Protein AF-A0A8J2SUK3-F1 (afdb_monomer_lite)

Organism: NCBI:txid35677

Sequence (626 aa):
MCCFGVLPGLLAVDDRREKSDAAETPIVVLAPHHGLLEGLFAAYYFDARPMMMRTFAKLPVIGAIVRANGALLVELKRHKKGSSVAPADAKPSAAARQALATHAADYKGGRPVAVLPEGTTHNGASLLKFFEGAFKPLAPVQPVCVRFSGCVDGSFCGTLISHLARLLSAPYQRMTVTILPATRPLDGEDASAFAARVRAEMAAELGVPLSSYDAKSLNAEYYTAVPTVICLSAIGGGYAIWLAEGRDPFLPTISNTWDTAPGTYFSRWLVGLATGCLALLQVFIYPEAAAGRGSTKQKLCLRVSLAAILCLSVVGSICDSPNRQCKGNLYVHSFFAITWFVLYDLVMLVSYEQDLVLALLATICTTTRTTYHTRLWWVACLEWTNILLVLVWSARRVDRDLRWGFGRLQNTIWSITSDSLLKLCGVIYVSTLLVSCVMGLHAGYIPRNHRRFWFISDMWTQIPGNWLSRWAVMQGCHAGWVAHVAMFADTTSKLRKMGLVVAIVSLVGLSIVGCCDESENFPLHITGALVFFYGYDIWTVCAVLDDASSRARVTCAIVCWLCAPIHMRHIMHVPPSLLDTLAVLEWANALAIIGFMLLDGLVAHPSALAVGVVRAVPDGLEKPLL

InterPro domains:
  IPR002123 Phospholipid/glycerol acyltransferase [SM00563] (27-149)
  IPR019402 CWH43-like, N-terminal domain [PF10277] (431-598)

Radius of gyration: 29.28 Å; chains: 1; bounding box: 72×77×86 Å

Foldseek 3Di:
DCQQQANPVQEAEAEPEDPCQLQFAQEEEEDDAFDDVVVVCLCPPNVAAEAEAVVLLPDPPSVVVNVVSVHQHQHDDDPDPDDDDDDDPDDSNVVSLVVLLVSQVPRGSDHHYYYHQLPAHDQRQAHAQGPLSNQQSQGKYWYKAKDKDADFRLGPDDDPVVSSCRSNPTNHIHIYMYTHYIDGADVPRGSRNSSVVSRVVNCVVVVHHHDPHGPQLVVLLVLLVVLLVLVCCLQVVLLVVCVVVVHDPQQAASLVSQPDPPSLLSLLQSLLLSLVSQLVLLCLLLVCLVVVRDDPLSVVLNVLLNQLSVLSLLLSLAGLDCDPQRVHNVVSNVVSLLSNLVSLLVSCCSVVPPVVVLSVLSVCLSVVLVVDDRPDSVNSVSNVSNVVSSSVSSSVSSSVRSVPDSVPVVCVVLVCDLLVLLVVLLCLLVVLQVVLVVVCVVVPQPPPDPDPFHASLSSQPDPPNVSSLSRSLSNSLSSQLVSLCSLCVPDPDPLSVVLSVLSNQLSQLSSQLSSDGCSNPVVSNLSSVLSNLVSLLVSLVSLCVVPVPDPLSVVLSVLSVVLSCLSCVSVDPDDPVCVRVSRVSNVSNSVSSSSNSSVSSCVSPVVVVVPPPDDPDPPDDDDDDD

Secondary structure (DSSP, 8-state):
-GGGT--TT-EEEEE---TTHHHH-SEEEEES--SSHHHHHHHHHS--EEEEETTGGGSTTHHHHHHHHT-EEE------S----S-TT--HHHHHHHHHHHHHHT-SS--PEEE-TT-S---SSSBPPPPGGGTTT---EEEEEEEEEESS-----S-HHHHHHHHHH-S-EEEEEEEPPPBPPPTT--HHHHHHHHHHHHHHHHT-PBPS--HHHHHHHHHHHHHHHHHHHHHHHHHHHHHHTT--SS---TGGGGSSTTHHHHHHHHHHHHHHHHHHHHHHHSHHHHTT-S-HHHHHHHHHHHHHHHHHHHHTTS-S---TTT---HHHHHHHHHHHHHHHHHHHHHS-TTTHHHHHHHHHHHHHHHHS-TT-HHHHHHHHHHHHHHHHHHHHHHHHHHTTTHHHHHHHHHHS-HHHHHHHHHHHHHHHHHHHHHHHHHHT--S-TT-SS--TGGGGSSTTHHHHHHHHHHHHHHHHHHHHHHHHTT---HHHHHHHHHHHHHHHHHHHHHHS-TTT-HHHHHHHHHHHHHHHHHHHHHHHHH----HHHHHHHHHHHHHGGGGGGGTS---GGGHHHHHHHHHHHHHHHHHHHHHHHHHH-GGGTTTSS---S-S-------

pLDDT: mean 79.58, std 16.69, range [24.42, 97.81]

Structure (mmCIF, N/CA/C/O backbone):
data_AF-A0A8J2SUK3-F1
#
_entry.id   AF-A0A8J2SUK3-F1
#
loop_
_atom_site.group_PDB
_atom_site.id
_atom_site.type_symbol
_atom_site.label_atom_id
_atom_site.label_alt_id
_atom_site.label_comp_id
_atom_site.label_asym_id
_atom_site.label_entity_id
_atom_site.label_seq_id
_atom_site.pdbx_PDB_ins_code
_atom_site.Cartn_x
_atom_site.Cartn_y
_atom_site.Cartn_z
_atom_site.occupancy
_atom_site.B_iso_or_equiv
_atom_site.auth_seq_id
_atom_site.auth_comp_id
_atom_site.auth_asym_id
_atom_site.auth_atom_id
_atom_site.pdbx_PDB_model_num
ATOM 1 N N . MET A 1 1 ? -36.155 2.986 8.595 1.00 52.94 1 MET A N 1
ATOM 2 C CA . MET A 1 1 ? -35.420 1.730 8.319 1.00 52.94 1 MET A CA 1
ATOM 3 C C . MET A 1 1 ? -35.768 1.115 6.966 1.00 52.94 1 MET A C 1
ATOM 5 O O . MET A 1 1 ? -34.849 0.630 6.322 1.00 52.94 1 MET A O 1
ATOM 9 N N . CYS A 1 2 ? -37.017 1.225 6.491 1.00 45.81 2 CYS A N 1
ATOM 10 C CA . CYS A 1 2 ? -37.473 0.642 5.217 1.00 45.81 2 CYS A CA 1
ATOM 11 C C . CYS A 1 2 ? -36.616 0.980 3.981 1.00 45.81 2 CYS A C 1
ATOM 13 O O . CYS A 1 2 ? -36.539 0.176 3.063 1.00 45.81 2 CYS A O 1
ATOM 15 N N . CYS A 1 3 ? -35.933 2.131 3.961 1.00 50.41 3 CYS A N 1
ATOM 16 C CA . CYS A 1 3 ? -35.099 2.558 2.832 1.00 50.41 3 CYS A CA 1
ATOM 17 C C . CYS A 1 3 ? -33.679 1.951 2.797 1.00 50.41 3 CYS A C 1
ATOM 19 O O . CYS A 1 3 ? -32.922 2.297 1.900 1.00 50.41 3 CYS A O 1
ATOM 21 N N . PHE A 1 4 ? -33.285 1.105 3.759 1.00 56.16 4 PHE A N 1
ATOM 22 C CA . PHE A 1 4 ? -31.922 0.546 3.867 1.00 56.16 4 PHE A CA 1
ATOM 23 C C . PHE A 1 4 ? -31.903 -0.993 3.855 1.00 56.16 4 PHE A C 1
ATOM 25 O O . PHE A 1 4 ? -31.171 -1.608 4.626 1.00 56.16 4 PHE A O 1
ATOM 32 N N . GLY A 1 5 ? -32.772 -1.625 3.061 1.00 57.25 5 GLY A N 1
ATOM 33 C CA . GLY A 1 5 ? -32.826 -3.091 2.930 1.00 57.25 5 GLY A CA 1
ATOM 34 C C . GLY A 1 5 ? -33.500 -3.835 4.097 1.00 57.25 5 GLY A C 1
ATOM 35 O O . GLY A 1 5 ? -33.729 -5.041 4.006 1.00 57.25 5 GLY A O 1
ATOM 36 N N . VAL A 1 6 ? -33.882 -3.133 5.172 1.00 57.62 6 VAL A N 1
ATOM 37 C CA . VAL A 1 6 ? -34.692 -3.678 6.277 1.00 57.62 6 VAL A CA 1
ATOM 38 C C . VAL A 1 6 ? -36.173 -3.437 5.975 1.00 57.62 6 VAL A C 1
ATOM 40 O O . VAL A 1 6 ? -36.737 -2.406 6.348 1.00 57.62 6 VAL A O 1
ATOM 43 N N . LEU A 1 7 ? -36.792 -4.368 5.246 1.00 61.66 7 LEU A N 1
ATOM 44 C CA . LEU A 1 7 ? -38.217 -4.327 4.896 1.00 61.66 7 LEU A CA 1
ATOM 45 C C . LEU A 1 7 ? -39.119 -4.588 6.124 1.00 61.66 7 LEU A C 1
ATOM 47 O O . LEU A 1 7 ? -38.677 -5.212 7.095 1.00 61.66 7 LEU A O 1
ATOM 51 N N . PRO A 1 8 ? -40.392 -4.146 6.104 1.00 53.41 8 PRO A N 1
ATOM 52 C CA . PRO A 1 8 ? -41.374 -4.521 7.123 1.00 53.41 8 PRO A CA 1
ATOM 53 C C . PRO A 1 8 ? -41.423 -6.046 7.323 1.00 53.41 8 PRO A C 1
ATOM 55 O O . PRO A 1 8 ? -41.484 -6.796 6.353 1.00 53.41 8 PRO A O 1
ATOM 58 N N . GLY A 1 9 ? -41.352 -6.506 8.577 1.00 62.72 9 GLY A N 1
ATOM 59 C CA . GLY A 1 9 ? -41.249 -7.934 8.925 1.00 62.72 9 GLY A CA 1
ATOM 60 C C . GLY A 1 9 ? -39.818 -8.487 9.034 1.00 62.72 9 GLY A C 1
ATOM 61 O O . GLY A 1 9 ? -39.643 -9.641 9.416 1.00 62.72 9 GLY A O 1
ATOM 62 N N . LEU A 1 10 ? -38.786 -7.681 8.745 1.00 74.50 10 LEU A N 1
ATOM 63 C CA . LEU A 1 10 ? -37.370 -8.061 8.888 1.00 74.50 10 LEU A CA 1
ATOM 64 C C . LEU A 1 10 ? -36.663 -7.417 10.095 1.00 74.50 10 LEU A C 1
ATOM 66 O O . LEU A 1 10 ? -35.481 -7.677 10.312 1.00 74.50 10 LEU A O 1
ATOM 70 N N . LEU A 1 11 ? -37.364 -6.607 10.893 1.00 85.00 11 LEU A N 1
ATOM 71 C CA . LEU A 1 11 ? -36.915 -6.181 12.221 1.00 85.00 11 LEU A CA 1
ATOM 72 C C . LEU A 1 11 ? -37.625 -7.043 13.271 1.00 85.00 11 LEU A C 1
ATOM 74 O O . LEU A 1 11 ? -38.846 -6.974 13.386 1.00 85.00 11 LEU A O 1
ATOM 78 N N . ALA A 1 12 ? -36.867 -7.837 14.021 1.00 88.06 12 ALA A N 1
ATOM 79 C CA . ALA A 1 12 ? -37.365 -8.606 15.156 1.00 88.06 12 ALA A CA 1
ATOM 80 C C . ALA A 1 12 ? -36.778 -8.019 16.440 1.00 88.06 12 ALA A C 1
ATOM 82 O O . ALA A 1 12 ? -35.561 -7.882 16.534 1.00 88.06 12 ALA A O 1
ATOM 83 N N . VAL A 1 13 ? -37.628 -7.659 17.402 1.00 91.38 13 VAL A N 1
ATOM 84 C CA . VAL A 1 13 ? -37.200 -7.116 18.697 1.00 91.38 13 VAL A CA 1
ATOM 85 C C . VAL A 1 13 ? -37.722 -8.019 19.807 1.00 91.38 13 VAL A C 1
ATOM 87 O O . VAL A 1 13 ? -38.925 -8.241 19.905 1.00 91.38 13 VAL A O 1
ATOM 90 N N . ASP A 1 14 ? -36.804 -8.528 20.618 1.00 93.81 14 ASP A N 1
ATOM 91 C CA . ASP A 1 14 ? -37.056 -9.241 21.865 1.00 93.81 14 ASP A CA 1
ATOM 92 C C . ASP A 1 14 ? -36.694 -8.298 23.022 1.00 93.81 14 ASP A C 1
ATOM 94 O O . ASP A 1 14 ? -35.516 -8.091 23.323 1.00 93.81 14 ASP A O 1
ATOM 98 N N . ASP A 1 15 ? -37.703 -7.630 23.588 1.00 92.56 15 ASP A N 1
ATOM 99 C CA . ASP A 1 15 ? -37.530 -6.634 24.649 1.00 92.56 15 ASP A CA 1
ATOM 100 C C . ASP A 1 15 ? -37.727 -7.273 26.026 1.00 92.56 15 ASP A C 1
ATOM 102 O O . ASP A 1 15 ? -38.859 -7.536 26.435 1.00 92.56 15 ASP A O 1
ATOM 106 N N . ARG A 1 16 ? -36.622 -7.526 26.737 1.00 93.38 16 ARG A N 1
ATOM 107 C CA . ARG A 1 16 ? -36.618 -8.178 28.056 1.00 93.38 16 ARG A CA 1
ATOM 108 C C . ARG A 1 16 ? -36.393 -7.197 29.211 1.00 93.38 16 ARG A C 1
ATOM 110 O O . ARG A 1 16 ? -35.994 -7.618 30.294 1.00 93.38 16 ARG A O 1
ATOM 117 N N . ARG A 1 17 ? -36.604 -5.897 28.987 1.00 89.81 17 ARG A N 1
ATOM 118 C CA . ARG A 1 17 ? -36.441 -4.870 30.026 1.00 89.81 17 ARG A CA 1
ATOM 119 C C . ARG A 1 17 ? -37.508 -4.972 31.102 1.00 89.81 17 ARG A C 1
ATOM 121 O O . ARG A 1 17 ? -38.680 -5.227 30.815 1.00 89.81 17 ARG A O 1
ATOM 128 N N . GLU A 1 18 ? -37.125 -4.659 32.333 1.00 85.44 18 GLU A N 1
ATOM 129 C CA . GLU A 1 18 ? -38.088 -4.418 33.400 1.00 85.44 18 GLU A CA 1
ATOM 130 C C . GLU A 1 18 ? -38.722 -3.026 33.249 1.00 85.44 18 GLU A C 1
ATOM 132 O O . GLU A 1 18 ? -38.147 -2.106 32.663 1.00 85.44 18 GLU A O 1
ATOM 137 N N . LYS A 1 19 ? -39.932 -2.830 33.794 1.00 73.75 19 LYS A N 1
ATOM 138 C CA . LYS A 1 19 ? -40.654 -1.545 33.677 1.00 73.75 19 LYS A CA 1
ATOM 139 C C . LYS A 1 19 ? -39.882 -0.360 34.278 1.00 73.75 19 LYS A C 1
ATOM 141 O O . LYS A 1 19 ? -40.062 0.762 33.813 1.00 73.75 19 LYS A O 1
ATOM 146 N N . SER A 1 20 ? -39.052 -0.600 35.293 1.00 74.06 20 SER A N 1
ATOM 147 C CA . SER A 1 20 ? -38.195 0.401 35.946 1.00 74.06 20 SER A CA 1
ATOM 148 C C . SER A 1 20 ? -36.963 0.782 35.122 1.00 74.06 20 SER A C 1
ATOM 150 O O . SER A 1 20 ? -36.471 1.901 35.253 1.00 74.06 20 SER A O 1
ATOM 152 N N . ASP A 1 21 ? -36.488 -0.096 34.234 1.00 79.12 21 ASP A N 1
ATOM 153 C CA . ASP A 1 21 ? -35.199 0.069 33.551 1.00 79.12 21 ASP A CA 1
ATOM 154 C C . ASP A 1 21 ? -35.167 1.322 32.670 1.00 79.12 21 ASP A C 1
ATOM 156 O O . ASP A 1 21 ? -34.207 2.091 32.699 1.00 79.12 21 ASP A O 1
ATOM 160 N N . ALA A 1 22 ? -36.257 1.596 31.947 1.00 69.19 22 ALA A N 1
ATOM 161 C CA . ALA A 1 22 ? -36.332 2.723 31.018 1.00 69.19 22 ALA A CA 1
ATOM 162 C C . ALA A 1 22 ? -36.167 4.100 31.691 1.00 69.19 22 ALA A C 1
ATOM 164 O O . ALA A 1 22 ? -35.714 5.039 31.040 1.00 69.19 22 ALA A O 1
ATOM 165 N N . ALA A 1 23 ? -36.523 4.230 32.974 1.00 74.56 23 ALA A N 1
ATOM 166 C CA . ALA A 1 23 ? -36.380 5.477 33.724 1.00 74.56 23 ALA A CA 1
ATOM 167 C C . ALA A 1 23 ? -34.991 5.631 34.371 1.00 74.56 23 ALA A C 1
ATOM 169 O O . ALA A 1 23 ? -34.613 6.741 34.752 1.00 74.56 23 ALA A O 1
ATOM 170 N N . GLU A 1 24 ? -34.230 4.539 34.483 1.00 84.06 24 GLU A N 1
ATOM 171 C CA . GLU A 1 24 ? -33.014 4.455 35.298 1.00 84.06 24 GLU A CA 1
ATOM 172 C C . GLU A 1 24 ? -31.731 4.239 34.485 1.00 84.06 24 GLU A C 1
ATOM 174 O O . GLU A 1 24 ? -30.637 4.370 35.032 1.00 84.06 24 GLU A O 1
ATOM 179 N N . THR A 1 25 ? -31.831 3.950 33.183 1.00 91.31 25 THR A N 1
ATOM 180 C CA . THR A 1 25 ? -30.668 3.737 32.310 1.00 91.31 25 THR A CA 1
ATOM 181 C C . THR A 1 25 ? -30.322 4.984 31.484 1.00 91.31 25 THR A C 1
ATOM 183 O O . THR A 1 25 ? -30.864 5.166 30.389 1.00 91.31 25 THR A O 1
ATOM 186 N N . PRO A 1 26 ? -29.378 5.842 31.921 1.00 94.06 26 PRO A N 1
ATOM 187 C CA . PRO A 1 26 ? -28.937 7.001 31.139 1.00 94.06 26 PRO A CA 1
ATOM 188 C C . PRO A 1 26 ? -28.248 6.645 29.820 1.00 94.06 26 PRO A C 1
ATOM 190 O O . PRO A 1 26 ? -28.131 7.509 28.942 1.00 94.06 26 PRO A O 1
ATOM 193 N N . ILE A 1 27 ? -27.744 5.415 29.693 1.00 95.31 27 ILE A N 1
ATOM 194 C CA . ILE A 1 27 ? -26.871 4.978 28.605 1.00 95.31 27 ILE A CA 1
ATOM 195 C C . ILE A 1 27 ? -27.417 3.684 27.999 1.00 95.31 27 ILE A C 1
ATOM 197 O O . ILE A 1 27 ? -27.600 2.694 28.702 1.00 95.31 27 ILE A O 1
ATOM 201 N N . VAL A 1 28 ? -27.616 3.676 26.681 1.00 96.19 28 VAL A N 1
ATOM 202 C CA . VAL A 1 28 ? -27.951 2.474 25.904 1.00 96.19 28 VAL A CA 1
ATOM 203 C C . VAL A 1 28 ? -26.689 1.978 25.213 1.00 96.19 28 VAL A C 1
ATOM 205 O O . VAL A 1 28 ? -26.062 2.721 24.462 1.00 96.19 28 VAL A O 1
ATOM 208 N N . VAL A 1 29 ? -26.309 0.730 25.461 1.00 96.38 29 VAL A N 1
ATOM 209 C CA . VAL A 1 29 ? -25.084 0.113 24.948 1.00 96.38 29 VAL A CA 1
ATOM 210 C C . VAL A 1 29 ? -25.449 -0.891 23.862 1.00 96.38 29 VAL A C 1
ATOM 212 O O . VAL A 1 29 ? -26.060 -1.912 24.159 1.00 96.38 29 VAL A O 1
ATOM 215 N N . LEU A 1 30 ? -25.073 -0.620 22.608 1.00 96.44 30 LEU A N 1
ATOM 216 C CA . LEU A 1 30 ? -25.380 -1.502 21.474 1.00 96.44 30 LEU A CA 1
ATOM 217 C C . LEU A 1 30 ? -24.130 -2.228 20.970 1.00 96.44 30 LEU A C 1
ATOM 219 O O . LEU A 1 30 ? -23.112 -1.584 20.706 1.00 96.44 30 LEU A O 1
ATOM 223 N N . ALA A 1 31 ? -24.222 -3.549 20.793 1.00 94.88 31 ALA A N 1
ATOM 224 C CA . ALA A 1 31 ? -23.166 -4.374 20.202 1.00 94.88 31 ALA A CA 1
ATOM 225 C C . ALA A 1 31 ? -23.739 -5.666 19.564 1.00 94.88 31 ALA A C 1
ATOM 227 O O . ALA A 1 31 ? -24.775 -6.152 20.017 1.00 94.88 31 ALA A O 1
ATOM 228 N N . PRO A 1 32 ? -23.091 -6.243 18.534 1.00 93.25 32 PRO A N 1
ATOM 229 C CA . PRO A 1 32 ? -21.888 -5.759 17.878 1.00 93.25 32 PRO A CA 1
ATOM 230 C C . PRO A 1 32 ? -22.155 -4.561 16.949 1.00 93.25 32 PRO A C 1
ATOM 232 O O . PRO A 1 32 ? -23.229 -4.449 16.353 1.00 93.25 32 PRO A O 1
ATOM 235 N N . HIS A 1 33 ? -21.169 -3.680 16.793 1.00 90.44 33 HIS A N 1
ATOM 236 C CA . HIS A 1 33 ? -21.223 -2.512 15.924 1.00 90.44 33 HIS A CA 1
ATOM 237 C C . HIS A 1 33 ? -20.884 -2.895 14.477 1.00 90.44 33 HIS A C 1
ATOM 239 O O . HIS A 1 33 ? -19.728 -3.084 14.113 1.00 90.44 33 HIS A O 1
ATOM 245 N N . HIS A 1 34 ? -21.903 -2.982 13.633 1.00 85.44 34 HIS A N 1
ATOM 246 C CA . HIS A 1 34 ? -21.803 -3.259 12.205 1.00 85.44 34 HIS A CA 1
ATOM 247 C C . HIS A 1 34 ? -21.805 -1.978 11.370 1.00 85.44 34 HIS A C 1
ATOM 249 O O . HIS A 1 34 ? -21.044 -1.869 10.408 1.00 85.44 34 HIS A O 1
ATOM 255 N N . GLY A 1 35 ? -22.630 -0.982 11.703 1.00 83.81 35 GLY A N 1
ATOM 256 C CA . GLY A 1 35 ? -22.776 0.193 10.851 1.00 83.81 35 GLY A CA 1
ATOM 257 C C . GLY A 1 35 ? -23.695 1.277 11.399 1.00 83.81 35 GLY A C 1
ATOM 258 O O . GLY A 1 35 ? -23.688 1.606 12.582 1.00 83.81 35 GLY A O 1
ATOM 259 N N . LEU A 1 36 ? -24.437 1.924 10.498 1.00 81.50 36 LEU A N 1
ATOM 260 C CA . LEU A 1 36 ? -25.295 3.063 10.847 1.00 81.50 36 LEU A CA 1
ATOM 261 C C . LEU A 1 36 ? -26.673 2.660 11.390 1.00 81.50 36 LEU A C 1
ATOM 263 O O . LEU A 1 36 ? -27.354 3.489 12.000 1.00 81.50 36 LEU A O 1
ATOM 267 N N . LEU A 1 37 ? -27.110 1.422 11.148 1.00 85.69 37 LEU A N 1
ATOM 268 C CA . LEU A 1 37 ? -28.475 0.986 11.442 1.00 85.69 37 LEU A CA 1
ATOM 269 C C . LEU A 1 37 ? -28.744 0.885 12.944 1.00 85.69 37 LEU A C 1
ATOM 271 O O . LEU A 1 37 ? -29.851 1.188 13.374 1.00 85.69 37 LEU A O 1
ATOM 275 N N . GLU A 1 38 ? -27.742 0.545 13.747 1.00 89.38 38 GLU A N 1
ATOM 276 C CA . GLU A 1 38 ? -27.851 0.454 15.205 1.00 89.38 38 GLU A CA 1
ATOM 277 C C . GLU A 1 38 ? -28.104 1.827 15.832 1.00 89.38 38 GLU A C 1
ATOM 279 O O . GLU A 1 38 ? -28.957 1.966 16.703 1.00 89.38 38 GLU A O 1
ATOM 284 N N . GLY A 1 39 ? -27.427 2.871 15.340 1.00 86.88 39 GLY A N 1
ATOM 285 C CA . GLY A 1 39 ? -27.676 4.245 15.779 1.00 86.88 39 GLY A CA 1
ATOM 286 C C . GLY A 1 39 ? -29.086 4.724 15.418 1.00 86.88 39 GLY A C 1
ATOM 287 O O . GLY A 1 39 ? -29.737 5.389 16.222 1.00 86.88 39 GLY A O 1
ATOM 288 N N . LEU A 1 40 ? -29.586 4.348 14.233 1.00 86.25 40 LEU A N 1
ATOM 289 C CA . LEU A 1 40 ? -30.966 4.632 13.821 1.00 86.25 40 LEU A CA 1
ATOM 290 C C . LEU A 1 40 ? -31.988 3.840 14.643 1.00 86.25 40 LEU A C 1
ATOM 292 O O . LEU A 1 40 ? -33.026 4.389 14.999 1.00 86.25 40 LEU A O 1
ATOM 296 N N . PHE A 1 41 ? -31.694 2.577 14.958 1.00 89.44 41 PHE A N 1
ATOM 297 C CA . PHE A 1 41 ? -32.516 1.757 15.842 1.00 89.44 41 PHE A CA 1
ATOM 298 C C . PHE A 1 41 ? -32.610 2.389 17.225 1.00 89.44 41 PHE A C 1
ATOM 300 O O . PHE A 1 41 ? -33.707 2.562 17.740 1.00 89.44 41 PHE A O 1
ATOM 307 N N . ALA A 1 42 ? -31.474 2.801 17.791 1.00 91.00 42 ALA A N 1
ATOM 308 C CA . ALA A 1 42 ? -31.433 3.408 19.110 1.00 91.00 42 ALA A CA 1
ATOM 309 C C . ALA A 1 42 ? -32.251 4.708 19.175 1.00 91.00 42 ALA A C 1
ATOM 311 O O . ALA A 1 42 ? -33.027 4.917 20.106 1.00 91.00 42 ALA A O 1
ATOM 312 N N . ALA A 1 43 ? -32.122 5.548 18.145 1.00 88.50 43 ALA A N 1
ATOM 313 C CA . ALA A 1 43 ? -32.899 6.772 17.998 1.00 88.50 43 ALA A CA 1
ATOM 314 C C . ALA A 1 43 ? -34.404 6.518 17.829 1.00 88.50 43 ALA A C 1
ATOM 316 O O . ALA A 1 43 ? -35.207 7.307 18.310 1.00 88.50 43 ALA A O 1
ATOM 317 N N . TYR A 1 44 ? -34.791 5.446 17.137 1.00 87.62 44 TYR A N 1
ATOM 318 C CA . TYR A 1 44 ? -36.193 5.109 16.899 1.00 87.62 44 TYR A CA 1
ATOM 319 C C . TYR A 1 44 ? -36.854 4.438 18.110 1.00 87.62 44 TYR A C 1
ATOM 321 O O . TYR A 1 44 ? -37.946 4.830 18.504 1.00 87.62 44 TYR A O 1
ATOM 329 N N . TYR A 1 45 ? -36.200 3.430 18.690 1.00 90.12 45 TYR A N 1
ATOM 330 C CA . TYR A 1 45 ? -36.794 2.551 19.698 1.00 90.12 45 TYR A CA 1
ATOM 331 C C . TYR A 1 45 ? -36.692 3.111 21.123 1.00 90.12 45 TYR A C 1
ATOM 333 O O . TYR A 1 45 ? -37.607 2.942 21.921 1.00 90.12 45 TYR A O 1
ATOM 341 N N . PHE A 1 46 ? -35.591 3.798 21.447 1.00 90.06 46 PHE A N 1
ATOM 342 C CA . PHE A 1 46 ? -35.337 4.332 22.792 1.00 90.06 46 PHE A CA 1
ATOM 343 C C . PHE A 1 46 ? -35.431 5.862 22.869 1.00 90.06 46 PHE A C 1
ATOM 345 O O . PHE A 1 46 ? -35.130 6.428 23.917 1.00 90.06 46 PHE A O 1
ATOM 352 N N . ASP A 1 47 ? -35.744 6.540 21.757 1.00 90.88 47 ASP A N 1
ATOM 353 C CA . ASP A 1 47 ? -35.536 7.989 21.594 1.00 90.88 47 ASP A CA 1
ATOM 354 C C . ASP A 1 47 ? -34.129 8.440 22.052 1.00 90.88 47 ASP A C 1
ATOM 356 O O . ASP A 1 47 ? -33.908 9.523 22.605 1.00 90.88 47 ASP A O 1
ATOM 360 N N . ALA A 1 48 ? -33.141 7.562 21.854 1.00 91.81 48 ALA A N 1
ATOM 361 C CA . ALA A 1 48 ? -31.795 7.784 22.343 1.00 91.81 48 ALA A CA 1
ATOM 362 C C . ALA A 1 48 ? -31.026 8.740 21.430 1.00 91.81 48 ALA A C 1
ATOM 364 O O . ALA A 1 48 ? -31.157 8.719 20.205 1.00 91.81 48 ALA A O 1
ATOM 365 N N . ARG A 1 49 ? -30.144 9.530 22.040 1.00 92.88 49 ARG A N 1
ATOM 366 C CA . ARG A 1 49 ? -29.207 10.415 21.346 1.00 92.88 49 ARG A CA 1
ATOM 367 C C . ARG A 1 49 ? -27.939 9.633 21.013 1.00 92.88 49 ARG A C 1
ATOM 369 O O . ARG A 1 49 ? -27.191 9.304 21.935 1.00 92.88 49 ARG A O 1
ATOM 376 N N . PRO A 1 50 ? -27.652 9.313 19.742 1.00 89.19 50 PRO A N 1
ATOM 377 C CA . PRO A 1 50 ? -26.483 8.521 19.403 1.00 89.19 50 PRO A CA 1
ATOM 378 C C . PRO A 1 50 ? -25.200 9.322 19.615 1.00 89.19 50 PRO A C 1
ATOM 380 O O . PRO A 1 50 ? -25.124 10.515 19.315 1.00 89.19 50 PRO A O 1
ATOM 383 N N . MET A 1 51 ? -24.166 8.652 20.113 1.00 87.69 51 MET A N 1
ATOM 384 C CA . MET A 1 51 ? -22.808 9.176 20.134 1.00 87.69 51 MET A CA 1
ATOM 385 C C . MET A 1 51 ? -22.161 8.944 18.765 1.00 87.69 51 MET A C 1
ATOM 387 O O . MET A 1 51 ? -22.071 7.811 18.301 1.00 87.69 51 MET A O 1
ATOM 391 N N . MET A 1 52 ? -21.729 10.012 18.089 1.00 82.62 52 MET A N 1
ATOM 392 C CA . MET A 1 52 ? -21.286 9.934 16.688 1.00 82.62 52 MET A CA 1
ATOM 393 C C . MET A 1 52 ? -20.102 10.852 16.410 1.00 82.62 52 MET A C 1
ATOM 395 O O . MET A 1 52 ? -19.931 11.883 17.057 1.00 82.62 52 MET A O 1
ATOM 399 N N . MET A 1 53 ? -19.305 10.544 15.385 1.00 77.56 53 MET A N 1
ATOM 400 C CA . MET A 1 53 ? -18.237 11.453 14.959 1.00 77.56 53 MET A CA 1
ATOM 401 C C . MET A 1 53 ? -18.816 12.772 14.428 1.00 77.56 53 MET A C 1
ATOM 403 O O . MET A 1 53 ? -19.726 12.768 13.594 1.00 77.56 53 MET A O 1
ATOM 407 N N . ARG A 1 54 ? -18.220 13.911 14.813 1.00 80.06 54 ARG A N 1
ATOM 408 C CA . ARG A 1 54 ? -18.647 15.253 14.362 1.00 80.06 54 ARG A CA 1
ATOM 409 C C . ARG A 1 54 ? -18.702 15.390 12.833 1.00 80.06 54 ARG A C 1
ATOM 411 O O . ARG A 1 54 ? -19.465 16.202 12.319 1.00 80.06 54 ARG A O 1
ATOM 418 N N . THR A 1 55 ? -17.925 14.606 12.088 1.00 76.62 55 THR A N 1
ATOM 419 C CA . THR A 1 55 ? -17.936 14.609 10.615 1.00 76.62 55 THR A CA 1
ATOM 420 C C . THR A 1 55 ? -19.312 14.269 10.037 1.00 76.62 55 THR A C 1
ATOM 422 O O . THR A 1 55 ? -19.721 14.907 9.070 1.00 76.62 55 THR A O 1
ATOM 425 N N . PHE A 1 56 ? -20.072 13.357 10.657 1.00 77.19 56 PHE A N 1
ATOM 426 C CA . PHE A 1 56 ? -21.425 13.020 10.197 1.00 77.19 56 PHE A CA 1
ATOM 427 C C . PHE A 1 56 ? -22.399 14.190 10.353 1.00 77.19 56 PHE A C 1
ATOM 429 O O . PHE A 1 56 ? -23.257 14.392 9.498 1.00 77.19 56 PHE A O 1
ATOM 436 N N . ALA A 1 57 ? -22.200 15.038 11.367 1.00 82.38 57 ALA A N 1
ATOM 437 C CA . ALA A 1 57 ? -22.987 16.254 11.553 1.00 82.38 57 ALA A CA 1
ATOM 438 C C . ALA A 1 57 ? -22.757 17.307 10.454 1.00 82.38 57 ALA A C 1
ATOM 440 O O . ALA A 1 57 ? -23.505 18.276 10.396 1.00 82.38 57 ALA A O 1
ATOM 441 N N . LYS A 1 58 ? -21.743 17.156 9.590 1.00 80.25 58 LYS A N 1
ATOM 442 C CA . LYS A 1 58 ? -21.466 18.076 8.471 1.00 80.25 58 LYS A CA 1
ATOM 443 C C . LYS A 1 58 ? -22.048 17.605 7.139 1.00 80.25 58 LYS A C 1
ATOM 445 O O . LYS A 1 58 ? -22.044 18.371 6.182 1.00 80.25 58 LYS A O 1
ATOM 450 N N . LEU A 1 59 ? -22.515 16.361 7.060 1.00 75.56 59 LEU A N 1
ATOM 451 C CA . LEU A 1 59 ? -23.036 15.799 5.819 1.00 75.56 59 LEU A CA 1
ATOM 452 C C . LEU A 1 59 ? -24.430 16.365 5.501 1.00 75.56 59 LEU A C 1
ATOM 454 O O . LEU A 1 59 ? -25.221 16.585 6.424 1.00 75.56 59 LEU A O 1
ATOM 458 N N . PRO A 1 60 ? -24.767 16.580 4.219 1.00 68.44 60 PRO A N 1
ATOM 459 C CA . PRO A 1 60 ? -26.130 16.926 3.830 1.00 68.44 60 PRO A CA 1
ATOM 460 C C . PRO A 1 60 ? -27.077 15.769 4.176 1.00 68.44 60 PRO A C 1
ATOM 462 O O . PRO A 1 60 ? -26.683 14.605 4.113 1.00 68.44 60 PRO A O 1
ATOM 465 N N . VAL A 1 61 ? -28.318 16.090 4.557 1.00 77.88 61 VAL A N 1
ATOM 466 C CA . VAL A 1 61 ? -29.358 15.147 5.025 1.00 77.88 61 VAL A CA 1
ATOM 467 C C . VAL A 1 61 ? -28.998 14.432 6.336 1.00 77.88 61 VAL A C 1
ATOM 469 O O . VAL A 1 61 ? -29.633 14.689 7.356 1.00 77.88 61 VAL A O 1
ATOM 472 N N . ILE A 1 62 ? -27.939 13.615 6.363 1.00 76.50 62 ILE A N 1
ATOM 473 C CA . ILE A 1 62 ? -27.473 12.895 7.562 1.00 76.50 62 ILE A CA 1
ATOM 474 C C . ILE A 1 62 ? -27.160 13.879 8.689 1.00 76.50 62 ILE A C 1
ATOM 476 O O . ILE A 1 62 ? -27.609 13.690 9.812 1.00 76.50 62 ILE A O 1
ATOM 480 N N . GLY A 1 63 ? -26.462 14.977 8.399 1.00 78.88 63 GLY A N 1
ATOM 481 C CA . GLY A 1 63 ? -26.137 15.978 9.410 1.00 78.88 63 GLY A CA 1
ATOM 482 C C . GLY A 1 63 ? -27.365 16.693 9.974 1.00 78.88 63 GLY A C 1
ATOM 483 O O . GLY A 1 63 ? -27.346 17.081 11.139 1.00 78.88 63 GLY A O 1
ATOM 484 N N . ALA A 1 64 ? -28.441 16.837 9.192 1.00 79.94 64 ALA A N 1
ATOM 485 C CA . ALA A 1 64 ? -29.703 17.377 9.694 1.00 79.94 64 ALA A CA 1
ATOM 486 C C . ALA A 1 64 ? -30.364 16.400 10.675 1.00 79.94 64 ALA A C 1
ATOM 488 O O . ALA A 1 64 ? -30.753 16.824 11.756 1.00 79.94 64 ALA A O 1
ATOM 489 N N . ILE A 1 65 ? -30.386 15.102 10.351 1.00 79.62 65 ILE A N 1
ATOM 490 C CA . ILE A 1 65 ? -30.894 14.041 11.239 1.00 79.62 65 ILE A CA 1
ATOM 491 C C . ILE A 1 65 ? -30.078 13.987 12.537 1.00 79.62 65 ILE A C 1
ATOM 493 O O . ILE A 1 65 ? -30.641 14.010 13.626 1.00 79.62 65 ILE A O 1
ATOM 497 N N . VAL A 1 66 ? -28.746 13.985 12.429 1.00 81.38 66 VAL A N 1
ATOM 498 C CA . VAL A 1 66 ? -27.819 13.952 13.572 1.00 81.38 66 VAL A CA 1
ATOM 499 C C . VAL A 1 66 ? -28.041 15.146 14.506 1.00 81.38 66 VAL A C 1
ATOM 501 O O . VAL A 1 66 ? -28.106 14.976 15.723 1.00 81.38 66 VAL A O 1
ATOM 504 N N . ARG A 1 67 ? -28.184 16.360 13.952 1.00 82.44 67 ARG A N 1
ATOM 505 C CA . ARG A 1 67 ? -28.442 17.572 14.747 1.00 82.44 67 ARG A CA 1
ATOM 506 C C . ARG A 1 67 ? -29.847 17.582 15.345 1.00 82.44 67 ARG A C 1
ATOM 508 O O . ARG A 1 67 ? -29.975 17.898 16.520 1.00 82.44 67 ARG A O 1
ATOM 515 N N . ALA A 1 68 ? -30.867 17.210 14.572 1.00 84.00 68 ALA A N 1
ATOM 516 C CA . ALA A 1 68 ? -32.255 17.164 15.032 1.00 84.00 68 ALA A CA 1
ATOM 517 C C . ALA A 1 68 ? -32.453 16.144 16.160 1.00 84.00 68 ALA A C 1
ATOM 519 O O . ALA A 1 68 ? -33.184 16.402 17.108 1.00 84.00 68 ALA A O 1
ATOM 520 N N . ASN A 1 69 ? -31.752 15.010 16.097 1.00 83.81 69 ASN A N 1
ATOM 521 C CA . ASN A 1 69 ? -31.804 14.007 17.150 1.00 83.81 69 ASN A CA 1
ATOM 522 C C . ASN A 1 69 ? -31.040 14.443 18.419 1.00 83.81 69 ASN A C 1
ATOM 524 O O . ASN A 1 69 ? -31.303 13.908 19.488 1.00 83.81 69 ASN A O 1
ATOM 528 N N . GLY A 1 70 ? -30.158 15.448 18.352 1.00 85.62 70 GLY A N 1
ATOM 529 C CA . GLY A 1 70 ? -29.364 15.905 19.499 1.00 85.62 70 GLY A CA 1
ATOM 530 C C . GLY A 1 70 ? -28.173 14.993 19.809 1.00 85.62 70 GLY A C 1
ATOM 531 O O . GLY A 1 70 ? -27.817 14.822 20.974 1.00 85.62 70 GLY A O 1
ATOM 532 N N . ALA A 1 71 ? -27.581 14.387 18.776 1.00 85.75 71 ALA A N 1
ATOM 533 C CA . ALA A 1 71 ? -26.471 13.446 18.898 1.00 85.75 71 ALA A CA 1
ATOM 534 C C . ALA A 1 71 ? -25.277 14.021 19.683 1.00 85.75 71 ALA A C 1
ATOM 536 O O . ALA A 1 71 ? -24.884 15.178 19.498 1.00 85.75 71 ALA A O 1
ATOM 537 N N . LEU A 1 72 ? -24.641 13.181 20.504 1.00 86.19 72 LEU A N 1
ATOM 538 C CA . LEU A 1 72 ? -23.428 13.556 21.225 1.00 86.19 72 LEU A CA 1
ATOM 539 C C . LEU A 1 72 ? -22.225 13.468 20.275 1.00 86.19 72 LEU A C 1
ATOM 541 O O . LEU A 1 72 ? -21.763 12.381 19.918 1.00 86.19 72 LEU A O 1
ATOM 545 N N . LEU A 1 73 ? -21.725 14.621 19.831 1.00 81.81 73 LEU A N 1
ATOM 546 C CA . LEU A 1 73 ? -20.683 14.680 18.808 1.00 81.81 73 LEU A CA 1
ATOM 547 C C . LEU A 1 73 ? -19.287 14.509 19.404 1.00 81.81 73 LEU A C 1
ATOM 549 O O . LEU A 1 73 ? -18.808 15.348 20.165 1.00 81.81 73 LEU A O 1
ATOM 553 N N . VAL A 1 74 ? -18.600 13.458 18.972 1.00 75.44 74 VAL A N 1
ATOM 554 C CA . VAL A 1 74 ? -17.201 13.205 19.300 1.00 75.44 74 VAL A CA 1
ATOM 555 C C . VAL A 1 74 ? -16.320 13.832 18.230 1.00 75.44 74 VAL A C 1
ATOM 557 O O . VAL A 1 74 ? -16.412 13.517 17.039 1.00 75.44 74 VAL A O 1
ATOM 560 N N . GLU A 1 75 ? -15.428 14.717 18.652 1.00 67.19 75 GLU A N 1
ATOM 561 C CA . GLU A 1 75 ? -14.314 15.136 17.816 1.00 67.19 75 GLU A CA 1
ATOM 562 C C . GLU A 1 75 ? -13.196 14.106 17.925 1.00 67.19 75 GLU A C 1
ATOM 564 O O . GLU A 1 75 ? -12.513 13.990 18.941 1.00 67.19 75 GLU A O 1
ATOM 569 N N . LEU A 1 76 ? -12.978 13.356 16.850 1.00 53.66 76 LEU A N 1
ATOM 570 C CA . LEU A 1 76 ? -11.675 12.745 16.646 1.00 53.66 76 LEU A CA 1
ATOM 571 C C . LEU A 1 76 ? -10.702 13.872 16.306 1.00 53.66 76 LEU A C 1
ATOM 573 O O . LEU A 1 76 ? -11.054 14.760 15.526 1.00 53.66 76 LEU A O 1
ATOM 577 N N . LYS A 1 77 ? -9.496 13.857 16.888 1.00 45.22 77 LYS A N 1
ATOM 578 C CA . LYS A 1 77 ? -8.431 14.795 16.510 1.00 45.22 77 LYS A CA 1
ATOM 579 C C . LYS A 1 77 ? -8.286 14.779 14.987 1.00 45.22 77 LYS A C 1
ATOM 581 O O . LYS A 1 77 ? -7.688 13.863 14.435 1.00 45.22 77 LYS A O 1
ATOM 586 N N . ARG A 1 78 ? -8.777 15.818 14.315 1.00 38.53 78 ARG A N 1
ATOM 587 C CA . ARG A 1 78 ? -8.232 16.219 13.027 1.00 38.53 78 ARG A CA 1
ATOM 588 C C . ARG A 1 78 ? -7.137 17.203 13.382 1.00 38.53 78 ARG A C 1
ATOM 590 O O . ARG A 1 78 ? -7.429 18.240 13.974 1.00 38.53 78 ARG A O 1
ATOM 597 N N . HIS A 1 79 ? -5.884 16.861 13.105 1.00 35.62 79 HIS A N 1
ATOM 598 C CA . HIS A 1 79 ? -4.805 17.836 13.200 1.00 35.62 79 HIS A CA 1
ATOM 599 C C . HIS A 1 79 ? -5.122 18.948 12.188 1.00 35.62 79 HIS A C 1
ATOM 601 O O . HIS A 1 79 ? -4.830 18.827 11.004 1.00 35.62 79 HIS A O 1
ATOM 607 N N . LYS A 1 80 ? -5.792 20.020 12.623 1.00 31.02 80 LYS A N 1
ATOM 608 C CA . LYS A 1 80 ? -5.807 21.271 11.868 1.00 31.02 80 LYS A CA 1
ATOM 609 C C . LYS A 1 80 ? -4.402 21.850 11.999 1.00 31.02 80 LYS A C 1
ATOM 611 O O . LYS A 1 80 ? -3.996 22.242 13.090 1.00 31.02 80 LYS A O 1
ATOM 616 N N . LYS A 1 81 ? -3.648 21.879 10.902 1.00 31.03 81 LYS A N 1
ATOM 617 C CA . LYS A 1 81 ? -2.476 22.753 10.786 1.00 31.03 81 LYS A CA 1
ATOM 618 C C . LYS A 1 81 ? -2.988 24.198 10.726 1.00 31.03 81 LYS A C 1
ATOM 620 O O . LYS A 1 81 ? -3.819 24.496 9.874 1.00 31.03 81 LYS A O 1
ATOM 625 N N . GLY A 1 82 ? -2.495 25.069 11.610 1.00 33.41 82 GLY A N 1
ATOM 626 C CA . GLY A 1 82 ? -2.503 26.517 11.362 1.00 33.41 82 GLY A CA 1
ATOM 627 C C . GLY A 1 82 ? -3.380 27.435 12.221 1.00 33.41 82 GLY A C 1
ATOM 628 O O . GLY A 1 82 ? -3.645 28.538 11.766 1.00 33.41 82 GLY A O 1
ATOM 629 N N . SER A 1 83 ? -3.805 27.079 13.438 1.00 28.42 83 SER A N 1
ATOM 630 C CA . SER A 1 83 ? -4.283 28.108 14.384 1.00 28.42 83 SER A CA 1
ATOM 631 C C . SER A 1 83 ? -3.458 28.086 15.663 1.00 28.42 83 SER A C 1
ATOM 633 O O . SER A 1 83 ? -3.641 27.226 16.525 1.00 28.42 83 SER A O 1
ATOM 635 N N . SER A 1 84 ? -2.534 29.038 15.768 1.00 36.16 84 SER A N 1
ATOM 636 C CA . SER A 1 84 ? -2.024 29.507 17.049 1.00 36.16 84 SER A CA 1
ATOM 637 C C . SER A 1 84 ? -3.200 29.957 17.919 1.00 36.16 84 SER A C 1
ATOM 639 O O . SER A 1 84 ? -4.101 30.635 17.428 1.00 36.16 84 SER A O 1
ATOM 641 N N . VAL A 1 85 ? -3.133 29.619 19.207 1.00 34.38 85 VAL A N 1
ATOM 642 C CA . VAL A 1 85 ? -4.059 29.999 20.288 1.00 34.38 85 VAL A CA 1
ATOM 643 C C . VAL A 1 85 ? -5.310 29.112 20.431 1.00 34.38 85 VAL A C 1
ATOM 645 O O . VAL A 1 85 ? -6.426 29.479 20.081 1.00 34.38 85 VAL A O 1
ATOM 648 N N . ALA A 1 86 ? -5.117 27.949 21.058 1.00 24.42 86 ALA A N 1
ATOM 649 C CA . ALA A 1 86 ? -6.066 27.399 22.030 1.00 24.42 86 ALA A CA 1
ATOM 650 C C . ALA A 1 86 ? -5.257 26.715 23.157 1.00 24.42 86 ALA A C 1
ATOM 652 O O . ALA A 1 86 ? -4.243 26.085 22.839 1.00 24.42 86 ALA A O 1
ATOM 653 N N . PRO A 1 87 ? -5.637 26.845 24.445 1.00 27.39 87 PRO A N 1
ATOM 654 C CA . PRO A 1 87 ? -4.867 26.297 25.565 1.00 27.39 87 PRO A CA 1
ATOM 655 C C . PRO A 1 87 ? -4.686 24.780 25.450 1.00 27.39 87 PRO A C 1
ATOM 657 O O . PRO A 1 87 ? -5.589 24.060 25.022 1.00 27.39 87 PRO A O 1
ATOM 660 N N . ALA A 1 88 ? -3.509 24.300 25.843 1.00 30.33 88 ALA A N 1
ATOM 661 C CA . ALA A 1 88 ? -2.986 22.969 25.549 1.00 30.33 88 ALA A CA 1
ATOM 662 C C . ALA A 1 88 ? -3.661 21.782 26.279 1.00 30.33 88 ALA A C 1
ATOM 664 O O . ALA A 1 88 ? -3.219 20.649 26.092 1.00 30.33 88 ALA A O 1
ATOM 665 N N . ASP A 1 89 ? -4.748 21.969 27.038 1.00 30.41 89 ASP A N 1
ATOM 666 C CA . ASP A 1 89 ? -5.077 21.016 28.115 1.00 30.41 89 ASP A CA 1
ATOM 667 C C . ASP A 1 89 ? -6.431 20.281 28.037 1.00 30.41 89 ASP A C 1
ATOM 669 O O . ASP A 1 89 ? -6.714 19.438 28.887 1.00 30.41 89 ASP A O 1
ATOM 673 N N . ALA A 1 90 ? -7.245 20.450 26.987 1.00 30.78 90 ALA A N 1
ATOM 674 C CA . ALA A 1 90 ? -8.485 19.670 26.821 1.00 30.78 90 ALA A CA 1
ATOM 675 C C . ALA A 1 90 ? -8.451 18.762 25.576 1.00 30.78 90 ALA A C 1
ATOM 677 O O . ALA A 1 90 ? -8.703 19.177 24.446 1.00 30.78 90 ALA A O 1
ATOM 678 N N . LYS A 1 91 ? -8.150 17.470 25.772 1.00 44.91 91 LYS A N 1
ATOM 679 C CA . LYS A 1 91 ? -8.217 16.440 24.714 1.00 44.91 91 LYS A CA 1
ATOM 680 C C . LYS A 1 91 ? -9.680 16.299 24.223 1.00 44.91 91 LYS A C 1
ATOM 682 O O . LYS A 1 91 ? -10.545 16.049 25.054 1.00 44.91 91 LYS A O 1
ATOM 687 N N . PRO A 1 92 ? -9.992 16.330 22.912 1.00 47.28 92 PRO A N 1
ATOM 688 C CA . PRO A 1 92 ? -11.378 16.278 22.406 1.00 47.28 92 PRO A CA 1
ATOM 689 C C . PRO A 1 92 ? -12.186 15.022 22.801 1.00 47.28 92 PRO A C 1
ATOM 691 O O . PRO A 1 92 ? -13.402 15.078 22.969 1.00 47.28 92 PRO A O 1
ATOM 694 N N . SER A 1 93 ? -11.513 13.890 23.043 1.00 59.88 93 SER A N 1
ATOM 695 C CA . SER A 1 93 ? -12.132 12.677 23.602 1.00 59.88 93 SER A CA 1
ATOM 696 C C . SER A 1 93 ? -12.488 12.797 25.090 1.00 59.88 93 SER A C 1
ATOM 698 O O . SER A 1 93 ? -13.283 12.010 25.588 1.00 59.88 93 SER A O 1
ATOM 700 N N . ALA A 1 94 ? -11.875 13.733 25.820 1.00 68.12 94 ALA A N 1
ATOM 701 C CA . ALA A 1 94 ? -12.198 14.015 27.216 1.00 68.12 94 ALA A CA 1
ATOM 702 C C . ALA A 1 94 ? -13.512 14.795 27.326 1.00 68.12 94 ALA A C 1
ATOM 704 O O . ALA A 1 94 ? -14.323 14.452 28.175 1.00 68.12 94 ALA A O 1
ATOM 705 N N . ALA A 1 95 ? -13.774 15.735 26.412 1.00 72.81 95 ALA A N 1
ATOM 706 C CA . ALA A 1 95 ? -15.034 16.480 26.373 1.00 72.81 95 ALA A CA 1
ATOM 707 C C . ALA A 1 95 ? -16.251 15.561 26.161 1.00 72.81 95 ALA A C 1
ATOM 709 O O . ALA A 1 95 ? -17.246 15.690 26.863 1.00 72.81 95 ALA A O 1
ATOM 710 N N . ALA A 1 96 ? -16.160 14.581 25.253 1.00 75.25 96 ALA A N 1
ATOM 711 C CA . ALA A 1 96 ? -17.238 13.607 25.053 1.00 75.25 96 ALA A CA 1
ATOM 712 C C . ALA A 1 96 ? -17.461 12.704 26.281 1.00 75.25 96 ALA A C 1
ATOM 714 O O . ALA A 1 96 ? -18.601 12.437 26.649 1.00 75.25 96 ALA A O 1
ATOM 715 N N . ARG A 1 97 ? -16.379 12.267 26.943 1.00 82.12 97 ARG A N 1
ATOM 716 C CA . ARG A 1 97 ? -16.458 11.486 28.193 1.00 82.12 97 ARG A CA 1
ATOM 717 C C . ARG A 1 97 ? -17.064 12.302 29.329 1.00 82.12 97 ARG A C 1
ATOM 719 O O . ARG A 1 97 ? -17.880 11.784 30.077 1.00 82.12 97 ARG A O 1
ATOM 726 N N . GLN A 1 98 ? -16.679 13.570 29.436 1.00 83.81 98 GLN A N 1
ATOM 727 C CA . GLN A 1 98 ? -17.215 14.490 30.428 1.00 83.81 98 GLN A CA 1
ATOM 728 C C . GLN A 1 98 ? -18.699 14.753 30.177 1.00 83.81 98 GLN A C 1
ATOM 730 O O . GLN A 1 98 ? -19.485 14.638 31.102 1.00 83.81 98 GLN A O 1
ATOM 735 N N . ALA A 1 99 ? -19.102 15.005 28.930 1.00 85.50 99 ALA A N 1
ATOM 736 C CA . ALA A 1 99 ? -20.507 15.204 28.587 1.00 85.50 99 ALA A CA 1
ATOM 737 C C . ALA A 1 99 ? -21.361 13.955 28.862 1.00 85.50 99 ALA A C 1
ATOM 739 O O . ALA A 1 99 ? -22.495 14.082 29.312 1.00 85.50 99 ALA A O 1
ATOM 740 N N . LEU A 1 100 ? -20.815 12.753 28.635 1.00 88.56 100 LEU A N 1
ATOM 741 C CA . LEU A 1 100 ? -21.481 11.503 29.005 1.00 88.56 100 LEU A CA 1
ATOM 742 C C . LEU A 1 100 ? -21.613 11.357 30.529 1.00 88.56 100 LEU A C 1
ATOM 744 O O . LEU A 1 100 ? -22.671 10.959 31.003 1.00 88.56 100 LEU A O 1
ATOM 748 N N . ALA A 1 101 ? -20.570 11.703 31.289 1.00 89.31 101 ALA A N 1
ATOM 749 C CA . ALA A 1 101 ? -20.601 11.675 32.751 1.00 89.31 101 ALA A CA 1
ATOM 750 C C . ALA A 1 101 ? -21.603 12.684 33.332 1.00 89.31 101 ALA A C 1
ATOM 752 O O . ALA A 1 101 ? -22.402 12.315 34.185 1.00 89.31 101 ALA A O 1
ATOM 753 N N . THR A 1 102 ? -21.616 13.921 32.826 1.00 89.81 102 THR A N 1
ATOM 754 C CA . THR A 1 102 ? -22.608 14.939 33.201 1.00 89.81 102 THR A CA 1
ATOM 755 C C . THR A 1 102 ? -24.022 14.469 32.871 1.00 89.81 102 THR A C 1
ATOM 757 O O . THR A 1 102 ? -24.891 14.513 33.730 1.00 89.81 102 THR A O 1
ATOM 760 N N . HIS A 1 103 ? -24.244 13.935 31.664 1.00 90.81 103 HIS A N 1
ATOM 761 C CA . HIS A 1 103 ? -25.545 13.381 31.282 1.00 90.81 103 HIS A CA 1
ATOM 762 C C . HIS A 1 103 ? -26.008 12.274 32.229 1.00 90.81 103 HIS A C 1
ATOM 764 O O . HIS A 1 103 ? -27.164 12.274 32.630 1.00 90.81 103 HIS A O 1
ATOM 770 N N . ALA A 1 104 ? -25.121 11.342 32.582 1.00 91.38 104 ALA A N 1
ATOM 771 C CA . ALA A 1 104 ? -25.458 10.251 33.486 1.00 91.38 104 ALA A CA 1
ATOM 772 C C . ALA A 1 104 ? -25.809 10.749 34.897 1.00 91.38 104 ALA A C 1
ATOM 774 O O . ALA A 1 104 ? -26.757 10.243 35.488 1.00 91.38 104 ALA A O 1
ATOM 775 N N . ALA A 1 105 ? -25.091 11.754 35.408 1.00 89.75 105 ALA A N 1
ATOM 776 C CA . ALA A 1 105 ? -25.358 12.347 36.718 1.00 89.75 105 ALA A CA 1
ATOM 777 C C . ALA A 1 105 ? -26.680 13.138 36.760 1.00 89.75 105 ALA A C 1
ATOM 779 O O . ALA A 1 105 ? -27.408 13.074 37.747 1.00 89.75 105 ALA A O 1
ATOM 780 N N . ASP A 1 106 ? -27.009 13.849 35.678 1.00 89.44 106 ASP A N 1
ATOM 781 C CA . ASP A 1 106 ? -28.212 14.687 35.582 1.00 89.44 106 ASP A CA 1
ATOM 782 C C . ASP A 1 106 ? -29.449 13.919 35.082 1.00 89.44 106 ASP A C 1
ATOM 784 O O . ASP A 1 106 ? -30.525 14.501 34.901 1.00 89.44 106 ASP A O 1
ATOM 788 N N . TYR A 1 107 ? -29.315 12.618 34.817 1.00 89.88 107 TYR A N 1
ATOM 789 C CA . TYR A 1 107 ? -30.364 11.826 34.194 1.00 89.88 107 TYR A CA 1
ATOM 790 C C . TYR A 1 107 ? -31.573 11.643 35.117 1.00 89.88 107 TYR A C 1
ATOM 792 O O . TYR A 1 107 ? -31.481 11.053 36.188 1.00 89.88 107 TYR A O 1
ATOM 800 N N . LYS A 1 108 ? -32.735 12.127 34.667 1.00 85.81 108 LYS A N 1
ATOM 801 C CA . LYS A 1 108 ? -34.024 12.016 35.372 1.00 85.81 108 LYS A CA 1
ATOM 802 C C . LYS A 1 108 ? -35.109 11.472 34.439 1.00 85.81 108 LYS A C 1
ATOM 804 O O . LYS A 1 108 ? -36.107 12.144 34.196 1.00 85.81 108 LYS A O 1
ATOM 809 N N . GLY A 1 109 ? -34.858 10.309 33.831 1.00 82.75 109 GLY A N 1
ATOM 810 C CA . GLY A 1 109 ? -35.789 9.675 32.884 1.00 82.75 109 GLY A CA 1
ATOM 811 C C . GLY A 1 109 ? -35.942 10.416 31.549 1.00 82.75 109 GLY A C 1
ATOM 812 O O . GLY A 1 109 ? -36.971 10.313 30.889 1.00 82.75 109 GLY A O 1
ATOM 813 N N . GLY A 1 110 ? -34.938 11.212 31.165 1.00 87.19 110 GLY A N 1
ATOM 814 C CA . GLY A 1 110 ? -34.907 11.915 29.881 1.00 87.19 110 GLY A CA 1
ATOM 815 C C . GLY A 1 110 ? -34.433 11.029 28.721 1.00 87.19 110 GLY A C 1
ATOM 816 O O . GLY A 1 110 ? -34.359 9.807 28.822 1.00 87.19 110 GLY A O 1
ATOM 817 N N . ARG A 1 111 ? -34.027 11.661 27.614 1.00 92.12 111 ARG A N 1
ATOM 818 C CA . ARG A 1 111 ? -33.507 10.964 26.423 1.00 92.12 111 ARG A CA 1
ATOM 819 C C . ARG A 1 111 ? -32.122 10.359 26.709 1.00 92.12 111 ARG A C 1
ATOM 821 O O . ARG A 1 111 ? -31.171 11.138 26.912 1.00 92.12 111 ARG A O 1
ATOM 828 N N . PRO A 1 112 ? -31.968 9.020 26.728 1.00 94.12 112 PRO A N 1
ATOM 829 C CA . PRO A 1 112 ? -30.689 8.387 27.034 1.00 94.12 112 PRO A CA 1
ATOM 830 C C . PRO A 1 112 ? -29.668 8.634 25.915 1.00 94.12 112 PRO A C 1
ATOM 832 O O . PRO A 1 112 ? -30.005 9.113 24.829 1.00 94.12 112 PRO A O 1
ATOM 835 N N . VAL A 1 113 ? -28.398 8.328 26.172 1.00 94.31 113 VAL A N 1
ATOM 836 C CA . VAL A 1 113 ? -27.335 8.396 25.159 1.00 94.31 113 VAL A CA 1
ATOM 837 C C . VAL A 1 113 ? -27.034 6.991 24.654 1.00 94.31 113 VAL A C 1
ATOM 839 O O . VAL A 1 113 ? -26.710 6.107 25.442 1.00 94.31 113 VAL A O 1
ATOM 842 N N . ALA A 1 114 ? -27.111 6.785 23.341 1.00 94.75 114 ALA A N 1
ATOM 843 C CA . ALA A 1 114 ? -26.740 5.517 22.725 1.00 94.75 114 ALA A CA 1
ATOM 844 C C . ALA A 1 114 ? -25.243 5.492 22.407 1.00 94.75 114 ALA A C 1
ATOM 846 O O . ALA A 1 114 ? -24.725 6.366 21.705 1.00 94.75 114 ALA A O 1
ATOM 847 N N . VAL A 1 115 ? -24.551 4.479 22.913 1.00 93.75 115 VAL A N 1
ATOM 848 C CA . VAL A 1 115 ? -23.113 4.285 22.768 1.00 93.75 115 VAL A CA 1
ATOM 849 C C . VAL A 1 115 ? -22.856 2.917 22.149 1.00 93.75 115 VAL A C 1
ATOM 851 O O . VAL A 1 115 ? -23.401 1.910 22.591 1.00 93.75 115 VAL A O 1
ATOM 854 N N . LEU A 1 116 ? -21.992 2.883 21.135 1.00 93.31 116 LEU A N 1
ATOM 855 C CA . LEU A 1 116 ? -21.451 1.647 20.574 1.00 93.31 116 LEU A CA 1
ATOM 856 C C . LEU A 1 116 ? -20.025 1.486 21.109 1.00 93.31 116 LEU A C 1
ATOM 858 O O . LEU A 1 116 ? -19.090 2.101 20.583 1.00 93.31 116 LEU A O 1
ATOM 862 N N . PRO A 1 117 ? -19.849 0.745 22.218 1.00 92.19 117 PRO A N 1
ATOM 863 C CA . PRO A 1 117 ? -18.628 0.766 23.014 1.00 92.19 117 PRO A CA 1
ATOM 864 C C . PRO A 1 117 ? -17.449 0.079 22.322 1.00 92.19 117 PRO A C 1
ATOM 866 O O . PRO A 1 117 ? -16.323 0.192 22.786 1.00 92.19 117 PRO A O 1
ATOM 869 N N . GLU A 1 118 ? -17.661 -0.605 21.203 1.00 89.62 118 GLU A N 1
ATOM 870 C CA . GLU A 1 118 ? -16.574 -1.166 20.401 1.00 89.62 118 GLU A CA 1
ATOM 871 C C . GLU A 1 118 ? -15.759 -0.083 19.694 1.00 89.62 118 GLU A C 1
ATOM 873 O O . GLU A 1 118 ? -14.586 -0.292 19.411 1.00 89.62 118 GLU A O 1
ATOM 878 N N . GLY A 1 119 ? -16.349 1.094 19.441 1.00 83.12 119 GLY A N 1
ATOM 879 C CA . GLY A 1 119 ? -15.658 2.262 18.886 1.00 83.12 119 GLY A CA 1
ATOM 880 C C . GLY A 1 119 ? -15.224 2.144 17.419 1.00 83.12 119 GLY A C 1
ATOM 881 O O . GLY A 1 119 ? -14.632 3.083 16.889 1.00 83.12 119 GLY A O 1
ATOM 882 N N . THR A 1 120 ? -15.514 1.020 16.764 1.00 82.12 120 THR A N 1
ATOM 883 C CA . THR A 1 120 ? -15.318 0.775 15.330 1.00 82.12 120 THR A CA 1
ATOM 884 C C . THR A 1 120 ? -16.362 -0.217 14.836 1.00 82.12 120 THR A C 1
ATOM 886 O O . THR A 1 120 ? -16.944 -0.946 15.636 1.00 82.12 120 THR A O 1
ATOM 889 N N . THR A 1 121 ? -16.573 -0.252 13.526 1.00 84.81 121 THR A N 1
ATOM 890 C CA . THR A 1 121 ? -17.462 -1.200 12.856 1.00 84.81 121 THR A CA 1
ATOM 891 C C . THR A 1 121 ? -16.719 -2.468 12.430 1.00 84.81 121 THR A C 1
ATOM 893 O O . THR A 1 121 ? -15.554 -2.393 12.034 1.00 84.81 121 THR A O 1
ATOM 896 N N . HIS A 1 122 ? -17.375 -3.628 12.510 1.00 81.06 122 HIS A N 1
ATOM 897 C CA . HIS A 1 122 ? -16.849 -4.938 12.087 1.00 81.06 122 HIS A CA 1
ATOM 898 C C . HIS A 1 122 ? -17.994 -5.916 11.755 1.00 81.06 122 HIS A C 1
ATOM 900 O O . HIS A 1 122 ? -19.151 -5.510 11.707 1.00 81.06 122 HIS A O 1
ATOM 906 N N . ASN A 1 123 ? -17.689 -7.179 11.448 1.00 80.12 123 ASN A N 1
ATOM 907 C CA . ASN A 1 123 ? -18.647 -8.172 10.931 1.00 80.12 123 ASN A CA 1
ATOM 908 C C . ASN A 1 123 ? -19.467 -8.919 12.006 1.00 80.12 123 ASN A C 1
ATOM 910 O O . ASN A 1 123 ? -20.211 -9.839 11.679 1.00 80.12 123 ASN A O 1
ATOM 914 N N . GLY A 1 124 ? -19.296 -8.591 13.288 1.00 84.19 124 GLY A N 1
ATOM 915 C CA . GLY A 1 124 ? -20.070 -9.185 14.378 1.00 84.19 124 GLY A CA 1
ATOM 916 C C . GLY A 1 124 ? -19.676 -10.608 14.779 1.00 84.19 124 GLY A C 1
ATOM 917 O O . GLY A 1 124 ? -20.320 -11.165 15.664 1.00 84.19 124 GLY A O 1
ATOM 918 N N . ALA A 1 125 ? -18.626 -11.199 14.192 1.00 83.94 125 ALA A N 1
ATOM 919 C CA . ALA A 1 125 ? -18.216 -12.582 14.479 1.00 83.94 125 ALA A CA 1
ATOM 920 C C . ALA A 1 125 ? -17.667 -12.788 15.907 1.00 83.94 125 ALA A C 1
ATOM 922 O O . ALA A 1 125 ? -17.560 -13.913 16.387 1.00 83.94 125 ALA A O 1
ATOM 923 N N . SER A 1 126 ? -17.296 -11.703 16.583 1.00 89.06 126 SER A N 1
ATOM 924 C CA . SER A 1 126 ? -16.870 -11.662 17.984 1.00 89.06 126 SER A CA 1
ATOM 925 C C . SER A 1 126 ? -17.152 -10.270 18.543 1.00 89.06 126 SER A C 1
ATOM 927 O O . SER A 1 126 ? -17.216 -9.318 17.770 1.00 89.06 126 SER A O 1
ATOM 929 N N . LEU A 1 127 ? -17.288 -10.106 19.860 1.00 92.56 127 LEU A N 1
ATOM 930 C CA . LEU A 1 127 ? -17.332 -8.759 20.445 1.00 92.56 127 LEU A CA 1
ATOM 931 C C . LEU A 1 127 ? -15.915 -8.240 20.659 1.00 92.56 127 LEU A C 1
ATOM 933 O O . LEU A 1 127 ? -15.118 -8.928 21.293 1.00 92.56 127 LEU A O 1
ATOM 937 N N . LEU A 1 128 ? -15.600 -7.029 20.205 1.00 89.88 128 LEU A N 1
ATOM 938 C CA . LEU A 1 128 ? -14.365 -6.306 20.519 1.00 89.88 128 LEU A CA 1
ATOM 939 C C . LEU A 1 128 ? -14.377 -5.799 21.962 1.00 89.88 128 LEU A C 1
ATOM 941 O O . LEU A 1 128 ? -15.423 -5.690 22.604 1.00 89.88 128 LEU A O 1
ATOM 945 N N . LYS A 1 129 ? -13.197 -5.470 22.493 1.00 91.00 129 LYS A N 1
ATOM 946 C CA . LYS A 1 129 ? -13.064 -4.815 23.797 1.00 91.00 129 LYS A CA 1
ATOM 947 C C . LYS A 1 129 ? -13.807 -3.484 23.797 1.00 91.00 129 LYS A C 1
ATOM 949 O O . LYS A 1 129 ? -13.559 -2.617 22.960 1.00 91.00 129 LYS A O 1
ATOM 954 N N . PHE A 1 130 ? -14.679 -3.328 24.783 1.00 93.62 130 PHE A N 1
ATOM 955 C CA . PHE A 1 130 ? -15.436 -2.108 25.001 1.00 93.62 130 PHE A CA 1
ATOM 956 C C . PHE A 1 130 ? -14.523 -0.998 25.530 1.00 93.62 130 PHE A C 1
ATOM 958 O O . PHE A 1 130 ? -13.682 -1.231 26.399 1.00 93.62 130 PHE A O 1
ATOM 965 N N . PHE A 1 131 ? -14.674 0.222 25.015 1.00 86.50 131 PHE A N 1
ATOM 966 C CA . PHE A 1 131 ? -13.915 1.362 25.501 1.00 86.50 131 PHE A CA 1
ATOM 967 C C . PHE A 1 131 ? -14.421 1.774 26.894 1.00 86.50 131 PHE A C 1
ATOM 969 O O . PHE A 1 131 ? -15.577 2.151 27.072 1.00 86.50 131 PHE A O 1
ATOM 976 N N . GLU A 1 132 ? -13.521 1.783 27.880 1.00 86.12 132 GLU A N 1
ATOM 977 C CA . GLU A 1 132 ? -13.804 2.125 29.290 1.00 86.12 132 GLU A CA 1
ATOM 978 C C . GLU A 1 132 ? -14.516 3.478 29.476 1.00 86.12 132 GLU A C 1
ATOM 980 O O . GLU A 1 132 ? -15.257 3.695 30.428 1.00 86.12 132 GLU A O 1
ATOM 985 N N . GLY A 1 133 ? -14.306 4.419 28.550 1.00 84.69 133 GLY A N 1
ATOM 986 C CA . GLY A 1 133 ? -14.854 5.771 28.623 1.00 84.69 133 GLY A CA 1
ATOM 987 C C . GLY A 1 133 ? -16.382 5.824 28.592 1.00 84.69 133 GLY A C 1
ATOM 988 O O . GLY A 1 133 ? -16.928 6.814 29.067 1.00 84.69 133 GLY A O 1
ATOM 989 N N . ALA A 1 134 ? -17.048 4.795 28.055 1.00 86.06 134 ALA A N 1
ATOM 990 C CA . ALA A 1 134 ? -18.507 4.678 28.064 1.00 86.06 134 ALA A CA 1
ATOM 991 C C . ALA A 1 134 ? -19.042 4.316 29.456 1.00 86.06 134 ALA A C 1
ATOM 993 O O . ALA A 1 134 ? -20.153 4.694 29.804 1.00 86.06 134 ALA A O 1
ATOM 994 N N . PHE A 1 135 ? -18.222 3.620 30.245 1.00 93.94 135 PHE A N 1
ATOM 995 C CA . PHE A 1 135 ? -18.572 3.042 31.542 1.00 93.94 135 PHE A CA 1
ATOM 996 C C . PHE A 1 135 ? -17.982 3.832 32.717 1.00 93.94 135 PHE A C 1
ATOM 998 O O . PHE A 1 135 ? -18.359 3.607 33.861 1.00 93.94 135 PHE A O 1
ATOM 1005 N N . LYS A 1 136 ? -17.106 4.812 32.446 1.00 91.44 136 LYS A N 1
ATOM 1006 C CA . LYS A 1 136 ? -16.559 5.741 33.450 1.00 91.44 136 LYS A CA 1
ATOM 1007 C C . LYS A 1 136 ? -17.589 6.422 34.357 1.00 91.44 136 LYS A C 1
ATOM 1009 O O . LYS A 1 136 ? -17.219 6.675 35.499 1.00 91.44 136 LYS A O 1
ATOM 1014 N N . PRO A 1 137 ? -18.815 6.749 33.905 1.00 91.50 137 PRO A N 1
ATOM 1015 C CA . PRO A 1 137 ? -19.813 7.322 34.800 1.00 91.50 137 PRO A CA 1
ATOM 1016 C C . PRO A 1 137 ? -20.280 6.374 35.910 1.00 91.50 137 PRO A C 1
ATOM 1018 O O . PRO A 1 137 ? -20.920 6.857 36.833 1.00 91.50 137 PRO A O 1
ATOM 1021 N N . LEU A 1 138 ? -19.993 5.063 35.814 1.00 93.50 138 LEU A N 1
ATOM 1022 C CA . LEU A 1 138 ? -20.490 4.032 36.735 1.00 93.50 138 LEU A CA 1
ATOM 1023 C C . LEU A 1 138 ? -21.998 4.195 36.988 1.00 93.50 138 LEU A C 1
ATOM 1025 O O . LEU A 1 138 ? -22.467 4.232 38.120 1.00 93.50 138 LEU A O 1
ATOM 1029 N N . ALA A 1 139 ? -22.753 4.332 35.897 1.00 93.69 139 ALA A N 1
ATOM 1030 C CA . ALA A 1 139 ? -24.206 4.445 35.905 1.00 93.69 139 ALA A CA 1
ATOM 1031 C C . ALA A 1 139 ? -24.837 3.190 35.276 1.00 93.69 139 ALA A C 1
ATOM 1033 O O . ALA A 1 139 ? -24.166 2.527 34.478 1.00 93.69 139 ALA A O 1
ATOM 1034 N N . PRO A 1 140 ? -26.107 2.867 35.587 1.00 94.62 140 PRO A N 1
ATOM 1035 C CA . PRO A 1 140 ? -26.811 1.761 34.947 1.00 94.62 140 PRO A CA 1
ATOM 1036 C C . PRO A 1 140 ? -26.798 1.888 33.420 1.00 94.62 140 PRO A C 1
ATOM 1038 O O . PRO A 1 140 ? -27.012 2.972 32.867 1.00 94.62 140 PRO A O 1
ATOM 1041 N N . VAL A 1 141 ? -26.556 0.775 32.732 1.00 96.00 141 VAL A N 1
ATOM 1042 C CA . VAL A 1 141 ? -26.568 0.714 31.269 1.00 96.00 141 VAL A CA 1
ATOM 1043 C C . VAL A 1 141 ? -27.658 -0.227 30.787 1.00 96.00 141 VAL A C 1
ATOM 1045 O O . VAL A 1 141 ? -27.961 -1.220 31.438 1.00 96.00 141 VAL A O 1
ATOM 1048 N N . GLN A 1 142 ? -28.216 0.078 29.622 1.00 96.56 142 GLN A N 1
ATOM 1049 C CA . GLN A 1 142 ? -29.167 -0.768 28.918 1.00 96.56 142 GLN A CA 1
ATOM 1050 C C . GLN A 1 142 ? -28.439 -1.549 27.811 1.00 96.56 142 GLN A C 1
ATOM 1052 O O . GLN A 1 142 ? -28.163 -0.954 26.762 1.00 96.56 142 GLN A O 1
ATOM 1057 N N . PRO A 1 143 ? -28.108 -2.844 27.987 1.00 97.06 143 PRO A N 1
ATOM 1058 C CA . PRO A 1 143 ? -27.428 -3.621 26.959 1.00 97.06 143 PRO A CA 1
ATOM 1059 C C . PRO A 1 143 ? -28.407 -4.033 25.854 1.00 97.06 143 PRO A C 1
ATOM 1061 O O . PRO A 1 143 ? -29.526 -4.479 26.115 1.00 97.06 143 PRO A O 1
ATOM 1064 N N . VAL A 1 144 ? -27.979 -3.882 24.604 1.00 97.31 144 VAL A N 1
ATOM 1065 C CA . VAL A 1 144 ? -28.763 -4.188 23.405 1.00 97.31 144 VAL A CA 1
ATOM 1066 C C . VAL A 1 144 ? -27.905 -5.004 22.449 1.00 97.31 144 VAL A C 1
ATOM 1068 O O . VAL A 1 144 ? -26.963 -4.498 21.833 1.00 97.31 144 VAL A O 1
ATOM 1071 N N . CYS A 1 145 ? -28.243 -6.280 22.327 1.00 96.75 145 CYS A N 1
ATOM 1072 C CA . CYS A 1 145 ? -27.591 -7.220 21.434 1.00 96.75 145 CYS A CA 1
ATOM 1073 C C . CYS A 1 145 ? -28.218 -7.121 20.043 1.00 96.75 145 CYS A C 1
ATOM 1075 O O . CYS A 1 145 ? -29.429 -7.263 19.892 1.00 96.75 145 CYS A O 1
ATOM 1077 N N . VAL A 1 146 ? -27.405 -6.882 19.017 1.00 92.94 146 VAL A N 1
ATOM 1078 C CA . VAL A 1 146 ? -27.869 -6.739 17.632 1.00 92.94 146 VAL A CA 1
ATOM 1079 C C . VAL A 1 146 ? -27.297 -7.863 16.777 1.00 92.94 146 VAL A C 1
ATOM 1081 O O . VAL A 1 146 ? -26.106 -8.135 16.811 1.00 92.94 146 VAL A O 1
ATOM 1084 N N . ARG A 1 147 ? -28.123 -8.500 15.950 1.00 89.62 147 ARG A N 1
ATOM 1085 C CA . ARG A 1 147 ? -27.685 -9.485 14.959 1.00 89.62 147 ARG A CA 1
ATOM 1086 C C . ARG A 1 147 ? -28.245 -9.121 13.595 1.00 89.62 147 ARG A C 1
ATOM 1088 O O . ARG A 1 147 ? -29.459 -9.008 13.428 1.00 89.62 147 ARG A O 1
ATOM 1095 N N . PHE A 1 148 ? -27.366 -8.984 12.609 1.00 84.81 148 PHE A N 1
ATOM 1096 C CA . PHE A 1 148 ? -27.769 -8.885 11.213 1.00 84.81 148 PHE A CA 1
ATOM 1097 C C . PHE A 1 148 ? -27.682 -10.259 10.551 1.00 84.81 148 PHE A C 1
ATOM 1099 O O . PHE A 1 148 ? -26.740 -11.013 10.769 1.00 84.81 148 PHE A O 1
ATOM 1106 N N . SER A 1 149 ? -28.688 -10.597 9.754 1.00 77.25 149 SER A N 1
ATOM 1107 C CA . SER A 1 149 ? -28.713 -11.799 8.920 1.00 77.25 149 SER A CA 1
ATOM 1108 C C . SER A 1 149 ? -29.252 -11.424 7.544 1.00 77.25 149 SER A C 1
ATOM 1110 O O . SER A 1 149 ? -30.201 -10.651 7.433 1.00 77.25 149 SER A O 1
ATOM 1112 N N . GLY A 1 150 ? -28.627 -11.909 6.479 1.00 71.19 150 GLY A N 1
ATOM 1113 C CA . GLY A 1 150 ? -28.953 -11.492 5.119 1.00 71.19 150 GLY A CA 1
ATOM 1114 C C . GLY A 1 150 ? -27.985 -12.082 4.105 1.00 71.19 150 GLY A C 1
ATOM 1115 O O . GLY A 1 150 ? -27.077 -12.828 4.461 1.00 71.19 150 GLY A O 1
ATOM 1116 N N . CYS A 1 151 ? -28.193 -11.752 2.836 1.00 55.72 151 CYS A N 1
ATOM 1117 C CA . CYS A 1 151 ? -27.385 -12.251 1.721 1.00 55.72 151 CYS A CA 1
ATOM 1118 C C . CYS A 1 151 ? -26.032 -11.538 1.552 1.00 55.72 151 CYS A C 1
ATOM 1120 O O . CYS A 1 151 ? -25.163 -12.050 0.853 1.00 55.72 151 CYS A O 1
ATOM 1122 N N . VAL A 1 152 ? -25.862 -10.349 2.138 1.00 63.59 152 VAL A N 1
ATOM 1123 C CA . VAL A 1 152 ? -24.658 -9.517 2.003 1.00 63.59 152 VAL A CA 1
ATOM 1124 C C . VAL A 1 152 ? -24.249 -9.009 3.382 1.00 63.59 152 VAL A C 1
ATOM 1126 O O . VAL A 1 152 ? -25.104 -8.600 4.168 1.00 63.59 152 VAL A O 1
ATOM 1129 N N . ASP A 1 153 ? -22.946 -9.021 3.667 1.00 67.56 153 ASP A N 1
ATOM 1130 C CA . ASP A 1 153 ? -22.393 -8.372 4.855 1.00 67.56 153 ASP A CA 1
ATOM 1131 C C . ASP A 1 153 ? -22.559 -6.845 4.742 1.00 67.56 153 ASP A C 1
ATOM 1133 O O . ASP A 1 153 ? -21.970 -6.178 3.882 1.00 67.56 153 ASP A O 1
ATOM 1137 N N . GLY A 1 154 ? -23.406 -6.297 5.611 1.00 67.06 154 GLY A N 1
ATOM 1138 C CA . GLY A 1 154 ? -23.733 -4.879 5.665 1.00 67.06 154 GLY A CA 1
ATOM 1139 C C . GLY A 1 154 ? -22.705 -4.027 6.406 1.00 67.06 154 GLY A C 1
ATOM 1140 O O . GLY A 1 154 ? -22.928 -2.822 6.533 1.00 67.06 154 GLY A O 1
ATOM 1141 N N . SER A 1 155 ? -21.603 -4.592 6.906 1.00 76.06 155 SER A N 1
ATOM 1142 C CA . SER A 1 155 ? -20.672 -3.852 7.753 1.00 76.06 155 SER A CA 1
ATOM 1143 C C . SER A 1 155 ? -20.068 -2.618 7.073 1.00 76.06 155 SER A C 1
ATOM 1145 O O . SER A 1 155 ? -19.785 -2.545 5.863 1.00 76.06 155 SER A O 1
ATOM 1147 N N . PHE A 1 156 ? -19.901 -1.565 7.869 1.00 75.69 156 PHE A N 1
ATOM 1148 C CA . PHE A 1 156 ? -19.336 -0.302 7.425 1.00 75.69 156 PHE A CA 1
ATOM 1149 C C . PHE A 1 156 ? -17.813 -0.423 7.345 1.00 75.69 156 PHE A C 1
ATOM 1151 O O . PHE A 1 156 ? -17.080 0.057 8.203 1.00 75.69 156 PHE A O 1
ATOM 1158 N N . CYS A 1 157 ? -17.337 -1.021 6.257 1.00 65.25 157 CYS A N 1
ATOM 1159 C CA . CYS A 1 157 ? -15.930 -1.047 5.871 1.00 65.25 157 CYS A CA 1
ATOM 1160 C C . CYS A 1 157 ? -15.675 -0.020 4.751 1.00 65.25 157 CYS A C 1
ATOM 1162 O O . CYS A 1 157 ? -16.300 -0.082 3.689 1.00 65.25 157 CYS A O 1
ATOM 1164 N N . GLY A 1 158 ? -14.778 0.945 4.967 1.00 63.59 158 GLY A N 1
ATOM 1165 C CA . GLY A 1 158 ? -14.398 1.934 3.949 1.00 63.59 158 GLY A CA 1
ATOM 1166 C C . GLY A 1 158 ? -15.214 3.231 3.983 1.00 63.59 158 GLY A C 1
ATOM 1167 O O . GLY A 1 158 ? -15.328 3.876 5.022 1.00 63.59 158 GLY A O 1
ATOM 1168 N N . THR A 1 159 ? -15.726 3.681 2.833 1.00 65.81 159 THR A N 1
ATOM 1169 C CA . THR A 1 159 ? -16.406 4.986 2.717 1.00 65.81 159 THR A CA 1
ATOM 1170 C C . THR A 1 159 ? -17.906 4.878 2.975 1.00 65.81 159 THR A C 1
ATOM 1172 O O . THR A 1 159 ? -18.514 3.839 2.715 1.00 65.81 159 THR A O 1
ATOM 1175 N N . LEU A 1 160 ? -18.530 5.983 3.402 1.00 67.56 160 LEU A N 1
ATOM 1176 C CA . LEU A 1 160 ? -19.985 6.063 3.567 1.00 67.56 160 LEU A CA 1
ATOM 1177 C C . LEU A 1 160 ? -20.735 5.669 2.289 1.00 67.56 160 LEU A C 1
ATOM 1179 O O . LEU A 1 160 ? -21.721 4.951 2.368 1.00 67.56 160 LEU A O 1
ATOM 1183 N N . ILE A 1 161 ? -20.253 6.099 1.120 1.00 67.81 161 ILE A N 1
ATOM 1184 C CA . ILE A 1 161 ? -20.873 5.759 -0.167 1.00 67.81 161 ILE A CA 1
ATOM 1185 C C . ILE A 1 161 ? -20.813 4.248 -0.396 1.00 67.81 161 ILE A C 1
ATOM 1187 O O . ILE A 1 161 ? -21.829 3.654 -0.733 1.00 67.81 161 ILE A O 1
ATOM 1191 N N . SER A 1 162 ? -19.659 3.615 -0.157 1.00 67.00 162 SER A N 1
ATOM 1192 C CA . SER A 1 162 ? -19.526 2.161 -0.312 1.00 67.00 162 SER A CA 1
ATOM 1193 C C . SER A 1 162 ? -20.416 1.384 0.663 1.00 67.00 162 SER A C 1
ATOM 1195 O O . SER A 1 162 ? -21.009 0.380 0.284 1.00 67.00 162 SER A O 1
ATOM 1197 N N . HIS A 1 163 ? -20.565 1.873 1.897 1.00 71.88 163 HIS A N 1
ATOM 1198 C CA . HIS A 1 163 ? -21.441 1.267 2.895 1.00 71.88 163 HIS A CA 1
ATOM 1199 C C . HIS A 1 163 ? -22.919 1.418 2.522 1.00 71.88 163 HIS A C 1
ATOM 1201 O O . HIS A 1 163 ? -23.647 0.432 2.524 1.00 71.88 163 HIS A O 1
ATOM 1207 N N . LEU A 1 164 ? -23.351 2.621 2.127 1.00 76.62 164 LEU A N 1
ATOM 1208 C CA . LEU A 1 164 ? -24.718 2.857 1.659 1.00 76.62 164 LEU A CA 1
ATOM 1209 C C . LEU A 1 164 ? -25.029 2.035 0.407 1.00 76.62 164 LEU A C 1
ATOM 1211 O O . LEU A 1 164 ? -26.098 1.445 0.336 1.00 76.62 164 LEU A O 1
ATOM 1215 N N . ALA A 1 165 ? -24.098 1.947 -0.546 1.00 69.88 165 ALA A N 1
ATOM 1216 C CA . ALA A 1 165 ? -24.262 1.121 -1.737 1.00 69.88 165 ALA A CA 1
ATOM 1217 C C . ALA A 1 165 ? -24.471 -0.356 -1.375 1.00 69.88 165 ALA A C 1
ATOM 1219 O O . ALA A 1 165 ? -25.402 -0.953 -1.896 1.00 69.88 165 ALA A O 1
ATOM 1220 N N . ARG A 1 166 ? -23.685 -0.915 -0.438 1.00 72.62 166 ARG A N 1
ATOM 1221 C CA . ARG A 1 166 ? -23.864 -2.299 0.045 1.00 72.62 166 ARG A CA 1
ATOM 1222 C C . ARG A 1 166 ? -25.210 -2.516 0.734 1.00 72.62 166 ARG A C 1
ATOM 1224 O O . ARG A 1 166 ? -25.880 -3.504 0.453 1.00 72.62 166 ARG A O 1
ATOM 1231 N N . LEU A 1 167 ? -25.621 -1.587 1.602 1.00 75.44 167 LEU A N 1
ATOM 1232 C CA . LEU A 1 167 ? -26.924 -1.658 2.274 1.00 75.44 167 LEU A CA 1
ATOM 1233 C C . LEU A 1 167 ? -28.093 -1.566 1.281 1.00 75.44 167 LEU A C 1
ATOM 1235 O O . LEU A 1 167 ? -29.097 -2.245 1.454 1.00 75.44 167 LEU A O 1
ATOM 1239 N N . LEU A 1 168 ? -27.970 -0.731 0.245 1.00 75.38 168 LEU A N 1
ATOM 1240 C CA . LEU A 1 168 ? -29.003 -0.544 -0.780 1.00 75.38 168 LEU A CA 1
ATOM 1241 C C . LEU A 1 168 ? -29.011 -1.658 -1.834 1.00 75.38 168 LEU A C 1
ATOM 1243 O O . LEU A 1 168 ? -30.044 -1.895 -2.451 1.00 75.38 168 LEU A O 1
ATOM 1247 N N . SER A 1 169 ? -27.879 -2.333 -2.050 1.00 69.69 169 SER A N 1
ATOM 1248 C CA . SER A 1 169 ? -27.758 -3.460 -2.979 1.00 69.69 169 SER A CA 1
ATOM 1249 C C . SER A 1 169 ? -28.134 -4.802 -2.353 1.00 69.69 169 SER A C 1
ATOM 1251 O O . SER A 1 169 ? -28.213 -5.796 -3.070 1.00 69.69 169 SER A O 1
ATOM 1253 N N . ALA A 1 170 ? -28.318 -4.864 -1.032 1.00 70.88 170 ALA A N 1
ATOM 1254 C CA . ALA A 1 170 ? -28.768 -6.068 -0.353 1.00 70.88 170 ALA A CA 1
ATOM 1255 C C . ALA A 1 170 ? -30.278 -6.259 -0.608 1.00 70.88 170 ALA A C 1
ATOM 1257 O O . ALA A 1 170 ? -31.068 -5.448 -0.122 1.00 70.88 170 ALA A O 1
ATOM 1258 N N . PRO A 1 171 ? -30.718 -7.308 -1.339 1.00 70.69 171 PRO A N 1
ATOM 1259 C CA . PRO A 1 171 ? -32.141 -7.537 -1.605 1.00 70.69 171 PRO A CA 1
ATOM 1260 C C . PRO A 1 171 ? -32.981 -7.690 -0.330 1.00 70.69 171 PRO A C 1
ATOM 1262 O O . PRO A 1 171 ? -34.164 -7.359 -0.341 1.00 70.69 171 PRO A O 1
ATOM 1265 N N . TYR A 1 172 ? -32.385 -8.160 0.770 1.00 75.06 172 TYR A N 1
ATOM 1266 C CA . TYR A 1 172 ? -32.975 -8.085 2.104 1.00 75.06 172 TYR A CA 1
ATOM 1267 C C . TYR A 1 172 ? -31.904 -8.154 3.200 1.00 75.06 172 TYR A C 1
ATOM 1269 O O . TYR A 1 172 ? -30.883 -8.832 3.055 1.00 75.06 172 TYR A O 1
ATOM 1277 N N . GLN A 1 173 ? -32.177 -7.507 4.333 1.00 76.44 173 GLN A N 1
ATOM 1278 C CA . GLN A 1 173 ? -31.389 -7.628 5.556 1.00 76.44 173 GLN A CA 1
ATOM 1279 C C . GLN A 1 173 ? -32.320 -7.691 6.770 1.00 76.44 173 GLN A C 1
ATOM 1281 O O . GLN A 1 173 ? -33.155 -6.814 6.984 1.00 76.44 173 GLN A O 1
ATOM 1286 N N . ARG A 1 174 ? -32.184 -8.750 7.570 1.00 85.06 174 ARG A N 1
ATOM 1287 C CA . ARG A 1 174 ? -32.922 -8.956 8.817 1.00 85.06 174 ARG A CA 1
ATOM 1288 C C . ARG A 1 174 ? -32.089 -8.484 9.998 1.00 85.06 174 ARG A C 1
ATOM 1290 O O . ARG A 1 174 ? -30.980 -8.971 10.210 1.00 85.06 174 ARG A O 1
ATOM 1297 N N . MET A 1 175 ? -32.652 -7.573 10.781 1.00 88.19 175 MET A N 1
ATOM 1298 C CA . MET A 1 175 ? -32.086 -7.085 12.034 1.00 88.19 175 MET A CA 1
ATOM 1299 C C . MET A 1 175 ? -32.850 -7.732 13.189 1.00 88.19 175 MET A C 1
ATOM 1301 O O . MET A 1 175 ? -34.044 -7.508 13.351 1.00 88.19 175 MET A O 1
ATOM 1305 N N . THR A 1 176 ? -32.170 -8.562 13.971 1.00 91.44 176 THR A N 1
ATOM 1306 C CA . THR A 1 176 ? -32.704 -9.126 15.216 1.00 91.44 176 THR A CA 1
ATOM 1307 C C . THR A 1 176 ? -32.072 -8.380 16.373 1.00 91.44 176 THR A C 1
ATOM 1309 O O . THR A 1 176 ? -30.851 -8.252 16.424 1.00 91.44 176 THR A O 1
ATOM 1312 N N . VAL A 1 177 ? -32.890 -7.863 17.275 1.00 94.50 177 VAL A N 1
ATOM 1313 C CA . VAL A 1 177 ? -32.445 -7.115 18.440 1.00 94.50 177 VAL A CA 1
ATOM 1314 C C . VAL A 1 177 ? -32.952 -7.810 19.686 1.00 94.50 177 VAL A C 1
ATOM 1316 O O . VAL A 1 177 ? -34.152 -8.027 19.813 1.00 94.50 177 VAL A O 1
ATOM 1319 N N . THR A 1 178 ? -32.050 -8.094 20.614 1.00 96.56 178 THR A N 1
ATOM 1320 C CA . THR A 1 178 ? -32.390 -8.564 21.953 1.00 96.56 178 THR A CA 1
ATOM 1321 C C . THR A 1 178 ? -31.972 -7.505 22.957 1.00 96.56 178 THR A C 1
ATOM 1323 O O . THR A 1 178 ? -30.793 -7.165 23.066 1.00 96.56 178 THR A O 1
ATOM 1326 N N . ILE A 1 179 ? -32.941 -6.958 23.675 1.00 96.44 179 ILE A N 1
ATOM 1327 C CA . ILE A 1 179 ? -32.721 -5.955 24.710 1.00 96.44 179 ILE A CA 1
ATOM 1328 C C . ILE A 1 179 ? -32.682 -6.699 26.040 1.00 96.44 179 ILE A C 1
ATOM 1330 O O . ILE A 1 179 ? -33.666 -7.326 26.422 1.00 96.44 179 ILE A O 1
ATOM 1334 N N . LEU A 1 180 ? -31.532 -6.670 26.708 1.00 95.88 180 LEU A N 1
ATOM 1335 C CA . LEU A 1 180 ? -31.321 -7.371 27.976 1.00 95.88 180 LEU A CA 1
ATOM 1336 C C . LEU A 1 180 ? -31.880 -6.558 29.157 1.00 95.88 180 LEU A C 1
ATOM 1338 O O . LEU A 1 180 ? -32.163 -5.375 28.987 1.00 95.88 180 LEU A O 1
ATOM 1342 N N . PRO A 1 181 ? -32.035 -7.136 30.356 1.00 95.25 181 PRO A N 1
ATOM 1343 C CA . PRO A 1 181 ? -32.282 -6.347 31.564 1.00 95.25 181 PRO A CA 1
ATOM 1344 C C . PRO A 1 181 ? -31.178 -5.305 31.796 1.00 95.25 181 PRO A C 1
ATOM 1346 O O . PRO A 1 181 ? -30.040 -5.491 31.352 1.00 95.25 181 PRO A O 1
ATOM 1349 N N . ALA A 1 182 ? -31.495 -4.203 32.478 1.00 94.94 182 ALA A N 1
ATOM 1350 C CA . ALA A 1 182 ? -30.495 -3.182 32.781 1.00 94.94 182 ALA A CA 1
ATOM 1351 C C . ALA A 1 182 ? -29.357 -3.735 33.655 1.00 94.94 182 ALA A C 1
ATOM 1353 O O . ALA A 1 182 ? -29.583 -4.322 34.714 1.00 94.94 182 ALA A O 1
ATOM 1354 N N . THR A 1 183 ? -28.112 -3.472 33.258 1.00 94.94 183 THR A N 1
ATOM 1355 C CA . THR A 1 183 ? -26.935 -3.879 34.027 1.00 94.94 183 THR A CA 1
ATOM 1356 C C . THR A 1 183 ? -26.443 -2.706 34.873 1.00 94.94 183 THR A C 1
ATOM 1358 O O . THR A 1 183 ? -26.141 -1.626 34.357 1.00 94.94 183 THR A O 1
ATOM 1361 N N . ARG A 1 184 ? -26.328 -2.916 36.187 1.00 94.75 184 ARG A N 1
ATOM 1362 C CA . ARG A 1 184 ? -25.830 -1.922 37.155 1.00 94.75 184 ARG A CA 1
ATOM 1363 C C . ARG A 1 184 ? -24.385 -2.230 37.548 1.00 94.75 184 ARG A C 1
ATOM 1365 O O . ARG A 1 184 ? -24.034 -3.412 37.571 1.00 94.75 184 ARG A O 1
ATOM 1372 N N . PRO A 1 185 ? -23.553 -1.216 37.841 1.00 94.56 185 PRO A N 1
ATOM 1373 C CA . PRO A 1 185 ? -22.221 -1.450 38.389 1.00 94.56 185 PRO A CA 1
ATOM 1374 C C . PRO A 1 185 ? -22.322 -2.090 39.779 1.00 94.56 185 PRO A C 1
ATOM 1376 O O . PRO A 1 185 ? -23.233 -1.774 40.544 1.00 94.56 185 PRO A O 1
ATOM 1379 N N . LEU A 1 186 ? -21.400 -2.997 40.088 1.00 94.88 186 LEU A N 1
ATOM 1380 C CA . LEU A 1 186 ? -21.282 -3.628 41.404 1.00 94.88 186 LEU A CA 1
ATOM 1381 C C . LEU A 1 186 ? -20.438 -2.764 42.354 1.00 94.88 186 LEU A C 1
ATOM 1383 O O . LEU A 1 186 ? -19.640 -1.930 41.920 1.00 94.88 186 LEU A O 1
ATOM 1387 N N . ASP A 1 187 ? -20.574 -2.993 43.661 1.00 91.88 187 ASP A N 1
ATOM 1388 C CA . ASP A 1 187 ? -19.772 -2.293 44.667 1.00 91.88 187 ASP A CA 1
ATOM 1389 C C . ASP A 1 187 ? -18.272 -2.545 44.452 1.00 91.88 187 ASP A C 1
ATOM 1391 O O . ASP A 1 187 ? -17.814 -3.685 44.366 1.00 91.88 187 ASP A O 1
ATOM 1395 N N . GLY A 1 188 ? -17.492 -1.465 44.353 1.00 89.81 188 GLY A N 1
ATOM 1396 C CA . GLY A 1 188 ? -16.050 -1.532 44.096 1.00 89.81 188 GLY A CA 1
ATOM 1397 C C . GLY A 1 188 ? -15.662 -1.913 42.660 1.00 89.81 188 GLY A C 1
ATOM 1398 O O . GLY A 1 188 ? -14.471 -2.048 42.380 1.00 89.81 188 GLY A O 1
ATOM 1399 N N . GLU A 1 189 ? -16.626 -2.065 41.745 1.00 93.44 189 GLU A N 1
ATOM 1400 C CA . GLU A 1 189 ? -16.363 -2.350 40.334 1.00 93.44 189 GLU A CA 1
ATOM 1401 C C . GLU A 1 189 ? -15.820 -1.104 39.624 1.00 93.44 189 GLU A C 1
ATOM 1403 O O . GLU A 1 189 ? -16.452 -0.045 39.597 1.00 93.44 189 GLU A O 1
ATOM 1408 N N . ASP A 1 190 ? -14.633 -1.220 39.028 1.00 94.25 190 ASP A N 1
ATOM 1409 C CA . ASP A 1 190 ? -14.100 -0.154 38.187 1.00 94.25 190 ASP A CA 1
ATOM 1410 C C . ASP A 1 190 ? -14.745 -0.158 36.787 1.00 94.25 190 ASP A C 1
ATOM 1412 O O . ASP A 1 190 ? -15.387 -1.115 36.349 1.00 94.25 190 ASP A O 1
ATOM 1416 N N . ALA A 1 191 ? -14.564 0.933 36.039 1.00 91.50 191 ALA A N 1
ATOM 1417 C CA . ALA A 1 191 ? -15.170 1.083 34.715 1.00 91.50 191 ALA A CA 1
ATOM 1418 C C . ALA A 1 191 ? -14.713 0.018 33.698 1.00 91.50 191 ALA A C 1
ATOM 1420 O O . ALA A 1 191 ? -15.438 -0.268 32.745 1.00 91.50 191 ALA A O 1
ATOM 1421 N N . SER A 1 192 ? -13.513 -0.545 33.865 1.00 90.94 192 SER A N 1
ATOM 1422 C CA . SER A 1 192 ? -12.960 -1.563 32.968 1.00 90.94 192 SER A CA 1
ATOM 1423 C C . SER A 1 192 ? -13.588 -2.929 33.247 1.00 90.94 192 SER A C 1
ATOM 1425 O O . SER A 1 192 ? -13.998 -3.618 32.312 1.00 90.94 192 SER A O 1
ATOM 1427 N N . ALA A 1 193 ? -13.717 -3.295 34.523 1.00 94.88 193 ALA A N 1
ATOM 1428 C CA . ALA A 1 193 ? -14.416 -4.488 34.979 1.00 94.88 193 ALA A CA 1
ATOM 1429 C C . ALA A 1 193 ? -15.897 -4.439 34.585 1.00 94.88 193 ALA A C 1
ATOM 1431 O O . ALA A 1 193 ? -16.388 -5.389 33.974 1.00 94.88 193 ALA A O 1
ATOM 1432 N N . PHE A 1 194 ? -16.560 -3.294 34.791 1.00 96.75 194 PHE A N 1
ATOM 1433 C CA . PHE A 1 194 ? -17.958 -3.115 34.399 1.00 96.75 194 PHE A CA 1
ATOM 1434 C C . PHE A 1 194 ? -18.154 -3.265 32.884 1.00 96.75 194 PHE A C 1
ATOM 1436 O O . PHE A 1 194 ? -19.016 -4.019 32.431 1.00 96.75 194 PHE A O 1
ATOM 1443 N N . ALA A 1 195 ? -17.294 -2.630 32.080 1.00 95.50 195 ALA A N 1
ATOM 1444 C CA . ALA A 1 195 ? -17.311 -2.785 30.627 1.00 95.50 195 ALA A CA 1
ATOM 1445 C C . ALA A 1 195 ? -17.084 -4.243 30.191 1.00 95.50 195 ALA A C 1
ATOM 1447 O O . ALA A 1 195 ? -17.742 -4.723 29.267 1.00 95.50 195 ALA A O 1
ATOM 1448 N N . ALA A 1 196 ? -16.153 -4.951 30.839 1.00 95.38 196 ALA A N 1
ATOM 1449 C CA . ALA A 1 196 ? -15.845 -6.345 30.540 1.00 95.38 196 ALA A CA 1
ATOM 1450 C C . ALA A 1 196 ? -17.006 -7.285 30.892 1.00 95.38 196 ALA A C 1
ATOM 1452 O O . ALA A 1 196 ? -17.284 -8.204 30.120 1.00 95.38 196 ALA A O 1
ATOM 1453 N N . ARG A 1 197 ? -17.705 -7.034 32.003 1.00 97.12 197 ARG A N 1
ATOM 1454 C CA . ARG A 1 197 ? -18.863 -7.822 32.430 1.00 97.12 197 ARG A CA 1
ATOM 1455 C C . ARG A 1 197 ? -20.068 -7.611 31.521 1.00 97.12 197 ARG A C 1
ATOM 1457 O O . ARG A 1 197 ? -20.583 -8.592 30.996 1.00 97.12 197 ARG A O 1
ATOM 1464 N N . VAL A 1 198 ? -20.435 -6.359 31.227 1.00 97.62 198 VAL A N 1
ATOM 1465 C CA . VAL A 1 198 ? -21.514 -6.044 30.268 1.00 97.62 198 VAL A CA 1
ATOM 1466 C C . VAL A 1 198 ? -21.219 -6.679 28.908 1.00 97.62 198 VAL A C 1
ATOM 1468 O O . VAL A 1 198 ? -22.082 -7.291 28.287 1.00 97.62 198 VAL A O 1
ATOM 1471 N N . ARG A 1 199 ? -19.965 -6.607 28.453 1.00 97.31 199 ARG A N 1
ATOM 1472 C CA . ARG A 1 199 ? -19.532 -7.270 27.220 1.00 97.31 199 ARG A CA 1
ATOM 1473 C C . ARG A 1 199 ? -19.670 -8.794 27.282 1.00 97.31 199 ARG A C 1
ATOM 1475 O O . ARG A 1 199 ? -20.060 -9.391 26.284 1.00 97.31 199 ARG A O 1
ATOM 1482 N N . ALA A 1 200 ? -19.322 -9.425 28.402 1.00 97.06 200 ALA A N 1
ATOM 1483 C CA . ALA A 1 200 ? -19.445 -10.871 28.577 1.00 97.06 200 ALA A CA 1
ATOM 1484 C C . ALA A 1 200 ? -20.915 -11.324 28.585 1.00 97.06 200 ALA A C 1
ATOM 1486 O O . ALA A 1 200 ? -21.240 -12.306 27.923 1.00 97.06 200 ALA A O 1
ATOM 1487 N N . GLU A 1 201 ? -21.798 -10.573 29.249 1.00 97.31 201 GLU A N 1
ATOM 1488 C CA . GLU A 1 201 ? -23.253 -10.793 29.238 1.00 97.31 201 GLU A CA 1
ATOM 1489 C C . GLU A 1 201 ? -23.806 -10.723 27.804 1.00 97.31 201 GLU A C 1
ATOM 1491 O O . GLU A 1 201 ? -24.482 -11.642 27.341 1.00 97.31 201 GLU A O 1
ATOM 1496 N N . MET A 1 202 ? -23.439 -9.679 27.054 1.00 97.81 202 MET A N 1
ATOM 1497 C CA . MET A 1 202 ? -23.848 -9.528 25.653 1.00 97.81 202 MET A CA 1
ATOM 1498 C C . MET A 1 202 ? -23.273 -10.629 24.749 1.00 97.81 202 MET A C 1
ATOM 1500 O O . MET A 1 202 ? -23.965 -11.121 23.861 1.00 97.81 202 MET A O 1
ATOM 1504 N N . ALA A 1 203 ? -22.016 -11.038 24.959 1.00 96.62 203 ALA A N 1
ATOM 1505 C CA . ALA A 1 203 ? -21.389 -12.122 24.200 1.00 96.62 203 ALA A CA 1
ATOM 1506 C C . ALA A 1 203 ? -22.094 -13.465 24.431 1.00 96.62 203 ALA A C 1
ATOM 1508 O O . ALA A 1 203 ? -22.293 -14.217 23.475 1.00 96.62 203 ALA A O 1
ATOM 1509 N N . ALA A 1 204 ? -22.493 -13.739 25.677 1.00 96.88 204 ALA A N 1
ATOM 1510 C CA . ALA A 1 204 ? -23.237 -14.936 26.043 1.00 96.88 204 ALA A CA 1
ATOM 1511 C C . ALA A 1 204 ? -24.614 -14.976 25.362 1.00 96.88 204 ALA A C 1
ATOM 1513 O O . ALA A 1 204 ? -24.950 -15.991 24.758 1.00 96.88 204 ALA A O 1
ATOM 1514 N N . GLU A 1 205 ? -25.363 -13.866 25.366 1.00 96.19 205 GLU A N 1
ATOM 1515 C CA . GLU A 1 205 ? -26.651 -13.772 24.655 1.00 96.19 205 GLU A CA 1
ATOM 1516 C C . GLU A 1 205 ? -26.483 -13.937 23.135 1.00 96.19 205 GLU A C 1
ATOM 1518 O O . GLU A 1 205 ? -27.264 -14.609 22.460 1.00 96.19 205 GLU A O 1
ATOM 1523 N N . LEU A 1 206 ? -25.440 -13.331 22.566 1.00 93.88 206 LEU A N 1
ATOM 1524 C CA . LEU A 1 206 ? -25.165 -13.409 21.134 1.00 93.88 206 LEU A CA 1
ATOM 1525 C C . LEU A 1 206 ? -24.597 -14.769 20.699 1.00 93.88 206 LEU A C 1
ATOM 1527 O O . LEU A 1 206 ? -24.633 -15.066 19.501 1.00 93.88 206 LEU A O 1
ATOM 1531 N N . GLY A 1 207 ? -24.079 -15.579 21.626 1.00 94.25 207 GLY A N 1
ATOM 1532 C CA . GLY A 1 207 ? -23.386 -16.832 21.325 1.00 94.25 207 GLY A CA 1
ATOM 1533 C C . GLY A 1 207 ? -22.088 -16.628 20.536 1.00 94.25 207 GLY A C 1
ATOM 1534 O O . GLY A 1 207 ? -21.746 -17.461 19.699 1.00 94.25 207 GLY A O 1
ATOM 1535 N N . VAL A 1 208 ? -21.386 -15.510 20.754 1.00 91.75 208 VAL A N 1
ATOM 1536 C CA . VAL A 1 208 ? -20.153 -15.151 20.028 1.00 91.75 208 VAL A CA 1
ATOM 1537 C C . VAL A 1 208 ? -18.950 -15.064 20.973 1.00 91.75 208 VAL A C 1
ATOM 1539 O O . VAL A 1 208 ? -19.107 -14.701 22.140 1.00 91.75 208 VAL A O 1
ATOM 1542 N N . PRO A 1 209 ? -17.726 -15.359 20.504 1.00 92.69 209 PRO A N 1
ATOM 1543 C CA . PRO A 1 209 ? -16.533 -15.267 21.337 1.00 92.69 209 PRO A CA 1
ATOM 1544 C C . PRO A 1 209 ? -16.162 -13.818 21.695 1.00 92.69 209 PRO A C 1
ATOM 1546 O O . PRO A 1 209 ? -16.482 -12.854 20.993 1.00 92.69 209 PRO A O 1
ATOM 1549 N N . LEU A 1 210 ? -15.405 -13.673 22.785 1.00 91.81 210 LEU A N 1
ATOM 1550 C CA . LEU A 1 210 ? -14.782 -12.413 23.188 1.00 91.81 210 LEU A CA 1
ATOM 1551 C C . LEU A 1 210 ? -13.441 -12.230 22.464 1.00 91.81 210 LEU A C 1
ATOM 1553 O O . LEU A 1 210 ? -12.499 -12.986 22.678 1.00 91.81 210 LEU A O 1
ATOM 1557 N N . SER A 1 211 ? -13.326 -11.182 21.650 1.00 85.12 211 SER A N 1
ATOM 1558 C CA . SER A 1 211 ? -12.081 -10.821 20.967 1.00 85.12 211 SER A CA 1
ATOM 1559 C C . SER A 1 211 ? -10.998 -10.264 21.907 1.00 85.12 211 SER A C 1
ATOM 1561 O O . SER A 1 211 ? -11.266 -9.520 22.854 1.00 85.12 211 SER A O 1
ATOM 1563 N N . SER A 1 212 ? -9.724 -10.534 21.630 1.00 81.12 212 SER A N 1
ATOM 1564 C CA . SER A 1 212 ? -8.625 -9.825 22.303 1.00 81.12 212 SER A CA 1
ATOM 1565 C C . SER A 1 212 ? -8.440 -8.386 21.804 1.00 81.12 212 SER A C 1
ATOM 1567 O O . SER A 1 212 ? -7.774 -7.598 22.490 1.00 81.12 212 SER A O 1
ATOM 1569 N N . TYR A 1 213 ? -9.018 -8.061 20.641 1.00 75.44 213 TYR A N 1
ATOM 1570 C CA . TYR A 1 213 ? -8.861 -6.794 19.932 1.00 75.44 213 TYR A CA 1
ATOM 1571 C C . TYR A 1 213 ? -9.789 -5.691 20.457 1.00 75.44 213 TYR A C 1
ATOM 1573 O O . TYR A 1 213 ? -10.886 -5.941 20.951 1.00 75.44 213 TYR A O 1
ATOM 1581 N N . ASP A 1 214 ? -9.326 -4.454 20.325 1.00 78.56 214 ASP A N 1
ATOM 1582 C CA . ASP A 1 214 ? -10.071 -3.202 20.484 1.00 78.56 214 ASP A CA 1
ATOM 1583 C C . ASP A 1 214 ? -10.153 -2.469 19.128 1.00 78.56 214 ASP A C 1
ATOM 1585 O O . ASP A 1 214 ? -9.535 -2.888 18.147 1.00 78.56 214 ASP A O 1
ATOM 1589 N N . ALA A 1 215 ? -10.866 -1.339 19.050 1.00 72.88 215 ALA A N 1
ATOM 1590 C CA . ALA A 1 215 ? -10.971 -0.571 17.802 1.00 72.88 215 ALA A CA 1
ATOM 1591 C C . ALA A 1 215 ? -9.624 -0.216 17.154 1.00 72.88 215 ALA A C 1
ATOM 1593 O O . ALA A 1 215 ? -9.510 -0.154 15.929 1.00 72.88 215 ALA A O 1
ATOM 1594 N N . LYS A 1 216 ? -8.602 0.088 17.960 1.00 65.88 216 LYS A N 1
ATOM 1595 C CA . LYS A 1 216 ? -7.305 0.544 17.444 1.00 65.88 216 LYS A CA 1
ATOM 1596 C C . LYS A 1 216 ? -6.513 -0.614 16.854 1.00 65.88 216 LYS A C 1
ATOM 1598 O O . LYS A 1 216 ? -5.911 -0.452 15.798 1.00 65.88 216 LYS A O 1
ATOM 1603 N N . SER A 1 217 ? -6.529 -1.755 17.531 1.00 63.59 217 SER A N 1
ATOM 1604 C CA . SER A 1 217 ? -5.829 -2.967 17.113 1.00 63.59 217 SER A CA 1
ATOM 1605 C C . SER A 1 217 ? -6.525 -3.684 15.952 1.00 63.59 217 SER A C 1
ATOM 1607 O O . SER A 1 217 ? -5.833 -4.207 15.089 1.00 63.59 217 SER A O 1
ATOM 1609 N N . LEU A 1 218 ? -7.854 -3.601 15.823 1.00 64.56 218 LEU A N 1
ATOM 1610 C CA . LEU A 1 218 ? -8.538 -4.108 14.625 1.00 64.56 218 LEU A CA 1
ATOM 1611 C C . LEU A 1 218 ? -8.177 -3.294 13.369 1.00 64.56 218 LEU A C 1
ATOM 1613 O O . LEU A 1 218 ? -7.890 -3.845 12.310 1.00 64.56 218 LEU A O 1
ATOM 1617 N N . ASN A 1 219 ? -8.143 -1.961 13.483 1.00 57.75 219 ASN A N 1
ATOM 1618 C CA . ASN A 1 219 ? -7.710 -1.113 12.369 1.00 57.75 219 ASN A CA 1
ATOM 1619 C C . ASN A 1 219 ? -6.247 -1.386 11.995 1.00 57.75 219 ASN A C 1
ATOM 1621 O O . ASN A 1 219 ? -5.917 -1.382 10.815 1.00 57.75 219 ASN A O 1
ATOM 1625 N N . ALA A 1 220 ? -5.389 -1.652 12.983 1.00 55.31 220 ALA A N 1
ATOM 1626 C CA . ALA A 1 220 ? -4.007 -2.057 12.764 1.00 55.31 220 ALA A CA 1
ATOM 1627 C C . ALA A 1 220 ? -3.890 -3.336 11.921 1.00 55.31 220 ALA A C 1
ATOM 1629 O O . ALA A 1 220 ? -3.135 -3.342 10.953 1.00 55.31 220 ALA A O 1
ATOM 1630 N N . GLU A 1 221 ? -4.661 -4.373 12.249 1.00 60.72 221 GLU A N 1
ATOM 1631 C CA . GLU A 1 221 ? -4.681 -5.653 11.528 1.00 60.72 221 GLU A CA 1
ATOM 1632 C C . GLU A 1 221 ? -5.024 -5.485 10.038 1.00 60.72 221 GLU A C 1
ATOM 1634 O O . GLU A 1 221 ? -4.421 -6.112 9.169 1.00 60.72 221 GLU A O 1
ATOM 1639 N N . TYR A 1 222 ? -5.923 -4.558 9.701 1.00 57.16 222 TYR A N 1
ATOM 1640 C CA . TYR A 1 222 ? -6.240 -4.273 8.301 1.00 57.16 222 TYR A CA 1
ATOM 1641 C C . TYR A 1 222 ? -5.014 -3.773 7.514 1.00 57.16 222 TYR A C 1
ATOM 1643 O O . TYR A 1 222 ? -4.768 -4.204 6.388 1.00 57.16 222 TYR A O 1
ATOM 1651 N N . TYR A 1 223 ? -4.195 -2.899 8.109 1.00 54.84 223 TYR A N 1
ATOM 1652 C CA . TYR A 1 223 ? -2.991 -2.373 7.452 1.00 54.84 223 TYR A CA 1
ATOM 1653 C C . TYR A 1 223 ? -1.844 -3.389 7.372 1.00 54.84 223 TYR A C 1
ATOM 1655 O O . TYR A 1 223 ? -0.948 -3.214 6.549 1.00 54.84 223 TYR A O 1
ATOM 1663 N N . THR A 1 224 ? -1.863 -4.451 8.179 1.00 57.69 224 THR A N 1
ATOM 1664 C CA . THR A 1 224 ? -0.860 -5.533 8.146 1.00 57.69 224 THR A CA 1
ATOM 1665 C C . THR A 1 224 ? -1.246 -6.644 7.183 1.00 57.69 224 THR A C 1
ATOM 1667 O O . THR A 1 224 ? -0.381 -7.244 6.536 1.00 57.69 224 THR A O 1
ATOM 1670 N N . ALA A 1 225 ? -2.550 -6.873 7.029 1.00 63.00 225 ALA A N 1
ATOM 1671 C CA . ALA A 1 225 ? -3.092 -7.785 6.041 1.00 63.00 225 ALA A CA 1
ATOM 1672 C C . ALA A 1 225 ? -2.807 -7.298 4.615 1.00 63.00 225 ALA A C 1
ATOM 1674 O O . ALA A 1 225 ? -2.458 -8.111 3.770 1.00 63.00 225 ALA A O 1
ATOM 1675 N N . VAL A 1 226 ? -2.874 -5.989 4.339 1.00 67.81 226 VAL A N 1
ATOM 1676 C CA . VAL A 1 226 ? -2.701 -5.452 2.974 1.00 67.81 226 VAL A CA 1
ATOM 1677 C C . VAL A 1 226 ? -1.345 -5.824 2.339 1.00 67.81 226 VAL A C 1
ATOM 1679 O O . VAL A 1 226 ? -1.369 -6.429 1.267 1.00 67.81 226 VAL A O 1
ATOM 1682 N N . PRO A 1 227 ? -0.170 -5.561 2.954 1.00 68.56 227 PRO A N 1
ATOM 1683 C CA . PRO A 1 227 ? 1.116 -6.011 2.412 1.00 68.56 227 PRO A CA 1
ATOM 1684 C C . PRO A 1 227 ? 1.183 -7.523 2.206 1.00 68.56 227 PRO A C 1
ATOM 1686 O O . PRO A 1 227 ? 1.673 -7.983 1.178 1.00 68.56 227 PRO A O 1
ATOM 1689 N N . THR A 1 228 ? 0.650 -8.290 3.160 1.00 73.94 228 THR A N 1
ATOM 1690 C CA . THR A 1 228 ? 0.628 -9.757 3.106 1.00 73.94 228 THR A CA 1
ATOM 1691 C C . THR A 1 228 ? -0.211 -10.249 1.927 1.00 73.94 228 THR A C 1
ATOM 1693 O O . THR A 1 228 ? 0.255 -11.063 1.137 1.00 73.94 228 THR A O 1
ATOM 1696 N N . VAL A 1 229 ? -1.416 -9.704 1.749 1.00 76.19 229 VAL A N 1
ATOM 1697 C CA . VAL A 1 229 ? -2.327 -10.022 0.642 1.00 76.19 229 VAL A CA 1
ATOM 1698 C C . VAL A 1 229 ? -1.716 -9.630 -0.698 1.00 76.19 229 VAL A C 1
ATOM 1700 O O . VAL A 1 229 ? -1.813 -10.405 -1.644 1.00 76.19 229 VAL A O 1
ATOM 1703 N N . ILE A 1 230 ? -1.045 -8.478 -0.789 1.00 77.75 230 ILE A N 1
ATOM 1704 C CA . ILE A 1 230 ? -0.341 -8.058 -2.010 1.00 77.75 230 ILE A CA 1
ATOM 1705 C C . ILE A 1 230 ? 0.783 -9.044 -2.348 1.00 77.75 230 ILE A C 1
ATOM 1707 O O . ILE A 1 230 ? 0.877 -9.477 -3.493 1.00 77.75 230 ILE A O 1
ATOM 1711 N N . CYS A 1 231 ? 1.592 -9.457 -1.367 1.00 80.00 231 CYS A N 1
ATOM 1712 C CA . CYS A 1 231 ? 2.654 -10.444 -1.585 1.00 80.00 231 CYS A CA 1
ATOM 1713 C C . CYS A 1 231 ? 2.089 -11.807 -2.014 1.00 80.00 231 CYS A C 1
ATOM 1715 O O . CYS A 1 231 ? 2.585 -12.410 -2.962 1.00 80.00 231 CYS A O 1
ATOM 1717 N N . LEU A 1 232 ? 1.022 -12.278 -1.362 1.00 82.62 232 LEU A N 1
ATOM 1718 C CA . LEU A 1 232 ? 0.351 -13.526 -1.737 1.00 82.62 232 LEU A CA 1
ATOM 1719 C C . LEU A 1 232 ? -0.287 -13.437 -3.129 1.00 82.62 232 LEU A C 1
ATOM 1721 O O . LEU A 1 232 ? -0.221 -14.398 -3.888 1.00 82.62 232 LEU A O 1
ATOM 1725 N N . SER A 1 233 ? -0.846 -12.281 -3.492 1.00 78.94 233 SER A N 1
ATOM 1726 C CA . SER A 1 233 ? -1.404 -12.032 -4.828 1.00 78.94 233 SER A CA 1
ATOM 1727 C C . SER A 1 233 ? -0.316 -12.002 -5.899 1.00 78.94 233 SER A C 1
ATOM 1729 O O . SER A 1 233 ? -0.527 -12.525 -6.989 1.00 78.94 233 SER A O 1
ATOM 1731 N N . ALA A 1 234 ? 0.858 -11.440 -5.590 1.00 77.81 234 ALA A N 1
ATOM 1732 C CA . ALA A 1 234 ? 2.012 -11.433 -6.485 1.00 77.81 234 ALA A CA 1
ATOM 1733 C C . ALA A 1 234 ? 2.454 -12.857 -6.836 1.00 77.81 234 ALA A C 1
ATOM 1735 O O . ALA A 1 234 ? 2.569 -13.220 -8.006 1.00 77.81 234 ALA A O 1
ATOM 1736 N N . ILE A 1 235 ? 2.644 -13.673 -5.804 1.00 81.56 235 ILE A N 1
ATOM 1737 C CA . ILE A 1 235 ? 3.147 -15.036 -5.937 1.00 81.56 235 ILE A CA 1
ATOM 1738 C C . ILE A 1 235 ? 2.068 -15.957 -6.541 1.00 81.56 235 ILE A C 1
ATOM 1740 O O . ILE A 1 235 ? 2.336 -16.701 -7.483 1.00 81.56 235 ILE A O 1
ATOM 1744 N N . GLY A 1 236 ? 0.831 -15.879 -6.042 1.00 83.81 236 GLY A N 1
ATOM 1745 C CA . GLY A 1 236 ? -0.295 -16.673 -6.538 1.00 83.81 236 GLY A CA 1
ATOM 1746 C C . GLY A 1 236 ? -0.695 -16.313 -7.969 1.00 83.81 236 GLY A C 1
ATOM 1747 O O . GLY A 1 236 ? -0.978 -17.203 -8.764 1.00 83.81 236 GLY A O 1
ATOM 1748 N N . GLY A 1 237 ? -0.662 -15.025 -8.325 1.00 82.31 237 GLY A N 1
ATOM 1749 C CA . GLY A 1 237 ? -0.913 -14.563 -9.689 1.00 82.31 237 GLY A CA 1
ATOM 1750 C C . GLY A 1 237 ? 0.164 -15.026 -10.672 1.00 82.31 237 GLY A C 1
ATOM 1751 O O . GLY A 1 237 ? -0.175 -15.489 -11.757 1.00 82.31 237 GLY A O 1
ATOM 1752 N N . GLY A 1 238 ? 1.443 -14.990 -10.275 1.00 81.38 238 GLY A N 1
ATOM 1753 C CA . GLY A 1 238 ? 2.538 -15.543 -11.081 1.00 81.38 238 GLY A CA 1
ATOM 1754 C C . GLY A 1 238 ? 2.359 -17.039 -11.348 1.00 81.38 238 GLY A C 1
ATOM 1755 O O . GLY A 1 238 ? 2.435 -17.481 -12.491 1.00 81.38 238 GLY A O 1
ATOM 1756 N N . TYR A 1 239 ? 2.012 -17.814 -10.317 1.00 84.75 239 TYR A N 1
ATOM 1757 C CA . TYR A 1 239 ? 1.721 -19.241 -10.475 1.00 84.75 239 TYR A CA 1
ATOM 1758 C C . TYR A 1 239 ? 0.469 -19.514 -11.322 1.00 84.75 239 TYR A C 1
ATOM 1760 O O . TYR A 1 239 ? 0.460 -20.435 -12.134 1.00 84.75 239 TYR A O 1
ATOM 1768 N N . ALA A 1 240 ? -0.577 -18.694 -11.197 1.00 86.38 240 ALA A N 1
ATOM 1769 C CA . ALA A 1 240 ? -1.762 -18.810 -12.043 1.00 86.38 240 ALA A CA 1
ATOM 1770 C C . ALA A 1 240 ? -1.436 -18.564 -13.527 1.00 86.38 240 ALA A C 1
ATOM 1772 O O . ALA A 1 240 ? -1.922 -19.301 -14.382 1.00 86.38 240 ALA A O 1
ATOM 1773 N N . ILE A 1 241 ? -0.585 -17.575 -13.832 1.00 85.50 241 ILE A N 1
ATOM 1774 C CA . ILE A 1 241 ? -0.092 -17.324 -15.196 1.00 85.50 241 ILE A CA 1
ATOM 1775 C C . ILE A 1 241 ? 0.736 -18.517 -15.689 1.00 85.50 241 ILE A C 1
ATOM 1777 O O . ILE A 1 241 ? 0.495 -19.000 -16.791 1.00 85.50 241 ILE A O 1
ATOM 1781 N N . TRP A 1 242 ? 1.645 -19.041 -14.860 1.00 84.50 242 TRP A N 1
ATOM 1782 C CA . TRP A 1 242 ? 2.446 -20.230 -15.174 1.00 84.50 242 TRP A CA 1
ATOM 1783 C C . TRP A 1 242 ? 1.576 -21.429 -15.585 1.00 84.50 242 TRP A C 1
ATOM 1785 O O . TRP A 1 242 ? 1.820 -22.053 -16.618 1.00 84.50 242 TRP A O 1
ATOM 1795 N N . LEU A 1 243 ? 0.519 -21.718 -14.820 1.00 86.38 243 LEU A N 1
ATOM 1796 C CA . LEU A 1 243 ? -0.429 -22.786 -15.149 1.00 86.38 243 LEU A CA 1
ATOM 1797 C C . LEU A 1 243 ? -1.233 -22.483 -16.422 1.00 86.38 243 LEU A C 1
ATOM 1799 O O . LEU A 1 243 ? -1.453 -23.379 -17.236 1.00 86.38 243 LEU A O 1
ATOM 1803 N N . ALA A 1 244 ? -1.655 -21.230 -16.618 1.00 85.94 244 ALA A N 1
ATOM 1804 C CA . ALA A 1 244 ? -2.403 -20.810 -17.804 1.00 85.94 244 ALA A CA 1
ATOM 1805 C C . ALA A 1 244 ? -1.580 -20.917 -19.102 1.00 85.94 244 ALA A C 1
ATOM 1807 O O . ALA A 1 244 ? -2.149 -21.144 -20.167 1.00 85.94 244 ALA A O 1
ATOM 1808 N N . GLU A 1 245 ? -0.251 -20.813 -19.018 1.00 83.81 245 GLU A N 1
ATOM 1809 C CA . GLU A 1 245 ? 0.674 -21.062 -20.133 1.00 83.81 245 GLU A CA 1
ATOM 1810 C C . GLU A 1 245 ? 0.836 -22.559 -20.477 1.00 83.81 245 GLU A C 1
ATOM 1812 O O . GLU A 1 245 ? 1.583 -22.902 -21.395 1.00 83.81 245 GLU A O 1
ATOM 1817 N N . GLY A 1 246 ? 0.158 -23.468 -19.765 1.00 81.50 246 GLY A N 1
ATOM 1818 C CA . GLY A 1 246 ? 0.252 -24.914 -19.995 1.00 81.50 246 GLY A CA 1
ATOM 1819 C C . GLY A 1 246 ? 1.581 -25.520 -19.538 1.00 81.50 246 GLY A C 1
ATOM 1820 O O . GLY A 1 246 ? 1.999 -26.558 -20.054 1.00 81.50 246 GLY A O 1
ATOM 1821 N N . ARG A 1 247 ? 2.275 -24.857 -18.605 1.00 80.88 247 ARG A N 1
ATOM 1822 C CA . ARG A 1 247 ? 3.513 -25.355 -17.995 1.00 80.88 247 ARG A CA 1
ATOM 1823 C C . ARG A 1 247 ? 3.223 -26.492 -17.010 1.00 80.88 247 ARG A C 1
ATOM 1825 O O . ARG A 1 247 ? 2.078 -26.718 -16.624 1.00 80.88 247 ARG A O 1
ATOM 1832 N N . ASP A 1 248 ? 4.276 -27.205 -16.609 1.00 75.75 248 ASP A N 1
ATOM 1833 C CA . ASP A 1 248 ? 4.172 -28.329 -15.672 1.00 75.75 248 ASP A CA 1
ATOM 1834 C C . ASP A 1 248 ? 3.454 -27.893 -14.374 1.00 75.75 248 ASP A C 1
ATOM 1836 O O . ASP A 1 248 ? 3.838 -26.868 -13.792 1.00 75.75 248 ASP A O 1
ATOM 1840 N N . PRO A 1 249 ? 2.416 -28.629 -13.925 1.00 66.75 249 PRO A N 1
ATOM 1841 C CA . PRO A 1 249 ? 1.718 -28.357 -12.671 1.00 66.75 249 PRO A CA 1
ATOM 1842 C C . PRO A 1 249 ? 2.565 -28.614 -11.414 1.00 66.75 249 PRO A C 1
ATOM 1844 O O . PRO A 1 249 ? 2.121 -28.283 -10.314 1.00 66.75 249 PRO A O 1
ATOM 1847 N N . PHE A 1 250 ? 3.755 -29.212 -11.528 1.00 76.50 250 PHE A N 1
ATOM 1848 C CA . PHE A 1 250 ? 4.691 -29.291 -10.409 1.00 76.50 250 PHE A CA 1
ATOM 1849 C C . PHE A 1 250 ? 5.165 -27.902 -9.975 1.00 76.50 250 PHE A C 1
ATOM 1851 O O . PHE A 1 250 ? 5.499 -27.062 -10.806 1.00 76.50 250 PHE A O 1
ATOM 1858 N N . LEU A 1 251 ? 5.232 -27.689 -8.654 1.00 80.25 251 LEU A N 1
ATOM 1859 C CA . LEU A 1 251 ? 5.579 -26.407 -8.037 1.00 80.25 251 LEU A CA 1
ATOM 1860 C C . LEU A 1 251 ? 6.964 -25.921 -8.521 1.00 80.25 251 LEU A C 1
ATOM 1862 O O . LEU A 1 251 ? 7.979 -26.495 -8.111 1.00 80.25 251 LEU A O 1
ATOM 1866 N N . PRO A 1 252 ? 7.034 -24.881 -9.372 1.00 81.25 252 PRO A N 1
ATOM 1867 C CA . PRO A 1 252 ? 8.304 -24.358 -9.858 1.00 81.25 252 PRO A CA 1
ATOM 1868 C C . PRO A 1 252 ? 8.977 -23.515 -8.766 1.00 81.25 252 PRO A C 1
ATOM 1870 O O . PRO A 1 252 ? 8.320 -23.070 -7.822 1.00 81.25 252 PRO A O 1
ATOM 1873 N N . THR A 1 253 ? 10.278 -23.234 -8.887 1.00 81.19 253 THR A N 1
ATOM 1874 C CA . THR A 1 253 ? 10.877 -22.150 -8.088 1.00 81.19 253 THR A CA 1
ATOM 1875 C C . THR A 1 253 ? 10.157 -20.843 -8.403 1.00 81.19 253 THR A C 1
ATOM 1877 O O . THR A 1 253 ? 9.592 -20.664 -9.485 1.00 81.19 253 THR A O 1
ATOM 1880 N N . ILE A 1 254 ? 10.150 -19.916 -7.449 1.00 82.12 254 ILE A N 1
ATOM 1881 C CA . ILE A 1 254 ? 9.377 -18.677 -7.604 1.00 82.12 254 ILE A CA 1
ATOM 1882 C C . ILE A 1 254 ? 9.891 -17.864 -8.798 1.00 82.12 254 ILE A C 1
ATOM 1884 O O . ILE A 1 254 ? 9.090 -17.323 -9.556 1.00 82.12 254 ILE A O 1
ATOM 1888 N N . SER A 1 255 ? 11.206 -17.856 -9.022 1.00 80.31 255 SER A N 1
ATOM 1889 C CA . SER A 1 255 ? 11.829 -17.200 -10.174 1.00 80.31 255 SER A CA 1
ATOM 1890 C C . SER A 1 255 ? 11.335 -17.745 -11.519 1.00 80.31 255 SER A C 1
ATOM 1892 O O . SER A 1 255 ? 11.006 -16.965 -12.409 1.00 80.31 255 SER A O 1
ATOM 1894 N N . ASN A 1 256 ? 11.168 -19.065 -11.632 1.00 80.75 256 ASN A N 1
ATOM 1895 C CA . ASN A 1 256 ? 10.718 -19.704 -12.868 1.00 80.75 256 ASN A CA 1
ATOM 1896 C C . ASN A 1 256 ? 9.288 -19.297 -13.254 1.00 80.75 256 ASN A C 1
ATOM 1898 O O . ASN A 1 256 ? 8.963 -19.296 -14.439 1.00 80.75 256 ASN A O 1
ATOM 1902 N N . THR A 1 257 ? 8.432 -18.922 -12.290 1.00 80.56 257 THR A N 1
ATOM 1903 C CA . THR A 1 257 ? 7.027 -18.550 -12.573 1.00 80.56 257 THR A CA 1
ATOM 1904 C C . THR A 1 257 ? 6.880 -17.341 -13.496 1.00 80.56 257 THR A C 1
ATOM 1906 O O . THR A 1 257 ? 5.796 -17.102 -14.024 1.00 80.56 257 THR A O 1
ATOM 1909 N N . TRP A 1 258 ? 7.951 -16.576 -13.713 1.00 82.56 258 TRP A N 1
ATOM 1910 C CA . TRP A 1 258 ? 7.916 -15.339 -14.483 1.00 82.56 258 TRP A CA 1
ATOM 1911 C C . TRP A 1 258 ? 9.096 -15.174 -15.446 1.00 82.56 258 TRP A C 1
ATOM 1913 O O . TRP A 1 258 ? 9.518 -14.052 -15.713 1.00 82.56 258 TRP A O 1
ATOM 1923 N N . ASP A 1 259 ? 9.627 -16.271 -15.985 1.00 80.94 259 ASP A N 1
ATOM 1924 C CA . ASP A 1 259 ? 10.713 -16.240 -16.976 1.00 80.94 259 ASP A CA 1
ATOM 1925 C C . ASP A 1 259 ? 10.266 -15.819 -18.381 1.00 80.94 259 ASP A C 1
ATOM 1927 O O . ASP A 1 259 ? 11.070 -15.311 -19.172 1.00 80.94 259 ASP A O 1
ATOM 1931 N N . THR A 1 260 ? 8.988 -16.025 -18.702 1.00 82.69 260 THR A N 1
ATOM 1932 C CA . THR A 1 260 ? 8.381 -15.682 -19.993 1.00 82.69 260 THR A CA 1
ATOM 1933 C C . THR A 1 260 ? 7.285 -14.637 -19.848 1.00 82.69 260 THR A C 1
ATOM 1935 O O . THR A 1 260 ? 6.667 -14.492 -18.794 1.00 82.69 260 THR A O 1
ATOM 1938 N N . ALA A 1 261 ? 7.075 -13.847 -20.901 1.00 83.94 261 ALA A N 1
ATOM 1939 C CA . ALA A 1 261 ? 5.956 -12.913 -20.967 1.00 83.94 261 ALA A CA 1
ATOM 1940 C C . ALA A 1 261 ? 4.626 -13.681 -21.139 1.00 83.94 261 ALA A C 1
ATOM 1942 O O . ALA A 1 261 ? 4.596 -14.621 -21.933 1.00 83.94 261 ALA A O 1
ATOM 1943 N N . PRO A 1 262 ? 3.528 -13.254 -20.479 1.00 84.44 262 PRO A N 1
ATOM 1944 C CA . PRO A 1 262 ? 3.377 -12.001 -19.729 1.00 84.44 262 PRO A CA 1
ATOM 1945 C C . PRO A 1 262 ? 3.858 -12.054 -18.267 1.00 84.44 262 PRO A C 1
ATOM 1947 O O . PRO A 1 262 ? 3.882 -11.011 -17.610 1.00 84.44 262 PRO A O 1
ATOM 1950 N N . GLY A 1 263 ? 4.259 -13.224 -17.760 1.00 82.19 263 GLY A N 1
ATOM 1951 C CA . GLY A 1 263 ? 4.734 -13.406 -16.383 1.00 82.19 263 GLY A CA 1
ATOM 1952 C C . GLY A 1 263 ? 5.869 -12.452 -15.996 1.00 82.19 263 GLY A C 1
ATOM 1953 O O . GLY A 1 263 ? 5.809 -11.840 -14.931 1.00 82.19 263 GLY A O 1
ATOM 1954 N N . THR A 1 264 ? 6.841 -12.233 -16.891 1.00 84.44 264 THR A N 1
ATOM 1955 C CA . THR A 1 264 ? 7.950 -11.273 -16.696 1.00 84.44 264 THR A CA 1
ATOM 1956 C C . THR A 1 264 ? 7.478 -9.842 -16.432 1.00 84.44 264 THR A C 1
ATOM 1958 O O . THR A 1 264 ? 8.087 -9.135 -15.634 1.00 84.44 264 THR A O 1
ATOM 1961 N N . TYR A 1 265 ? 6.416 -9.380 -17.098 1.00 86.75 265 TYR A N 1
ATOM 1962 C CA . TYR A 1 265 ? 5.881 -8.029 -16.902 1.00 86.75 265 TYR A CA 1
ATOM 1963 C C . TYR A 1 265 ? 5.144 -7.932 -15.567 1.00 86.75 265 TYR A C 1
ATOM 1965 O O . TYR A 1 265 ? 5.326 -6.981 -14.808 1.00 86.75 265 TYR A O 1
ATOM 1973 N N . PHE A 1 266 ? 4.338 -8.950 -15.269 1.00 83.12 266 PHE A N 1
ATOM 1974 C CA . PHE A 1 266 ? 3.540 -9.024 -14.053 1.00 83.12 266 PHE A CA 1
ATOM 1975 C C . PHE A 1 266 ? 4.416 -9.074 -12.795 1.00 83.12 266 PHE A C 1
ATOM 1977 O O . PHE A 1 266 ? 4.137 -8.366 -11.826 1.00 83.12 266 PHE A O 1
ATOM 1984 N N . SER A 1 267 ? 5.505 -9.847 -12.819 1.00 80.62 267 SER A N 1
ATOM 1985 C CA . SER A 1 267 ? 6.422 -9.969 -11.683 1.00 80.62 267 SER A CA 1
ATOM 1986 C C . SER A 1 267 ? 7.179 -8.676 -11.393 1.00 80.62 267 SER A C 1
ATOM 1988 O O . SER A 1 267 ? 7.233 -8.267 -10.234 1.00 80.62 267 SER A O 1
ATOM 1990 N N . ARG A 1 268 ? 7.684 -7.978 -12.421 1.00 86.62 268 ARG A N 1
ATOM 1991 C CA . ARG A 1 268 ? 8.362 -6.675 -12.272 1.00 86.62 268 ARG A CA 1
ATOM 1992 C C . ARG A 1 268 ? 7.471 -5.671 -11.537 1.00 86.62 268 ARG A C 1
ATOM 1994 O O . ARG A 1 268 ? 7.917 -5.021 -10.590 1.00 86.62 268 ARG A O 1
ATOM 2001 N N . TRP A 1 269 ? 6.196 -5.597 -11.923 1.00 86.50 269 TRP A N 1
ATOM 2002 C CA . TRP A 1 269 ? 5.221 -4.712 -11.286 1.00 86.50 269 TRP A CA 1
ATOM 2003 C C . TRP A 1 269 ? 4.894 -5.147 -9.849 1.00 86.50 269 TRP A C 1
ATOM 2005 O O . TRP A 1 269 ? 5.077 -4.381 -8.901 1.00 86.50 269 TRP A O 1
ATOM 2015 N N . LEU A 1 270 ? 4.464 -6.397 -9.652 1.00 83.44 270 LEU A N 1
ATOM 2016 C CA . LEU A 1 270 ? 3.969 -6.859 -8.353 1.00 83.44 270 LEU A CA 1
ATOM 2017 C C . LEU A 1 270 ? 5.050 -7.077 -7.307 1.00 83.44 270 LEU A C 1
ATOM 2019 O O . LEU A 1 270 ? 4.809 -6.776 -6.142 1.00 83.44 270 LEU A O 1
ATOM 2023 N N . VAL A 1 271 ? 6.238 -7.556 -7.681 1.00 85.38 271 VAL A N 1
ATOM 2024 C CA . VAL A 1 271 ? 7.367 -7.674 -6.745 1.00 85.38 271 VAL A CA 1
ATOM 2025 C C . VAL A 1 271 ? 7.858 -6.281 -6.345 1.00 85.38 271 VAL A C 1
ATOM 2027 O O . VAL A 1 271 ? 8.162 -6.043 -5.172 1.00 85.38 271 VAL A O 1
ATOM 2030 N N . GLY A 1 272 ? 7.857 -5.321 -7.276 1.00 86.56 272 GLY A N 1
ATOM 2031 C CA . GLY A 1 272 ? 8.097 -3.911 -6.966 1.00 86.56 272 GLY A CA 1
ATOM 2032 C C . GLY A 1 272 ? 7.096 -3.366 -5.939 1.00 86.56 272 GLY A C 1
ATOM 2033 O O . GLY A 1 272 ? 7.495 -2.763 -4.944 1.00 86.56 272 GLY A O 1
ATOM 2034 N N . LEU A 1 273 ? 5.801 -3.637 -6.124 1.00 83.94 273 LEU A N 1
ATOM 2035 C CA . LEU A 1 273 ? 4.758 -3.204 -5.192 1.00 83.94 273 LEU A CA 1
ATOM 2036 C C . LEU A 1 273 ? 4.886 -3.903 -3.829 1.00 83.94 273 LEU A C 1
ATOM 2038 O O . LEU A 1 273 ? 4.852 -3.252 -2.785 1.00 83.94 273 LEU A O 1
ATOM 2042 N N . ALA A 1 274 ? 5.089 -5.221 -3.838 1.00 85.12 274 ALA A N 1
ATOM 2043 C CA . ALA A 1 274 ? 5.265 -6.044 -2.648 1.00 85.12 274 ALA A CA 1
ATOM 2044 C C . ALA A 1 274 ? 6.457 -5.575 -1.805 1.00 85.12 274 ALA A C 1
ATOM 2046 O O . ALA A 1 274 ? 6.330 -5.433 -0.591 1.00 85.12 274 ALA A O 1
ATOM 2047 N N . THR A 1 275 ? 7.595 -5.268 -2.432 1.00 87.69 275 THR A N 1
ATOM 2048 C CA . THR A 1 275 ? 8.786 -4.756 -1.732 1.00 87.69 275 THR A CA 1
ATOM 2049 C C . THR A 1 275 ? 8.546 -3.379 -1.119 1.00 87.69 275 THR A C 1
ATOM 2051 O O . THR A 1 275 ? 8.911 -3.168 0.037 1.00 87.69 275 THR A O 1
ATOM 2054 N N . GLY A 1 276 ? 7.846 -2.476 -1.812 1.00 81.69 276 GLY A N 1
ATOM 2055 C CA . GLY A 1 276 ? 7.402 -1.205 -1.232 1.00 81.69 276 GLY A CA 1
ATOM 2056 C C . GLY A 1 276 ? 6.499 -1.400 -0.006 1.00 81.69 276 GLY A C 1
ATOM 2057 O O . GLY A 1 276 ? 6.724 -0.797 1.046 1.00 81.69 276 GLY A O 1
ATOM 2058 N N . CYS A 1 277 ? 5.518 -2.302 -0.096 1.00 79.00 277 CYS A N 1
ATOM 2059 C CA . CYS A 1 277 ? 4.626 -2.630 1.016 1.00 79.00 277 CYS A CA 1
ATOM 2060 C C . CYS A 1 277 ? 5.358 -3.293 2.193 1.00 79.00 277 CYS A C 1
ATOM 2062 O O . CYS A 1 277 ? 5.094 -2.945 3.343 1.00 79.00 277 CYS A O 1
ATOM 2064 N N . LEU A 1 278 ? 6.297 -4.205 1.930 1.00 83.75 278 LEU A N 1
ATOM 2065 C CA . LEU A 1 278 ? 7.134 -4.825 2.958 1.00 83.75 278 LEU A CA 1
ATOM 2066 C C . LEU A 1 278 ? 8.039 -3.793 3.635 1.00 83.75 278 LEU A C 1
ATOM 2068 O O . LEU A 1 278 ? 8.195 -3.842 4.853 1.00 83.75 278 LEU A O 1
ATOM 2072 N N . ALA A 1 279 ? 8.604 -2.837 2.891 1.00 84.19 279 ALA A N 1
ATOM 2073 C CA . ALA A 1 279 ? 9.440 -1.782 3.465 1.00 84.19 279 ALA A CA 1
ATOM 2074 C C . ALA A 1 279 ? 8.634 -0.913 4.438 1.00 84.19 279 ALA A C 1
ATOM 2076 O O . ALA A 1 279 ? 9.074 -0.663 5.563 1.00 84.19 279 ALA A O 1
ATOM 2077 N N . LEU A 1 280 ? 7.413 -0.533 4.045 1.00 76.12 280 LEU A N 1
ATOM 2078 C CA . LEU A 1 280 ? 6.467 0.143 4.934 1.00 76.12 280 LEU A CA 1
ATOM 2079 C C . LEU A 1 280 ? 6.121 -0.727 6.150 1.00 76.12 280 LEU A C 1
ATOM 2081 O O . LEU A 1 280 ? 6.107 -0.226 7.273 1.00 76.12 280 LEU A O 1
ATOM 2085 N N . LEU A 1 281 ? 5.920 -2.034 5.960 1.00 77.25 281 LEU A N 1
ATOM 2086 C CA . LEU A 1 281 ? 5.673 -2.982 7.049 1.00 77.25 281 LEU A CA 1
ATOM 2087 C C . LEU A 1 281 ? 6.798 -2.991 8.089 1.00 77.25 281 LEU A C 1
ATOM 2089 O O . LEU A 1 281 ? 6.520 -2.995 9.283 1.00 77.25 281 LEU A O 1
ATOM 2093 N N . GLN A 1 282 ? 8.063 -2.911 7.676 1.00 84.00 282 GLN A N 1
ATOM 2094 C CA . GLN A 1 282 ? 9.183 -2.844 8.624 1.00 84.00 282 GLN A CA 1
ATOM 2095 C C . GLN A 1 282 ? 9.193 -1.551 9.435 1.00 84.00 282 GLN A C 1
ATOM 2097 O O . GLN A 1 282 ? 9.495 -1.573 10.629 1.00 84.00 282 GLN A O 1
ATOM 2102 N N . VAL A 1 283 ? 8.812 -0.430 8.820 1.00 76.94 283 VAL A N 1
ATOM 2103 C CA . VAL A 1 283 ? 8.609 0.838 9.538 1.00 76.94 283 VAL A CA 1
ATOM 2104 C C . VAL A 1 283 ? 7.489 0.696 10.574 1.00 76.94 283 VAL A C 1
ATOM 2106 O O . VAL A 1 283 ? 7.606 1.240 11.673 1.00 76.94 283 VAL A O 1
ATOM 2109 N N . PHE A 1 284 ? 6.441 -0.077 10.263 1.00 71.88 284 PHE A N 1
ATOM 2110 C CA . PHE A 1 284 ? 5.359 -0.388 11.199 1.00 71.88 284 PHE A CA 1
ATOM 2111 C C . PHE A 1 284 ? 5.786 -1.298 12.357 1.00 71.88 284 PHE A C 1
ATOM 2113 O O . PHE A 1 284 ? 5.321 -1.090 13.476 1.00 71.88 284 PHE A O 1
ATOM 2120 N N . ILE A 1 285 ? 6.675 -2.265 12.113 1.00 76.38 285 ILE A N 1
ATOM 2121 C CA . ILE A 1 285 ? 7.232 -3.147 13.153 1.00 76.38 285 ILE A CA 1
ATOM 2122 C C . ILE A 1 285 ? 8.183 -2.373 14.076 1.00 76.38 285 ILE A C 1
ATOM 2124 O O . ILE A 1 285 ? 8.180 -2.576 15.288 1.00 76.38 285 ILE A O 1
ATOM 2128 N N . TYR A 1 286 ? 8.973 -1.440 13.533 1.00 77.50 286 TYR A N 1
ATOM 2129 C CA . TYR A 1 286 ? 9.982 -0.688 14.289 1.00 77.50 286 TYR A CA 1
ATOM 2130 C C . TYR A 1 286 ? 9.729 0.835 14.297 1.00 77.50 286 TYR A C 1
ATOM 2132 O O . TYR A 1 286 ? 10.598 1.614 13.883 1.00 77.50 286 TYR A O 1
ATOM 2140 N N . PRO A 1 287 ? 8.585 1.311 14.826 1.00 68.50 287 PRO A N 1
ATOM 2141 C CA . PRO A 1 287 ? 8.169 2.706 14.688 1.00 68.50 287 PRO A CA 1
ATOM 2142 C C . PRO A 1 287 ? 9.079 3.684 15.440 1.00 68.50 287 PRO A C 1
ATOM 2144 O O . PRO A 1 287 ? 9.409 4.752 14.925 1.00 68.50 287 PRO A O 1
ATOM 2147 N N . GLU A 1 288 ? 9.548 3.326 16.641 1.00 69.62 288 GLU A N 1
ATOM 2148 C CA . GLU A 1 288 ? 10.478 4.180 17.391 1.00 69.62 288 GLU A CA 1
ATOM 2149 C C . GLU A 1 288 ? 11.851 4.249 16.717 1.00 69.62 288 GLU A C 1
ATOM 2151 O O . GLU A 1 288 ? 12.499 5.295 16.737 1.00 69.62 288 GLU A O 1
ATOM 2156 N N . ALA A 1 289 ? 12.303 3.165 16.078 1.00 78.31 289 ALA A N 1
ATOM 2157 C CA . ALA A 1 289 ? 13.549 3.178 15.319 1.00 78.31 289 ALA A CA 1
ATOM 2158 C C . ALA A 1 289 ? 13.447 4.068 14.077 1.00 78.31 289 ALA A C 1
ATOM 2160 O O . ALA A 1 289 ? 14.358 4.859 13.836 1.00 78.31 289 ALA A O 1
ATOM 2161 N N . ALA A 1 290 ? 12.329 3.992 13.348 1.00 68.62 290 ALA A N 1
ATOM 2162 C CA . ALA A 1 290 ? 12.046 4.860 12.209 1.00 68.62 290 ALA A CA 1
ATOM 2163 C C . ALA A 1 290 ? 11.966 6.343 12.614 1.00 68.62 290 ALA A C 1
ATOM 2165 O O . ALA A 1 290 ? 12.440 7.211 11.889 1.00 68.62 290 ALA A O 1
ATOM 2166 N N . ALA A 1 291 ? 11.452 6.632 13.814 1.00 65.44 291 ALA A N 1
ATOM 2167 C CA . ALA A 1 291 ? 11.442 7.973 14.403 1.00 65.44 291 ALA A CA 1
ATOM 2168 C C . ALA A 1 291 ? 12.793 8.404 15.020 1.00 65.44 291 ALA A C 1
ATOM 2170 O O . ALA A 1 291 ? 12.878 9.464 15.636 1.00 65.44 291 ALA A O 1
ATOM 2171 N N . GLY A 1 292 ? 13.845 7.583 14.919 1.00 74.56 292 GLY A N 1
ATOM 2172 C CA . GLY A 1 292 ? 15.180 7.880 15.449 1.00 74.56 292 GLY A CA 1
ATOM 2173 C C . GLY A 1 292 ? 15.362 7.658 16.958 1.00 74.56 292 GLY A C 1
ATOM 2174 O O . GLY A 1 292 ? 16.475 7.814 17.465 1.00 74.56 292 GLY A O 1
ATOM 2175 N N . ARG A 1 293 ? 14.327 7.226 17.685 1.00 76.12 293 ARG A N 1
ATOM 2176 C CA . ARG A 1 293 ? 14.314 7.077 19.157 1.00 76.12 293 ARG A CA 1
ATOM 2177 C C . ARG A 1 293 ? 14.408 5.633 19.662 1.00 76.12 293 ARG A C 1
ATOM 2179 O O . ARG A 1 293 ? 14.563 5.420 20.856 1.00 76.12 293 ARG A O 1
ATOM 2186 N N . GLY A 1 294 ? 14.327 4.646 18.773 1.00 77.12 294 GLY A N 1
ATOM 2187 C CA . GLY A 1 294 ? 14.382 3.227 19.132 1.00 77.12 294 GLY A CA 1
ATOM 2188 C C . GLY A 1 294 ? 15.739 2.787 19.686 1.00 77.12 294 GLY A C 1
ATOM 2189 O O . GLY A 1 294 ? 16.764 3.446 19.469 1.00 77.12 294 GLY A O 1
ATOM 2190 N N . SER A 1 295 ? 15.743 1.637 20.362 1.00 87.69 295 SER A N 1
ATOM 2191 C CA . SER A 1 295 ? 16.969 0.979 20.833 1.00 87.69 295 SER A CA 1
ATOM 2192 C C . SER A 1 295 ? 17.918 0.652 19.674 1.00 87.69 295 SER A C 1
ATOM 2194 O O . SER A 1 295 ? 17.496 0.522 18.520 1.00 87.69 295 SER A O 1
ATOM 2196 N N . THR A 1 296 ? 19.207 0.465 19.971 1.00 90.75 296 THR A N 1
ATOM 2197 C CA . THR A 1 296 ? 20.209 0.058 18.971 1.00 90.75 296 THR A CA 1
ATOM 2198 C C . THR A 1 296 ? 19.794 -1.222 18.246 1.00 90.75 296 THR A C 1
ATOM 2200 O O . THR A 1 296 ? 19.885 -1.280 17.022 1.00 90.75 296 THR A O 1
ATOM 2203 N N . LYS A 1 297 ? 19.241 -2.201 18.978 1.00 89.25 297 LYS A N 1
ATOM 2204 C CA . LYS A 1 297 ? 18.696 -3.446 18.416 1.00 89.25 297 LYS A CA 1
ATOM 2205 C C . LYS A 1 297 ? 17.591 -3.164 17.393 1.00 89.25 297 LYS A C 1
ATOM 2207 O O . LYS A 1 297 ? 17.675 -3.649 16.271 1.00 89.25 297 LYS A O 1
ATOM 2212 N N . GLN A 1 298 ? 16.595 -2.346 17.740 1.00 86.56 298 GLN A N 1
ATOM 2213 C CA . GLN A 1 298 ? 15.483 -2.012 16.836 1.00 86.56 298 GLN A CA 1
ATOM 2214 C C . GLN A 1 298 ? 15.949 -1.231 15.600 1.00 86.56 298 GLN A C 1
ATOM 2216 O O . GLN A 1 298 ? 15.499 -1.508 14.492 1.00 86.56 298 GLN A O 1
ATOM 2221 N N . LYS A 1 299 ? 16.875 -0.278 15.769 1.00 87.94 299 LYS A N 1
ATOM 2222 C CA . LYS A 1 299 ? 17.473 0.476 14.653 1.00 87.94 299 LYS A CA 1
ATOM 2223 C C . LYS A 1 299 ? 18.254 -0.427 13.707 1.00 87.94 299 LYS A C 1
ATOM 2225 O O . LYS A 1 299 ? 18.144 -0.262 12.495 1.00 87.94 299 LYS A O 1
ATOM 2230 N N . LEU A 1 300 ? 19.019 -1.372 14.251 1.00 92.00 300 LEU A N 1
ATOM 2231 C CA . LEU A 1 300 ? 19.750 -2.349 13.454 1.00 92.00 300 LEU A CA 1
ATOM 2232 C C . LEU A 1 300 ? 18.788 -3.273 12.704 1.00 92.00 300 LEU A C 1
ATOM 2234 O O . LEU A 1 300 ? 18.931 -3.404 11.495 1.00 92.00 300 LEU A O 1
ATOM 2238 N N . CYS A 1 301 ? 17.780 -3.832 13.382 1.00 92.12 301 CYS A N 1
ATOM 2239 C CA . CYS A 1 301 ? 16.784 -4.698 12.747 1.00 92.12 301 CYS A CA 1
ATOM 2240 C C . CYS A 1 301 ? 16.072 -3.977 11.600 1.00 92.12 301 CYS A C 1
ATOM 2242 O O . CYS A 1 301 ? 16.065 -4.489 10.491 1.00 92.12 301 CYS A O 1
ATOM 2244 N N . LEU A 1 302 ? 15.584 -2.748 11.816 1.00 89.31 302 LEU A N 1
ATOM 2245 C CA . LEU A 1 302 ? 14.952 -1.956 10.757 1.00 89.31 302 LEU A CA 1
ATOM 2246 C C . LEU A 1 302 ? 15.882 -1.757 9.549 1.00 89.31 302 LEU A C 1
ATOM 2248 O O . LEU A 1 302 ? 15.468 -1.968 8.414 1.00 89.31 302 LEU A O 1
ATOM 2252 N N . ARG A 1 303 ? 17.141 -1.362 9.775 1.00 92.00 303 ARG A N 1
ATOM 2253 C CA . ARG A 1 303 ? 18.110 -1.136 8.687 1.00 92.00 303 ARG A CA 1
ATOM 2254 C C . ARG A 1 303 ? 18.422 -2.418 7.922 1.00 92.00 303 ARG A C 1
ATOM 2256 O O . ARG A 1 303 ? 18.465 -2.382 6.696 1.00 92.00 303 ARG A O 1
ATOM 2263 N N . VAL A 1 304 ? 18.621 -3.528 8.631 1.00 94.62 304 VAL A N 1
ATOM 2264 C CA . VAL A 1 304 ? 18.888 -4.833 8.018 1.00 94.62 304 VAL A CA 1
ATOM 2265 C C . VAL A 1 304 ? 17.668 -5.307 7.234 1.00 94.62 304 VAL A C 1
ATOM 2267 O O . VAL A 1 304 ? 17.832 -5.691 6.082 1.00 94.62 304 VAL A O 1
ATOM 2270 N N . SER A 1 305 ? 16.451 -5.187 7.775 1.00 92.88 305 SER A N 1
ATOM 2271 C CA . SER A 1 305 ? 15.233 -5.533 7.039 1.00 92.88 305 SER A CA 1
ATOM 2272 C C . SER A 1 305 ? 15.066 -4.694 5.773 1.00 92.88 305 SER A C 1
ATOM 2274 O O . SER A 1 305 ? 14.720 -5.231 4.727 1.00 92.88 305 SER A O 1
ATOM 2276 N N . LEU A 1 306 ? 15.322 -3.382 5.834 1.00 92.00 306 LEU A N 1
ATOM 2277 C CA . LEU A 1 306 ? 15.238 -2.512 4.656 1.00 92.00 306 LEU A CA 1
ATOM 2278 C C . LEU A 1 306 ? 16.312 -2.854 3.612 1.00 92.00 306 LEU A C 1
ATOM 2280 O O . LEU A 1 306 ? 16.012 -2.861 2.421 1.00 92.00 306 LEU A O 1
ATOM 2284 N N . ALA A 1 307 ? 17.534 -3.190 4.036 1.00 93.81 307 ALA A N 1
ATOM 2285 C CA . ALA A 1 307 ? 18.591 -3.662 3.139 1.00 93.81 307 ALA A CA 1
ATOM 2286 C C . ALA A 1 307 ? 18.240 -5.013 2.494 1.00 93.81 307 ALA A C 1
ATOM 2288 O O . ALA A 1 307 ? 18.472 -5.223 1.304 1.00 93.81 307 ALA A O 1
ATOM 2289 N N . ALA A 1 308 ? 17.623 -5.909 3.259 1.00 94.62 308 ALA A N 1
ATOM 2290 C CA . ALA A 1 308 ? 17.118 -7.178 2.771 1.00 94.62 308 ALA A CA 1
ATOM 2291 C C . ALA A 1 308 ? 16.031 -6.939 1.698 1.00 94.62 308 ALA A C 1
ATOM 2293 O O . ALA A 1 308 ? 16.119 -7.471 0.592 1.00 94.62 308 ALA A O 1
ATOM 2294 N N . ILE A 1 309 ? 15.047 -6.078 1.973 1.00 93.06 309 ILE A N 1
ATOM 2295 C CA . ILE A 1 309 ? 13.961 -5.759 1.030 1.00 93.06 309 ILE A CA 1
ATOM 2296 C C . ILE A 1 309 ? 14.501 -5.074 -0.231 1.00 93.06 309 ILE A C 1
ATOM 2298 O O . ILE A 1 309 ? 14.018 -5.342 -1.332 1.00 93.06 309 ILE A O 1
ATOM 2302 N N . LEU A 1 310 ? 15.537 -4.241 -0.098 1.00 91.56 310 LEU A N 1
ATOM 2303 C CA . LEU A 1 310 ? 16.255 -3.689 -1.243 1.00 91.56 310 LEU A CA 1
ATOM 2304 C C . LEU A 1 310 ? 16.831 -4.811 -2.121 1.00 91.56 310 LEU A C 1
ATOM 2306 O O . LEU A 1 310 ? 16.661 -4.763 -3.337 1.00 91.56 310 LEU A O 1
ATOM 2310 N N . CYS A 1 311 ? 17.418 -5.858 -1.537 1.00 93.69 311 CYS A N 1
ATOM 2311 C CA . CYS A 1 311 ? 17.880 -7.021 -2.301 1.00 93.69 311 CYS A CA 1
ATOM 2312 C C . CYS A 1 311 ? 16.719 -7.716 -3.033 1.00 93.69 311 CYS A C 1
ATOM 2314 O O . CYS A 1 311 ? 16.817 -7.958 -4.235 1.00 93.69 311 CYS A O 1
ATOM 2316 N N . LEU A 1 312 ? 15.586 -7.952 -2.358 1.00 91.62 312 LEU A N 1
ATOM 2317 C CA . LEU A 1 312 ? 14.391 -8.537 -2.983 1.00 91.62 312 LEU A CA 1
ATOM 2318 C C . LEU A 1 312 ? 13.863 -7.686 -4.152 1.00 91.62 312 LEU A C 1
ATOM 2320 O O . LEU A 1 312 ? 13.415 -8.221 -5.164 1.00 91.62 312 LEU A O 1
ATOM 2324 N N . SER A 1 313 ? 13.947 -6.358 -4.055 1.00 89.81 313 SER A N 1
ATOM 2325 C CA . SER A 1 313 ? 13.495 -5.474 -5.134 1.00 89.81 313 SER A CA 1
ATOM 2326 C C . SER A 1 313 ? 14.316 -5.626 -6.420 1.00 89.81 313 SER A C 1
ATOM 2328 O O . SER A 1 313 ? 13.762 -5.535 -7.517 1.00 89.81 313 SER A O 1
ATOM 2330 N N . VAL A 1 314 ? 15.611 -5.942 -6.305 1.00 89.69 314 VAL A N 1
ATOM 2331 C CA . VAL A 1 314 ? 16.476 -6.234 -7.460 1.00 89.69 314 VAL A CA 1
ATOM 2332 C C . VAL A 1 314 ? 16.100 -7.573 -8.101 1.00 89.69 314 VAL A C 1
ATOM 2334 O O . VAL A 1 314 ? 16.030 -7.660 -9.326 1.00 89.69 314 VAL A O 1
ATOM 2337 N N . VAL A 1 315 ? 15.777 -8.588 -7.291 1.00 87.56 315 VAL A N 1
ATOM 2338 C CA . VAL A 1 315 ? 15.326 -9.919 -7.753 1.00 87.56 315 VAL A CA 1
ATOM 2339 C C . VAL A 1 315 ? 14.071 -9.819 -8.626 1.00 87.56 315 VAL A C 1
ATOM 2341 O O . VAL A 1 315 ? 13.972 -10.509 -9.637 1.00 87.56 315 VAL A O 1
ATOM 2344 N N . GLY A 1 316 ? 13.141 -8.918 -8.294 1.00 80.44 316 GLY A N 1
ATOM 2345 C CA . GLY A 1 316 ? 11.961 -8.655 -9.128 1.00 80.44 316 GLY A CA 1
ATOM 2346 C C . GLY A 1 316 ? 12.271 -8.015 -10.489 1.00 80.44 316 GLY A C 1
ATOM 2347 O O . GLY A 1 316 ? 11.447 -8.070 -11.395 1.00 80.44 316 GLY A O 1
ATOM 2348 N N . SER A 1 317 ? 13.453 -7.414 -10.649 1.00 85.19 317 SER A N 1
ATOM 2349 C CA . SER A 1 317 ? 13.847 -6.660 -11.852 1.00 85.19 317 SER A CA 1
ATOM 2350 C C . SER A 1 317 ? 14.779 -7.447 -12.778 1.00 85.19 317 SER A C 1
ATOM 2352 O O . SER A 1 317 ? 14.804 -7.213 -13.990 1.00 85.19 317 SER A O 1
ATOM 2354 N N . ILE A 1 318 ? 15.546 -8.381 -12.210 1.00 88.06 318 ILE A N 1
ATOM 2355 C CA . ILE A 1 318 ? 16.522 -9.228 -12.899 1.00 88.06 318 ILE A CA 1
ATOM 2356 C C . ILE A 1 318 ? 16.145 -10.680 -12.600 1.00 88.06 318 ILE A C 1
ATOM 2358 O O . ILE A 1 318 ? 16.392 -11.138 -11.490 1.00 88.06 318 ILE A O 1
ATOM 2362 N N . CYS A 1 319 ? 15.564 -11.415 -13.554 1.00 84.50 319 CYS A N 1
ATOM 2363 C CA . CYS A 1 319 ? 15.348 -12.857 -13.376 1.00 84.50 319 CYS A CA 1
ATOM 2364 C C . CYS A 1 319 ? 16.671 -13.639 -13.472 1.00 84.50 319 CYS A C 1
ATOM 2366 O O . CYS A 1 319 ? 17.719 -13.105 -13.854 1.00 84.50 319 CYS A O 1
ATOM 2368 N N . ASP A 1 320 ? 16.615 -14.923 -13.146 1.00 84.12 320 ASP A N 1
ATOM 2369 C CA . ASP A 1 320 ? 17.721 -15.872 -13.244 1.00 84.12 320 ASP A CA 1
ATOM 2370 C C . ASP A 1 320 ? 17.945 -16.412 -14.669 1.00 84.12 320 ASP A C 1
ATOM 2372 O O . ASP A 1 320 ? 19.032 -16.913 -14.970 1.00 84.12 320 ASP A O 1
ATOM 2376 N N . SER A 1 321 ? 16.978 -16.246 -15.575 1.00 84.25 321 SER A N 1
ATOM 2377 C CA . SER A 1 321 ? 17.076 -16.686 -16.968 1.00 84.25 321 SER A CA 1
ATOM 2378 C C . SER A 1 321 ? 17.738 -15.657 -17.908 1.00 84.25 321 SER A C 1
ATOM 2380 O O . SER A 1 321 ? 17.283 -14.513 -18.012 1.00 84.25 321 SER A O 1
ATOM 2382 N N . PRO A 1 322 ? 18.759 -16.042 -18.703 1.00 85.00 322 PRO A N 1
ATOM 2383 C CA . PRO A 1 322 ? 19.373 -15.165 -19.706 1.00 85.00 322 PRO A CA 1
ATOM 2384 C C . PRO A 1 322 ? 18.560 -15.087 -21.012 1.00 85.00 322 PRO A C 1
ATOM 2386 O O . PRO A 1 322 ? 19.071 -14.630 -22.035 1.00 85.00 322 PRO A O 1
ATOM 2389 N N . ASN A 1 323 ? 17.318 -15.584 -21.025 1.00 84.12 323 ASN A N 1
ATOM 2390 C CA . ASN A 1 323 ? 16.509 -15.663 -22.236 1.00 84.12 323 ASN A CA 1
ATOM 2391 C C . ASN A 1 323 ? 16.256 -14.270 -22.858 1.00 84.12 323 ASN A C 1
ATOM 2393 O O . ASN A 1 323 ? 16.348 -13.238 -22.193 1.00 84.12 323 ASN A O 1
ATOM 2397 N N . ARG A 1 324 ? 15.912 -14.225 -24.152 1.00 78.12 324 ARG A N 1
ATOM 2398 C CA . ARG A 1 324 ? 15.771 -12.960 -24.899 1.00 78.12 324 ARG A CA 1
ATOM 2399 C C . ARG A 1 324 ? 14.681 -12.031 -24.345 1.00 78.12 324 ARG A C 1
ATOM 2401 O O . ARG A 1 324 ? 14.804 -10.819 -24.504 1.00 78.12 324 ARG A O 1
ATOM 2408 N N . GLN A 1 325 ? 13.636 -12.583 -23.728 1.00 77.88 325 GLN A N 1
ATOM 2409 C CA . GLN A 1 325 ? 12.535 -11.806 -23.154 1.00 77.88 325 GLN A CA 1
ATOM 2410 C C . GLN A 1 325 ? 12.932 -11.211 -21.802 1.00 77.88 325 GLN A C 1
ATOM 2412 O O . GLN A 1 325 ? 12.727 -10.034 -21.562 1.00 77.88 325 GLN A O 1
ATOM 2417 N N . CYS A 1 326 ? 13.551 -11.983 -20.917 1.00 77.75 326 CYS A N 1
ATOM 2418 C CA . CYS A 1 326 ? 13.895 -11.519 -19.588 1.00 77.75 326 CYS A CA 1
ATOM 2419 C C . CYS A 1 326 ? 15.248 -10.797 -19.524 1.00 77.75 326 CYS A C 1
ATOM 2421 O O . CYS A 1 326 ? 15.398 -9.879 -18.722 1.00 77.75 326 CYS A O 1
ATOM 2423 N N . LYS A 1 327 ? 16.225 -11.144 -20.371 1.00 83.75 327 LYS A N 1
ATOM 2424 C CA . LYS A 1 327 ? 17.589 -10.578 -20.365 1.00 83.75 327 LYS A CA 1
ATOM 2425 C C . LYS A 1 327 ? 18.210 -10.573 -18.953 1.00 83.75 327 LYS A C 1
ATOM 2427 O O . LYS A 1 327 ? 18.838 -9.588 -18.564 1.00 83.75 327 LYS A O 1
ATOM 2432 N N . GLY A 1 328 ? 17.952 -11.617 -18.163 1.00 87.25 328 GLY A N 1
ATOM 2433 C CA . GLY A 1 328 ? 18.365 -11.734 -16.767 1.00 87.25 328 GLY A CA 1
ATOM 2434 C C . GLY A 1 328 ? 19.809 -12.200 -16.592 1.00 87.25 328 GLY A C 1
ATOM 2435 O O . GLY A 1 328 ? 20.559 -12.374 -17.555 1.00 87.25 328 GLY A O 1
ATOM 2436 N N . ASN A 1 329 ? 20.209 -12.400 -15.338 1.00 90.62 329 ASN A N 1
ATOM 2437 C CA . ASN A 1 329 ? 21.523 -12.931 -14.989 1.00 90.62 329 ASN A CA 1
ATOM 2438 C C . ASN A 1 329 ? 21.431 -13.777 -13.717 1.00 90.62 329 ASN A C 1
ATOM 2440 O O . ASN A 1 329 ? 21.208 -13.245 -12.628 1.00 90.62 329 ASN A O 1
ATOM 2444 N N . LEU A 1 330 ? 21.674 -15.082 -13.861 1.00 87.19 330 LEU A N 1
ATOM 2445 C CA . LEU A 1 330 ? 21.605 -16.058 -12.773 1.00 87.19 330 LEU A CA 1
ATOM 2446 C C . LEU A 1 330 ? 22.453 -15.668 -11.556 1.00 87.19 330 LEU A C 1
ATOM 2448 O O . LEU A 1 330 ? 21.984 -15.795 -10.428 1.00 87.19 330 LEU A O 1
ATOM 2452 N N . TYR A 1 331 ? 23.685 -15.199 -11.762 1.00 89.69 331 TYR A N 1
ATOM 2453 C CA . TYR A 1 331 ? 24.607 -14.893 -10.666 1.00 89.69 331 TYR A CA 1
ATOM 2454 C C . TYR A 1 331 ? 24.152 -13.671 -9.872 1.00 89.69 331 TYR A C 1
ATOM 2456 O O . TYR A 1 331 ? 24.110 -13.717 -8.644 1.00 89.69 331 TYR A O 1
ATOM 2464 N N . VAL A 1 332 ? 23.761 -12.602 -10.571 1.00 90.56 332 VAL A N 1
ATOM 2465 C CA . VAL A 1 332 ? 23.246 -11.379 -9.940 1.00 90.56 332 VAL A CA 1
ATOM 2466 C C . VAL A 1 332 ? 21.938 -11.678 -9.208 1.00 90.56 332 VAL A C 1
ATOM 2468 O O . VAL A 1 332 ? 21.803 -11.337 -8.035 1.00 90.56 332 VAL A O 1
ATOM 2471 N N . HIS A 1 333 ? 21.007 -12.374 -9.866 1.00 89.62 333 HIS A N 1
ATOM 2472 C CA . HIS A 1 333 ? 19.739 -12.781 -9.266 1.00 89.62 333 HIS A CA 1
ATOM 2473 C C . HIS A 1 333 ? 19.959 -13.609 -7.996 1.00 89.62 333 HIS A C 1
ATOM 2475 O O . HIS A 1 333 ? 19.444 -13.266 -6.934 1.00 89.62 333 HIS A O 1
ATOM 2481 N N . SER A 1 334 ? 20.768 -14.668 -8.087 1.00 87.56 334 SER A N 1
ATOM 2482 C CA . SER A 1 334 ? 21.018 -15.583 -6.969 1.00 87.56 334 SER A CA 1
ATOM 2483 C C . SER A 1 334 ? 21.696 -14.875 -5.800 1.00 87.56 334 SER A C 1
ATOM 2485 O O . SER A 1 334 ? 21.320 -15.106 -4.654 1.00 87.56 334 SER A O 1
ATOM 2487 N N . PHE A 1 335 ? 22.649 -13.975 -6.068 1.00 91.44 335 PHE A N 1
ATOM 2488 C CA . PHE A 1 335 ? 23.307 -13.186 -5.028 1.00 91.44 335 PHE A CA 1
ATOM 2489 C C . PHE A 1 335 ? 22.298 -12.362 -4.219 1.00 91.44 335 PHE A C 1
ATOM 2491 O O . PHE A 1 335 ? 22.264 -12.464 -2.990 1.00 91.44 335 PHE A O 1
ATOM 2498 N N . PHE A 1 336 ? 21.442 -11.586 -4.890 1.00 93.31 336 PHE A N 1
ATOM 2499 C CA . PHE A 1 336 ? 20.449 -10.757 -4.205 1.00 93.31 336 PHE A CA 1
ATOM 2500 C C . PHE A 1 336 ? 19.344 -11.593 -3.551 1.00 93.31 336 PHE A C 1
ATOM 2502 O O . PHE A 1 336 ? 18.918 -11.264 -2.445 1.00 93.31 336 PHE A O 1
ATOM 2509 N N . ALA A 1 337 ? 18.924 -12.697 -4.173 1.00 89.44 337 ALA A N 1
ATOM 2510 C CA . ALA A 1 337 ? 17.923 -13.598 -3.610 1.00 89.44 337 ALA A CA 1
ATOM 2511 C C . ALA A 1 337 ? 18.419 -14.271 -2.322 1.00 89.44 337 ALA A C 1
ATOM 2513 O O . ALA A 1 337 ? 17.723 -14.241 -1.310 1.00 89.44 337 ALA A O 1
ATOM 2514 N N . ILE A 1 338 ? 19.634 -14.826 -2.320 1.00 89.44 338 ILE A N 1
ATOM 2515 C CA . ILE A 1 338 ? 20.231 -15.441 -1.125 1.00 89.44 338 ILE A CA 1
ATOM 2516 C C . ILE A 1 338 ? 20.456 -14.385 -0.040 1.00 89.44 338 ILE A C 1
ATOM 2518 O O . ILE A 1 338 ? 20.107 -14.615 1.116 1.00 89.44 338 ILE A O 1
ATOM 2522 N N . THR A 1 339 ? 20.985 -13.213 -0.408 1.00 93.12 339 THR A N 1
ATOM 2523 C CA . THR A 1 339 ? 21.203 -12.109 0.541 1.00 93.12 339 THR A CA 1
ATOM 2524 C C . THR A 1 339 ? 19.893 -11.669 1.193 1.00 93.12 339 THR A C 1
ATOM 2526 O O . THR A 1 339 ? 19.864 -11.455 2.402 1.00 93.12 339 THR A O 1
ATOM 2529 N N . TRP A 1 340 ? 18.798 -11.593 0.429 1.00 93.44 340 TRP A N 1
ATOM 2530 C CA . TRP A 1 340 ? 17.464 -11.321 0.965 1.00 93.44 340 TRP A CA 1
ATOM 2531 C C . TRP A 1 340 ? 17.078 -12.319 2.063 1.00 93.44 340 TRP A C 1
ATOM 2533 O O . TRP A 1 340 ? 16.816 -11.893 3.188 1.00 93.44 340 TRP A O 1
ATOM 2543 N N . PHE A 1 341 ? 17.095 -13.622 1.759 1.00 91.62 341 PHE A N 1
ATOM 2544 C CA . PHE A 1 341 ? 16.717 -14.661 2.722 1.00 91.62 341 PHE A CA 1
ATOM 2545 C C . PHE A 1 341 ? 17.596 -14.625 3.973 1.00 91.62 341 PHE A C 1
ATOM 2547 O O . PHE A 1 341 ? 17.081 -14.559 5.083 1.00 91.62 341 PHE A O 1
ATOM 2554 N N . VAL A 1 342 ? 18.920 -14.570 3.806 1.00 92.50 342 VAL A N 1
ATOM 2555 C CA . VAL A 1 342 ? 19.861 -14.555 4.935 1.00 92.50 342 VAL A CA 1
ATOM 2556 C C . VAL A 1 342 ? 19.634 -13.347 5.841 1.00 92.50 342 VAL A C 1
ATOM 2558 O O . VAL A 1 342 ? 19.544 -13.500 7.057 1.00 92.50 342 VAL A O 1
ATOM 2561 N N . LEU A 1 343 ? 19.537 -12.137 5.281 1.00 94.69 343 LEU A N 1
ATOM 2562 C CA . LEU A 1 343 ? 19.361 -10.935 6.095 1.00 94.69 343 LEU A CA 1
ATOM 2563 C C . LEU A 1 343 ? 18.017 -10.935 6.830 1.00 94.69 343 LEU A C 1
ATOM 2565 O O . LEU A 1 343 ? 17.959 -10.488 7.977 1.00 94.69 343 LEU A O 1
ATOM 2569 N N . TYR A 1 344 ? 16.950 -11.437 6.207 1.00 91.25 344 TYR A N 1
ATOM 2570 C CA . TYR A 1 344 ? 15.643 -11.477 6.852 1.00 91.25 344 TYR A CA 1
ATOM 2571 C C . TYR A 1 344 ? 15.551 -12.554 7.933 1.00 91.25 344 TYR A C 1
ATOM 2573 O O . TYR A 1 344 ? 15.071 -12.269 9.031 1.00 91.25 344 TYR A O 1
ATOM 2581 N N . ASP A 1 345 ? 16.100 -13.742 7.677 1.00 91.75 345 ASP A N 1
ATOM 2582 C CA . ASP A 1 345 ? 16.203 -14.815 8.668 1.00 91.75 345 ASP A CA 1
ATOM 2583 C C . ASP A 1 345 ? 16.998 -14.352 9.895 1.00 91.75 345 ASP A C 1
ATOM 2585 O O . ASP A 1 345 ? 16.595 -14.599 11.032 1.00 91.75 345 ASP A O 1
ATOM 2589 N N . LEU A 1 346 ? 18.085 -13.596 9.691 1.00 91.56 346 LEU A N 1
ATOM 2590 C CA . LEU A 1 346 ? 18.848 -12.987 10.784 1.00 91.56 346 LEU A CA 1
ATOM 2591 C C . LEU A 1 346 ? 17.996 -12.017 11.611 1.00 91.56 346 LEU A C 1
ATOM 2593 O O . LEU A 1 346 ? 18.063 -12.037 12.840 1.00 91.56 346 LEU A O 1
ATOM 2597 N N . VAL A 1 347 ? 17.169 -11.184 10.974 1.00 91.62 347 VAL A N 1
ATOM 2598 C CA . VAL A 1 347 ? 16.252 -10.290 11.701 1.00 91.62 347 VAL A CA 1
ATOM 2599 C C . VAL A 1 347 ? 15.229 -11.093 12.505 1.00 91.62 347 VAL A C 1
ATOM 2601 O O . VAL A 1 347 ? 14.986 -10.763 13.674 1.00 91.62 347 VAL A O 1
ATOM 2604 N N . MET A 1 348 ? 14.668 -12.155 11.919 1.00 90.50 348 MET A N 1
ATOM 2605 C CA . MET A 1 348 ? 13.733 -13.063 12.590 1.00 90.50 348 MET A CA 1
ATOM 2606 C C . MET A 1 348 ? 14.388 -13.719 13.811 1.00 90.50 348 MET A C 1
ATOM 2608 O O . MET A 1 348 ? 13.811 -13.697 14.899 1.00 90.50 348 MET A O 1
ATOM 2612 N N . LEU A 1 349 ? 15.622 -14.213 13.664 1.00 90.19 349 LEU A N 1
ATOM 2613 C CA . LEU A 1 349 ? 16.413 -14.827 14.732 1.00 90.19 349 LEU A CA 1
ATOM 2614 C C . LEU A 1 349 ? 16.843 -13.844 15.817 1.00 90.19 349 LEU A C 1
ATOM 2616 O O . LEU A 1 349 ? 16.956 -14.246 16.963 1.00 90.19 349 LEU A O 1
ATOM 2620 N N . VAL A 1 350 ? 17.087 -12.569 15.512 1.00 88.12 350 VAL A N 1
ATOM 2621 C CA . VAL A 1 350 ? 17.436 -11.555 16.528 1.00 88.12 350 VAL A CA 1
ATOM 2622 C C . VAL A 1 350 ? 16.187 -11.051 17.264 1.00 88.12 350 VAL A C 1
ATOM 2624 O O . VAL A 1 350 ? 16.252 -10.638 18.429 1.00 88.12 350 VAL A O 1
ATOM 2627 N N . SER A 1 351 ? 15.026 -11.106 16.610 1.00 83.69 351 SER A N 1
ATOM 2628 C CA . SER A 1 351 ? 13.740 -10.594 17.111 1.00 83.69 351 SER A CA 1
ATOM 2629 C C . SER A 1 351 ? 12.783 -11.693 17.608 1.00 83.69 351 SER A C 1
ATOM 2631 O O . SER A 1 351 ? 11.595 -11.425 17.816 1.00 83.69 351 SER A O 1
ATOM 2633 N N . TYR A 1 352 ? 13.308 -12.903 17.824 1.00 76.56 352 TYR A N 1
ATOM 2634 C CA . TYR A 1 352 ? 12.606 -14.185 17.977 1.00 76.56 352 TYR A CA 1
ATOM 2635 C C . TYR A 1 352 ? 11.722 -14.381 19.213 1.00 76.56 352 TYR A C 1
ATOM 2637 O O . TYR A 1 352 ? 11.159 -15.461 19.357 1.00 76.56 352 TYR A O 1
ATOM 2645 N N . GLU A 1 353 ? 11.604 -13.397 20.108 1.00 69.81 353 GLU A N 1
ATOM 2646 C CA . GLU A 1 353 ? 11.165 -13.556 21.509 1.00 69.81 353 GLU A CA 1
ATOM 2647 C C . GLU A 1 353 ? 9.931 -14.456 21.751 1.00 69.81 353 GLU A C 1
ATOM 2649 O O . GLU A 1 353 ? 9.830 -15.035 22.827 1.00 69.81 353 GLU A O 1
ATOM 2654 N N . GLN A 1 354 ? 9.007 -14.617 20.788 1.00 63.75 354 GLN A N 1
ATOM 2655 C CA . GLN A 1 354 ? 7.968 -15.670 20.821 1.00 63.75 354 GLN A CA 1
ATOM 2656 C C . GLN A 1 354 ? 7.740 -16.399 19.478 1.00 63.75 354 GLN A C 1
ATOM 2658 O O . GLN A 1 354 ? 6.860 -17.248 19.388 1.00 63.75 354 GLN A O 1
ATOM 2663 N N . ASP A 1 355 ? 8.539 -16.108 18.448 1.00 81.31 355 ASP A N 1
ATOM 2664 C CA . ASP A 1 355 ? 8.416 -16.667 17.092 1.00 81.31 355 ASP A CA 1
ATOM 2665 C C . ASP A 1 355 ? 9.652 -17.509 16.714 1.00 81.31 355 ASP A C 1
ATOM 2667 O O . ASP A 1 355 ? 9.990 -17.656 15.539 1.00 81.31 355 ASP A O 1
ATOM 2671 N N . LEU A 1 356 ? 10.342 -18.069 17.718 1.00 85.31 356 LEU A N 1
ATOM 2672 C CA . LEU A 1 356 ? 11.568 -18.858 17.543 1.00 85.31 356 LEU A CA 1
ATOM 2673 C C . LEU A 1 356 ? 11.390 -19.999 16.540 1.00 85.31 356 LEU A C 1
ATOM 2675 O O . LEU A 1 356 ? 12.260 -20.218 15.707 1.00 85.31 356 LEU A O 1
ATOM 2679 N N . VAL A 1 357 ? 10.255 -20.699 16.592 1.00 87.44 357 VAL A N 1
ATOM 2680 C CA . VAL A 1 357 ? 9.964 -21.807 15.673 1.00 87.44 357 VAL A CA 1
ATOM 2681 C C . VAL A 1 357 ? 9.927 -21.317 14.225 1.00 87.44 357 VAL A C 1
ATOM 2683 O O . VAL A 1 357 ? 10.537 -21.942 13.365 1.00 87.44 357 VAL A O 1
ATOM 2686 N N . LEU A 1 358 ? 9.279 -20.179 13.952 1.00 86.62 358 LEU A N 1
ATOM 2687 C CA . LEU A 1 358 ? 9.235 -19.605 12.604 1.00 86.62 358 LEU A CA 1
ATOM 2688 C C . LEU A 1 358 ? 10.637 -19.200 12.137 1.00 86.62 358 LEU A C 1
ATOM 2690 O O . LEU A 1 358 ? 11.009 -19.509 11.009 1.00 86.62 358 LEU A O 1
ATOM 2694 N N . ALA A 1 359 ? 11.420 -18.555 13.008 1.00 88.69 359 ALA A N 1
ATOM 2695 C CA . ALA A 1 359 ? 12.790 -18.142 12.704 1.00 88.69 359 ALA A CA 1
ATOM 2696 C C . ALA A 1 359 ? 13.713 -19.338 12.411 1.00 88.69 359 ALA A C 1
ATOM 2698 O O . ALA A 1 359 ? 14.474 -19.311 11.443 1.00 88.69 359 ALA A O 1
ATOM 2699 N N . LEU A 1 360 ? 13.615 -20.412 13.201 1.00 91.19 360 LEU A N 1
ATOM 2700 C CA . LEU A 1 360 ? 14.383 -21.639 12.986 1.00 91.19 360 LEU A CA 1
ATOM 2701 C C . LEU A 1 360 ? 13.973 -22.341 11.692 1.00 91.19 360 LEU A C 1
ATOM 2703 O O . LEU A 1 360 ? 14.843 -22.719 10.914 1.00 91.19 360 LEU A O 1
ATOM 2707 N N . LEU A 1 361 ? 12.671 -22.483 11.427 1.00 91.69 361 LEU A N 1
ATOM 2708 C CA . LEU A 1 361 ? 12.184 -23.107 10.196 1.00 91.69 361 LEU A CA 1
ATOM 2709 C C . LEU A 1 361 ? 12.610 -22.324 8.948 1.00 91.69 361 LEU A C 1
ATOM 2711 O O . LEU A 1 361 ? 13.048 -22.941 7.979 1.00 91.69 361 LEU A O 1
ATOM 2715 N N . ALA A 1 362 ? 12.541 -20.989 8.980 1.00 89.88 362 ALA A N 1
ATOM 2716 C CA . ALA A 1 362 ? 12.997 -20.141 7.877 1.00 89.88 362 ALA A CA 1
ATOM 2717 C C . ALA A 1 362 ? 14.505 -20.323 7.631 1.00 89.88 362 ALA A C 1
ATOM 2719 O O . ALA A 1 362 ? 14.922 -20.633 6.515 1.00 89.88 362 ALA A O 1
ATOM 2720 N N . THR A 1 363 ? 15.300 -20.310 8.706 1.00 90.69 363 THR A N 1
ATOM 2721 C CA . THR A 1 363 ? 16.751 -20.549 8.650 1.00 90.69 363 THR A CA 1
ATOM 2722 C C . THR A 1 363 ? 17.084 -21.937 8.095 1.00 90.69 363 THR A C 1
ATOM 2724 O O . THR A 1 363 ? 17.991 -22.078 7.271 1.00 90.69 363 THR A O 1
ATOM 2727 N N . ILE A 1 364 ? 16.342 -22.976 8.496 1.00 90.19 364 ILE A N 1
ATOM 2728 C CA . ILE A 1 364 ? 16.499 -24.338 7.963 1.00 90.19 364 ILE A CA 1
ATOM 2729 C C . ILE A 1 364 ? 16.175 -24.356 6.468 1.00 90.19 364 ILE A C 1
ATOM 2731 O O . ILE A 1 364 ? 16.932 -24.939 5.693 1.00 90.19 364 ILE A O 1
ATOM 2735 N N . CYS A 1 365 ? 15.102 -23.686 6.037 1.00 88.75 365 CYS A N 1
ATOM 2736 C CA . CYS A 1 365 ? 14.756 -23.589 4.620 1.00 88.75 365 CYS A CA 1
ATOM 2737 C C . CYS A 1 365 ? 15.871 -22.907 3.816 1.00 88.75 365 CYS A C 1
ATOM 2739 O O . CYS A 1 365 ? 16.279 -23.441 2.785 1.00 88.75 365 CYS A O 1
ATOM 2741 N N . THR A 1 366 ? 16.407 -21.776 4.291 1.00 86.69 366 THR A N 1
ATOM 2742 C CA . THR A 1 366 ? 17.505 -21.057 3.621 1.00 86.69 366 THR A CA 1
ATOM 2743 C C . THR A 1 366 ? 18.777 -21.885 3.549 1.00 86.69 366 THR A C 1
ATOM 2745 O O . THR A 1 366 ? 19.338 -22.040 2.470 1.00 86.69 366 THR A O 1
ATOM 2748 N N . THR A 1 367 ? 19.226 -22.445 4.673 1.00 85.69 367 THR A N 1
ATOM 2749 C CA . THR A 1 367 ? 20.474 -23.229 4.740 1.00 85.69 367 THR A CA 1
ATOM 2750 C C . THR A 1 367 ? 20.390 -24.521 3.932 1.00 85.69 367 THR A C 1
ATOM 2752 O O . THR A 1 367 ? 21.331 -24.879 3.225 1.00 85.69 367 THR A O 1
ATOM 2755 N N . THR A 1 368 ? 19.242 -25.201 3.964 1.00 83.12 368 THR A N 1
ATOM 2756 C CA . THR A 1 368 ? 19.009 -26.383 3.127 1.00 83.12 368 THR A CA 1
ATOM 2757 C C . THR A 1 368 ? 18.994 -25.980 1.654 1.00 83.12 368 THR A C 1
ATOM 2759 O O . THR A 1 368 ? 19.701 -26.580 0.853 1.00 83.12 368 THR A O 1
ATOM 2762 N N . ARG A 1 369 ? 18.287 -24.907 1.276 1.00 81.38 369 ARG A N 1
ATOM 2763 C CA . ARG A 1 369 ? 18.284 -24.415 -0.110 1.00 81.38 369 ARG A CA 1
ATOM 2764 C C . ARG A 1 369 ? 19.687 -24.067 -0.610 1.00 81.38 369 ARG A C 1
ATOM 2766 O O . ARG A 1 369 ? 20.029 -24.442 -1.722 1.00 81.38 369 ARG A O 1
ATOM 2773 N N . THR A 1 370 ? 20.504 -23.359 0.169 1.00 76.81 370 THR A N 1
ATOM 2774 C CA . THR A 1 370 ? 21.858 -22.974 -0.273 1.00 76.81 370 THR A CA 1
ATOM 2775 C C . THR A 1 370 ? 22.808 -24.164 -0.393 1.00 76.81 370 THR A C 1
ATOM 2777 O O . THR A 1 370 ? 23.802 -24.071 -1.108 1.00 76.81 370 THR A O 1
ATOM 2780 N N . THR A 1 371 ? 22.491 -25.285 0.259 1.00 74.56 371 THR A N 1
ATOM 2781 C CA . THR A 1 371 ? 23.273 -26.527 0.195 1.00 74.56 371 THR A CA 1
ATOM 2782 C C . THR A 1 371 ? 22.963 -27.357 -1.058 1.00 74.56 371 THR A C 1
ATOM 2784 O O . THR A 1 371 ? 23.843 -28.054 -1.560 1.00 74.56 371 THR A O 1
ATOM 2787 N N . TYR A 1 372 ? 21.737 -27.287 -1.591 1.00 67.44 372 TYR A N 1
ATOM 2788 C CA . TYR A 1 372 ? 21.285 -28.137 -2.698 1.00 67.44 372 TYR A CA 1
ATOM 2789 C C . TYR A 1 372 ? 20.928 -27.324 -3.954 1.00 67.44 372 TYR A C 1
ATOM 2791 O O . TYR A 1 372 ? 20.148 -26.378 -3.912 1.00 67.44 372 TYR A O 1
ATOM 2799 N N . HIS A 1 373 ? 21.489 -27.704 -5.106 1.00 58.81 373 HIS A N 1
ATOM 2800 C CA . HIS A 1 373 ? 21.309 -26.972 -6.365 1.00 58.81 373 HIS A CA 1
ATOM 2801 C C . HIS A 1 373 ? 19.885 -27.055 -6.962 1.00 58.81 373 HIS A C 1
ATOM 2803 O O . HIS A 1 373 ? 19.126 -27.999 -6.749 1.00 58.81 373 HIS A O 1
ATOM 2809 N N . THR A 1 374 ? 19.575 -26.055 -7.794 1.00 57.81 374 THR A N 1
ATOM 2810 C CA . THR A 1 374 ? 18.265 -25.566 -8.276 1.00 57.81 374 THR A CA 1
ATOM 2811 C C . THR A 1 374 ? 17.397 -26.506 -9.130 1.00 57.81 374 THR A C 1
ATOM 2813 O O . THR A 1 374 ? 16.405 -26.058 -9.697 1.00 57.81 374 THR A O 1
ATOM 2816 N N . ARG A 1 375 ? 17.719 -27.800 -9.259 1.00 55.78 375 ARG A N 1
ATOM 2817 C CA . ARG A 1 375 ? 16.992 -28.717 -10.170 1.00 55.78 375 ARG A CA 1
ATOM 2818 C C . ARG A 1 375 ? 16.058 -29.715 -9.491 1.00 55.78 375 ARG A C 1
ATOM 2820 O O . ARG A 1 375 ? 15.482 -30.558 -10.172 1.00 55.78 375 ARG A O 1
ATOM 2827 N N . LEU A 1 376 ? 15.902 -29.645 -8.173 1.00 67.81 376 LEU A N 1
ATOM 2828 C CA . LEU A 1 376 ? 15.044 -30.565 -7.430 1.00 67.81 376 LEU A CA 1
ATOM 2829 C C . LEU A 1 376 ? 13.734 -29.872 -7.039 1.00 67.81 376 LEU A C 1
ATOM 2831 O O . LEU A 1 376 ? 13.751 -28.808 -6.430 1.00 67.81 376 LEU A O 1
ATOM 2835 N N . TRP A 1 377 ? 12.595 -30.492 -7.354 1.00 73.12 377 TRP A N 1
ATOM 2836 C CA . TRP A 1 377 ? 11.253 -29.950 -7.083 1.00 73.12 377 TRP A CA 1
ATOM 2837 C C . TRP A 1 377 ? 11.027 -29.606 -5.601 1.00 73.12 377 TRP A C 1
ATOM 2839 O O . TRP A 1 377 ? 10.348 -28.639 -5.273 1.00 73.12 377 TRP A O 1
ATOM 2849 N N . TRP A 1 378 ? 11.644 -30.352 -4.684 1.00 77.69 378 TRP A N 1
ATOM 2850 C CA . TRP A 1 378 ? 11.524 -30.096 -3.250 1.00 77.69 378 TRP A CA 1
ATOM 2851 C C . TRP A 1 378 ? 12.297 -28.844 -2.802 1.00 77.69 378 TRP A C 1
ATOM 2853 O O . TRP A 1 378 ? 11.957 -28.260 -1.775 1.00 77.69 378 TRP A O 1
ATOM 2863 N N . VAL A 1 379 ? 13.292 -28.380 -3.575 1.00 79.75 379 VAL A N 1
ATOM 2864 C CA . VAL A 1 379 ? 13.970 -27.097 -3.319 1.00 79.75 379 VAL A CA 1
ATOM 2865 C C . VAL A 1 379 ? 12.986 -25.952 -3.518 1.00 79.75 379 VAL A C 1
ATOM 2867 O O . VAL A 1 379 ? 12.947 -25.051 -2.684 1.00 79.75 379 VAL A O 1
ATOM 2870 N N . ALA A 1 380 ? 12.121 -26.026 -4.537 1.00 81.38 380 ALA A N 1
ATOM 2871 C CA . ALA A 1 380 ? 11.037 -25.063 -4.700 1.00 81.38 380 ALA A CA 1
ATOM 2872 C C . ALA A 1 380 ? 10.140 -25.042 -3.453 1.00 81.38 380 ALA A C 1
ATOM 2874 O O . ALA A 1 380 ? 9.894 -23.973 -2.902 1.00 81.38 380 ALA A O 1
ATOM 2875 N N . CYS A 1 381 ? 9.742 -26.200 -2.915 1.00 85.31 381 CYS A N 1
ATOM 2876 C CA . CYS A 1 381 ? 8.949 -26.249 -1.681 1.00 85.31 381 CYS A CA 1
ATOM 2877 C C . CYS A 1 381 ? 9.601 -25.477 -0.518 1.00 85.31 381 CYS A C 1
ATOM 2879 O O . CYS A 1 381 ? 8.888 -24.802 0.226 1.00 85.31 381 CYS A O 1
ATOM 2881 N N . LEU A 1 382 ? 10.931 -25.517 -0.381 1.00 87.81 382 LEU A N 1
ATOM 2882 C CA . LEU A 1 382 ? 11.652 -24.737 0.632 1.00 87.81 382 LEU A CA 1
ATOM 2883 C C . LEU A 1 382 ? 11.588 -23.227 0.369 1.00 87.81 382 LEU A C 1
ATOM 2885 O O . LEU A 1 382 ? 11.403 -22.463 1.313 1.00 87.81 382 LEU A O 1
ATOM 2889 N N . GLU A 1 383 ? 11.704 -22.783 -0.887 1.00 85.00 383 GLU A N 1
ATOM 2890 C CA . GLU A 1 383 ? 11.585 -21.360 -1.250 1.00 85.00 383 GLU A CA 1
ATOM 2891 C C . GLU A 1 383 ? 10.205 -20.806 -0.909 1.00 85.00 383 GLU A C 1
ATOM 2893 O O . GLU A 1 383 ? 10.083 -19.792 -0.220 1.00 85.00 383 GLU A O 1
ATOM 2898 N N . TRP A 1 384 ? 9.168 -21.506 -1.366 1.00 87.44 384 TRP A N 1
ATOM 2899 C CA . TRP A 1 384 ? 7.776 -21.147 -1.132 1.00 87.44 384 TRP A CA 1
ATOM 2900 C C . TRP A 1 384 ? 7.454 -21.132 0.361 1.00 87.44 384 TRP A C 1
ATOM 2902 O O . TRP A 1 384 ? 6.881 -20.163 0.861 1.00 87.44 384 TRP A O 1
ATOM 2912 N N . THR A 1 385 ? 7.890 -22.159 1.093 1.00 90.19 385 THR A N 1
ATOM 2913 C CA . THR A 1 385 ? 7.707 -22.235 2.548 1.00 90.19 385 THR A CA 1
ATOM 2914 C C . THR A 1 385 ? 8.399 -21.077 3.253 1.00 90.19 385 THR A C 1
ATOM 2916 O O . THR A 1 385 ? 7.794 -20.445 4.115 1.00 90.19 385 THR A O 1
ATOM 2919 N N . ASN A 1 386 ? 9.635 -20.750 2.874 1.00 89.69 386 ASN A N 1
ATOM 2920 C CA . ASN A 1 386 ? 10.373 -19.668 3.511 1.00 89.69 386 ASN A CA 1
ATOM 2921 C C . ASN A 1 386 ? 9.677 -18.312 3.323 1.00 89.69 386 ASN A C 1
ATOM 2923 O O . ASN A 1 386 ? 9.443 -17.597 4.295 1.00 89.69 386 ASN A O 1
ATOM 2927 N N . ILE A 1 387 ? 9.234 -17.988 2.103 1.00 88.62 387 ILE A N 1
ATOM 2928 C CA . ILE A 1 387 ? 8.491 -16.740 1.881 1.00 88.62 387 ILE A CA 1
ATOM 2929 C C . ILE A 1 387 ? 7.207 -16.700 2.718 1.00 88.62 387 ILE A C 1
ATOM 2931 O O . ILE A 1 387 ? 6.910 -15.673 3.328 1.00 88.62 387 ILE A O 1
ATOM 2935 N N . LEU A 1 388 ? 6.468 -17.808 2.813 1.00 88.25 388 LEU A N 1
ATOM 2936 C CA . LEU A 1 388 ? 5.285 -17.873 3.675 1.00 88.25 388 LEU A CA 1
ATOM 2937 C C . LEU A 1 388 ? 5.640 -17.651 5.152 1.00 88.25 388 LEU A C 1
ATOM 2939 O O . LEU A 1 388 ? 4.941 -16.902 5.830 1.00 88.25 388 LEU A O 1
ATOM 2943 N N . LEU A 1 389 ? 6.738 -18.230 5.646 1.00 90.38 389 LEU A N 1
ATOM 2944 C CA . LEU A 1 389 ? 7.213 -18.017 7.017 1.00 90.38 389 LEU A CA 1
ATOM 2945 C C . LEU A 1 389 ? 7.582 -16.551 7.273 1.00 90.38 389 LEU A C 1
ATOM 2947 O O . LEU A 1 389 ? 7.178 -15.999 8.297 1.00 90.38 389 LEU A O 1
ATOM 2951 N N . VAL A 1 390 ? 8.272 -15.904 6.332 1.00 88.25 390 VAL A N 1
ATOM 2952 C CA . VAL A 1 390 ? 8.610 -14.472 6.376 1.00 88.25 390 VAL A CA 1
ATOM 2953 C C . VAL A 1 390 ? 7.351 -13.601 6.430 1.00 88.25 390 VAL A C 1
ATOM 2955 O O . VAL A 1 390 ? 7.263 -12.680 7.251 1.00 88.25 390 VAL A O 1
ATOM 2958 N N . LEU A 1 391 ? 6.353 -13.894 5.591 1.00 84.50 391 LEU A N 1
ATOM 2959 C CA . LEU A 1 391 ? 5.089 -13.155 5.555 1.00 84.50 391 LEU A CA 1
ATOM 2960 C C . LEU A 1 391 ? 4.282 -13.347 6.845 1.00 84.50 391 LEU A C 1
ATOM 2962 O O . LEU A 1 391 ? 3.810 -12.369 7.426 1.00 84.50 391 LEU A O 1
ATOM 2966 N N . VAL A 1 392 ? 4.175 -14.585 7.337 1.00 83.62 392 VAL A N 1
ATOM 2967 C CA . VAL A 1 392 ? 3.480 -14.897 8.595 1.00 83.62 392 VAL A CA 1
ATOM 2968 C C . VAL A 1 392 ? 4.179 -14.232 9.778 1.00 83.62 392 VAL A C 1
ATOM 2970 O O . VAL A 1 392 ? 3.509 -13.629 10.615 1.00 83.62 392 VAL A O 1
ATOM 2973 N N . TRP A 1 393 ? 5.510 -14.298 9.848 1.00 86.06 393 TRP A N 1
ATOM 2974 C CA . TRP A 1 393 ? 6.279 -13.631 10.897 1.00 86.06 393 TRP A CA 1
ATOM 2975 C C . TRP A 1 393 ? 6.050 -12.117 10.880 1.00 86.06 393 TRP A C 1
ATOM 2977 O O . TRP A 1 393 ? 5.730 -11.529 11.915 1.00 86.06 393 TRP A O 1
ATOM 2987 N N . SER A 1 394 ? 6.129 -11.495 9.701 1.00 81.06 394 SER A N 1
ATOM 2988 C CA . SER A 1 394 ? 5.922 -10.053 9.553 1.00 81.06 394 SER A CA 1
ATOM 2989 C C . SER A 1 394 ? 4.516 -9.641 9.991 1.00 81.06 394 SER A C 1
ATOM 2991 O O . SER A 1 394 ? 4.366 -8.681 10.744 1.00 81.06 394 SER A O 1
ATOM 2993 N N . ALA A 1 395 ? 3.486 -10.394 9.595 1.00 74.50 395 ALA A N 1
ATOM 2994 C CA . ALA A 1 395 ? 2.106 -10.135 9.999 1.00 74.50 395 ALA A CA 1
ATOM 2995 C C . ALA A 1 395 ? 1.908 -10.275 11.522 1.00 74.50 395 ALA A C 1
ATOM 2997 O O . ALA A 1 395 ? 1.323 -9.389 12.151 1.00 74.50 395 ALA A O 1
ATOM 2998 N N . ARG A 1 396 ? 2.451 -11.341 12.133 1.00 74.75 396 ARG A N 1
ATOM 2999 C CA . ARG A 1 396 ? 2.372 -11.583 13.587 1.00 74.75 396 ARG A CA 1
ATOM 3000 C C . ARG A 1 396 ? 3.070 -10.500 14.400 1.00 74.75 396 ARG A C 1
ATOM 3002 O O . ARG A 1 396 ? 2.576 -10.112 15.459 1.00 74.75 396 ARG A O 1
ATOM 3009 N N . ARG A 1 397 ? 4.220 -10.003 13.935 1.00 74.81 397 ARG A N 1
ATOM 3010 C CA . ARG A 1 397 ? 4.988 -9.006 14.691 1.00 74.81 397 ARG A CA 1
ATOM 3011 C C . ARG A 1 397 ? 4.277 -7.666 14.754 1.00 74.81 397 ARG A C 1
ATOM 3013 O O . ARG A 1 397 ? 4.298 -7.017 15.799 1.00 74.81 397 ARG A O 1
ATOM 3020 N N . VAL A 1 398 ? 3.590 -7.293 13.680 1.00 64.25 398 VAL A N 1
ATOM 3021 C CA . VAL A 1 398 ? 2.889 -6.016 13.646 1.00 64.25 398 VAL A CA 1
ATOM 3022 C C . VAL A 1 398 ? 1.671 -6.009 14.573 1.00 64.25 398 VAL A C 1
ATOM 3024 O O . VAL A 1 398 ? 1.481 -5.015 15.269 1.00 64.25 398 VAL A O 1
ATOM 3027 N N . ASP A 1 399 ? 0.902 -7.105 14.671 1.00 56.97 399 ASP A N 1
ATOM 3028 C CA . ASP A 1 399 ? -0.198 -7.227 15.655 1.00 56.97 399 ASP A CA 1
ATOM 3029 C C . ASP A 1 399 ? 0.290 -6.907 17.084 1.00 56.97 399 ASP A C 1
ATOM 3031 O O . ASP A 1 399 ? -0.376 -6.217 17.854 1.00 56.97 399 ASP A O 1
ATOM 3035 N N . ARG A 1 400 ? 1.513 -7.310 17.442 1.00 57.91 400 ARG A N 1
ATOM 3036 C CA . ARG A 1 400 ? 2.048 -7.096 18.794 1.00 57.91 400 ARG A CA 1
ATOM 3037 C C . ARG A 1 400 ? 2.428 -5.642 19.081 1.00 57.91 400 ARG A C 1
ATOM 3039 O O . ARG A 1 400 ? 2.073 -5.134 20.145 1.00 57.91 400 ARG A O 1
ATOM 3046 N N . ASP A 1 401 ? 3.118 -4.977 18.157 1.00 51.09 401 ASP A N 1
ATOM 3047 C CA . ASP A 1 401 ? 3.675 -3.635 18.390 1.00 51.09 401 ASP A CA 1
ATOM 3048 C C . ASP A 1 401 ? 2.682 -2.504 18.042 1.00 51.09 401 ASP A C 1
ATOM 3050 O O . ASP A 1 401 ? 2.680 -1.451 18.694 1.00 51.09 401 ASP A O 1
ATOM 3054 N N . LEU A 1 402 ? 1.742 -2.720 17.106 1.00 48.81 402 LEU A N 1
ATOM 3055 C CA . LEU A 1 402 ? 0.692 -1.731 16.813 1.00 48.81 402 LEU A CA 1
ATOM 3056 C C . LEU A 1 402 ? -0.331 -1.577 17.952 1.00 48.81 402 LEU A C 1
ATOM 3058 O O . LEU A 1 402 ? -0.938 -0.503 18.056 1.00 48.81 402 LEU A O 1
ATOM 3062 N N . ARG A 1 403 ? -0.449 -2.566 18.860 1.00 44.41 403 ARG A N 1
ATOM 3063 C CA . ARG A 1 403 ? -1.219 -2.462 20.123 1.00 44.41 403 ARG A CA 1
ATOM 3064 C C . ARG A 1 403 ? -0.822 -1.238 20.960 1.00 44.41 403 ARG A C 1
ATOM 3066 O O . ARG A 1 403 ? -1.644 -0.744 21.727 1.00 44.41 403 ARG A O 1
ATOM 3073 N N . TRP A 1 404 ? 0.393 -0.706 20.784 1.00 40.22 404 TRP A N 1
ATOM 3074 C CA . TRP A 1 404 ? 0.946 0.369 21.617 1.00 40.22 404 TRP A CA 1
ATOM 3075 C C . TRP A 1 404 ? 1.081 1.745 20.938 1.00 40.22 404 TRP A C 1
ATOM 3077 O O . TRP A 1 404 ? 1.410 2.717 21.621 1.00 40.22 404 TRP A O 1
ATOM 3087 N N . GLY A 1 405 ? 0.807 1.898 19.632 1.00 43.59 405 GLY A N 1
ATOM 3088 C CA . GLY A 1 405 ? 1.280 3.106 18.926 1.00 43.59 405 GLY A CA 1
ATOM 3089 C C . GLY A 1 405 ? 0.534 3.605 17.690 1.00 43.59 405 GLY A C 1
ATOM 3090 O O . GLY A 1 405 ? 0.914 4.658 17.172 1.00 43.59 405 GLY A O 1
ATOM 3091 N N . PHE A 1 406 ? -0.530 2.942 17.222 1.00 39.94 406 PHE A N 1
ATOM 3092 C CA . PHE A 1 406 ? -1.109 3.232 15.899 1.00 39.94 406 PHE A CA 1
ATOM 3093 C C . PHE A 1 406 ? -1.526 4.700 15.684 1.00 39.94 406 PHE A C 1
ATOM 3095 O O . PHE A 1 406 ? -1.224 5.298 14.655 1.00 39.94 406 PHE A O 1
ATOM 3102 N N . GLY A 1 407 ? -2.120 5.342 16.696 1.00 37.84 407 GLY A N 1
ATOM 3103 C CA . GLY A 1 407 ? -2.534 6.747 16.600 1.00 37.84 407 GLY A CA 1
ATOM 3104 C C . GLY A 1 407 ? -1.376 7.752 16.497 1.00 37.84 407 GLY A C 1
ATOM 3105 O O . GLY A 1 407 ? -1.569 8.842 15.966 1.00 37.84 407 GLY A O 1
ATOM 3106 N N . ARG A 1 408 ? -0.171 7.421 16.985 1.00 39.66 408 ARG A N 1
ATOM 3107 C CA . ARG A 1 408 ? 1.026 8.258 16.774 1.00 39.66 408 ARG A CA 1
ATOM 3108 C C . ARG A 1 408 ? 1.646 7.976 15.411 1.00 39.66 408 ARG A C 1
ATOM 3110 O O . ARG A 1 408 ? 2.068 8.913 14.758 1.00 39.66 408 ARG A O 1
ATOM 3117 N N . LEU A 1 409 ? 1.624 6.721 14.972 1.00 39.12 409 LEU A N 1
ATOM 3118 C CA . LEU A 1 409 ? 2.281 6.245 13.759 1.00 39.12 409 LEU A CA 1
ATOM 3119 C C . LEU A 1 409 ? 1.522 6.560 12.468 1.00 39.12 409 LEU A C 1
ATOM 3121 O O . LEU A 1 409 ? 2.149 6.934 11.489 1.00 39.12 409 LEU A O 1
ATOM 3125 N N . GLN A 1 410 ? 0.187 6.491 12.473 1.00 40.34 410 GLN A N 1
ATOM 3126 C CA . GLN A 1 410 ? -0.630 7.013 11.377 1.00 40.34 410 GLN A CA 1
ATOM 3127 C C . GLN A 1 410 ? -0.311 8.499 11.173 1.00 40.34 410 GLN A C 1
ATOM 3129 O O . GLN A 1 410 ? -0.010 8.919 10.064 1.00 40.34 410 GLN A O 1
ATOM 3134 N N . ASN A 1 411 ? -0.264 9.280 12.257 1.00 37.78 411 ASN A N 1
ATOM 3135 C CA . ASN A 1 411 ? 0.181 10.666 12.172 1.00 37.78 411 ASN A CA 1
ATOM 3136 C C . ASN A 1 411 ? 1.623 10.754 11.671 1.00 37.78 411 ASN A C 1
ATOM 3138 O O . ASN A 1 411 ? 1.834 11.537 10.770 1.00 37.78 411 ASN A O 1
ATOM 3142 N N . THR A 1 412 ? 2.561 9.925 12.144 1.00 37.50 412 THR A N 1
ATOM 3143 C CA . THR A 1 412 ? 3.947 9.900 11.652 1.00 37.50 412 THR A CA 1
ATOM 3144 C C . THR A 1 412 ? 4.061 9.524 10.178 1.00 37.50 412 THR A C 1
ATOM 3146 O O . THR A 1 412 ? 4.923 10.074 9.532 1.00 37.50 412 THR A O 1
ATOM 3149 N N . ILE A 1 413 ? 3.237 8.642 9.609 1.00 40.62 413 ILE A N 1
ATOM 3150 C CA . ILE A 1 413 ? 3.334 8.207 8.200 1.00 40.62 413 ILE A CA 1
ATOM 3151 C C . ILE A 1 413 ? 2.622 9.169 7.262 1.00 40.62 413 ILE A C 1
ATOM 3153 O O . ILE A 1 413 ? 3.155 9.497 6.212 1.00 40.62 413 ILE A O 1
ATOM 3157 N N . TRP A 1 414 ? 1.467 9.694 7.669 1.00 44.59 414 TRP A N 1
ATOM 3158 C CA . TRP A 1 414 ? 0.824 10.793 6.951 1.00 44.59 414 TRP A CA 1
ATOM 3159 C C . TRP A 1 414 ? 1.568 12.130 7.167 1.00 44.59 414 TRP A C 1
ATOM 3161 O O . TRP A 1 414 ? 1.418 13.050 6.366 1.00 44.59 414 TRP A O 1
ATOM 3171 N N . SER A 1 415 ? 2.398 12.249 8.217 1.00 36.25 415 SER A N 1
ATOM 3172 C CA . SER A 1 415 ? 3.312 13.379 8.464 1.00 36.25 415 SER A CA 1
ATOM 3173 C C . SER A 1 415 ? 4.754 13.140 8.020 1.00 36.25 415 SER A C 1
ATOM 3175 O O . SER A 1 415 ? 5.518 14.102 8.019 1.00 36.25 415 SER A O 1
ATOM 3177 N N . ILE A 1 416 ? 5.150 11.910 7.669 1.00 46.50 416 ILE A N 1
ATOM 3178 C CA . ILE A 1 416 ? 6.293 11.614 6.798 1.00 46.50 416 ILE A CA 1
ATOM 3179 C C . ILE A 1 416 ? 5.783 12.139 5.472 1.00 46.50 416 ILE A C 1
ATOM 3181 O O . ILE A 1 416 ? 4.975 11.533 4.779 1.00 46.50 416 ILE A O 1
ATOM 3185 N N . THR A 1 417 ? 6.078 13.413 5.289 1.00 54.97 417 THR A N 1
ATOM 3186 C CA . THR A 1 417 ? 5.335 14.327 4.447 1.00 54.97 417 THR A CA 1
ATOM 3187 C C . THR A 1 417 ? 5.201 13.772 3.031 1.00 54.97 417 THR A C 1
ATOM 3189 O O . THR A 1 417 ? 6.145 13.193 2.497 1.00 54.97 417 THR A O 1
ATOM 3192 N N . SER A 1 418 ? 4.061 14.019 2.386 1.00 54.31 418 SER A N 1
ATOM 3193 C CA . SER A 1 418 ? 3.932 13.982 0.919 1.00 54.31 418 SER A CA 1
ATOM 3194 C C . SER A 1 418 ? 5.164 14.593 0.232 1.00 54.31 418 SER A C 1
ATOM 3196 O O . SER A 1 418 ? 5.654 14.047 -0.744 1.00 54.31 418 SER A O 1
ATOM 3198 N N . ASP A 1 419 ? 5.739 15.649 0.813 1.00 62.66 419 ASP A N 1
ATOM 3199 C CA . ASP A 1 419 ? 7.027 16.247 0.438 1.00 62.66 419 ASP A CA 1
ATOM 3200 C C . ASP A 1 419 ? 8.235 15.286 0.518 1.00 62.66 419 ASP A C 1
ATOM 3202 O O . ASP A 1 419 ? 9.019 15.231 -0.422 1.00 62.66 419 ASP A O 1
ATOM 3206 N N . SER A 1 420 ? 8.392 14.494 1.584 1.00 67.25 420 SER A N 1
ATOM 3207 C CA . SER A 1 420 ? 9.478 13.503 1.686 1.00 67.25 420 SER A CA 1
ATOM 3208 C C . SER A 1 420 ? 9.341 12.413 0.622 1.00 67.25 420 SER A C 1
ATOM 3210 O O . SER A 1 420 ? 10.337 12.001 0.030 1.00 67.25 420 SER A O 1
ATOM 3212 N N . LEU A 1 421 ? 8.105 11.985 0.338 1.00 70.00 421 LEU A N 1
ATOM 3213 C CA . LEU A 1 421 ? 7.811 11.022 -0.726 1.00 70.00 421 LEU A CA 1
ATOM 3214 C C . LEU A 1 421 ? 8.029 11.619 -2.121 1.00 70.00 421 LEU A C 1
ATOM 3216 O O . LEU A 1 421 ? 8.598 10.954 -2.980 1.00 70.00 421 LEU A O 1
ATOM 3220 N N . LEU A 1 422 ? 7.650 12.877 -2.346 1.00 73.44 422 LEU A N 1
ATOM 3221 C CA . LEU A 1 422 ? 7.883 13.586 -3.608 1.00 73.44 422 LEU A CA 1
ATOM 3222 C C . LEU A 1 422 ? 9.371 13.824 -3.853 1.00 73.44 422 LEU A C 1
ATOM 3224 O O . LEU A 1 422 ? 9.847 13.586 -4.960 1.00 73.44 422 LEU A O 1
ATOM 3228 N N . LYS A 1 423 ? 10.124 14.221 -2.822 1.00 75.88 423 LYS A N 1
ATOM 3229 C CA . LYS A 1 423 ? 11.589 14.325 -2.876 1.00 75.88 423 LYS A CA 1
ATOM 3230 C C . LYS A 1 423 ? 12.220 12.978 -3.185 1.00 75.88 423 LYS A C 1
ATOM 3232 O O . LYS A 1 423 ? 13.083 12.918 -4.052 1.00 75.88 423 LYS A O 1
ATOM 3237 N N . LEU A 1 424 ? 11.766 11.904 -2.537 1.00 77.56 424 LEU A N 1
ATOM 3238 C CA . LEU A 1 424 ? 12.219 10.551 -2.846 1.00 77.56 424 LEU A CA 1
ATOM 3239 C C . LEU A 1 424 ? 11.931 10.190 -4.310 1.00 77.56 424 LEU A C 1
ATOM 3241 O O . LEU A 1 424 ? 12.836 9.722 -4.992 1.00 77.56 424 LEU A O 1
ATOM 3245 N N . CYS A 1 425 ? 10.728 10.476 -4.821 1.00 80.62 425 CYS A N 1
ATOM 3246 C CA . CYS A 1 425 ? 10.386 10.263 -6.231 1.00 80.62 425 CYS A CA 1
ATOM 3247 C C . CYS A 1 425 ? 11.312 11.054 -7.161 1.00 80.62 4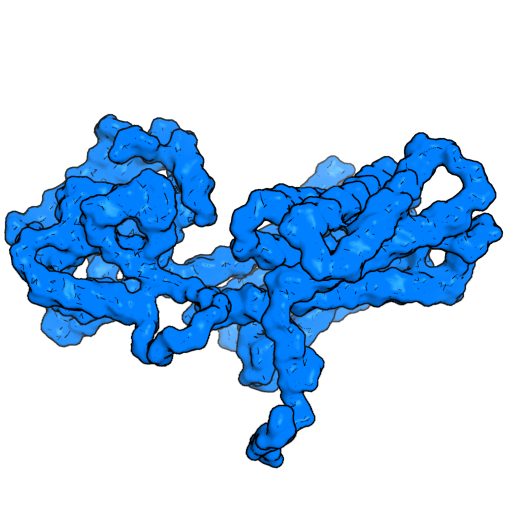25 CYS A C 1
ATOM 3249 O O . CYS A 1 425 ? 11.861 10.493 -8.101 1.00 80.62 425 CYS A O 1
ATOM 3251 N N . GLY A 1 426 ? 11.529 12.343 -6.883 1.00 83.75 426 GLY A N 1
ATOM 3252 C CA . GLY A 1 426 ? 12.430 13.183 -7.670 1.00 83.75 426 GLY A CA 1
ATOM 3253 C C . GLY A 1 426 ? 13.867 12.676 -7.657 1.00 83.75 426 GLY A C 1
ATOM 3254 O O . GLY A 1 426 ? 14.492 12.599 -8.711 1.00 83.75 426 GLY A O 1
ATOM 3255 N N . VAL A 1 427 ? 14.375 12.272 -6.489 1.00 86.00 427 VAL A N 1
ATOM 3256 C CA . VAL A 1 427 ? 15.705 11.667 -6.356 1.00 86.00 427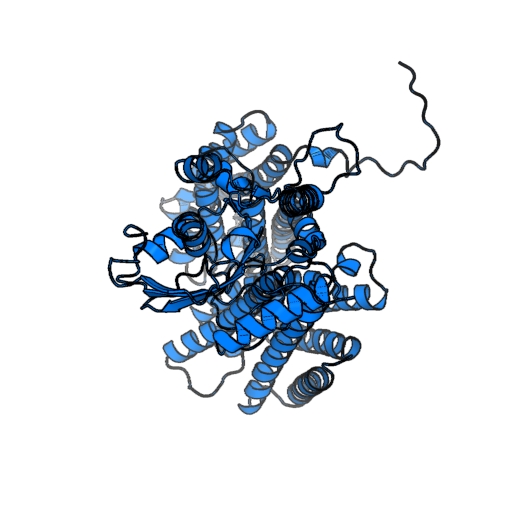 VAL A CA 1
ATOM 3257 C C . VAL A 1 427 ? 15.780 10.383 -7.171 1.00 86.00 427 VAL A C 1
ATOM 3259 O O . VAL A 1 427 ? 16.718 10.241 -7.948 1.00 86.00 427 VAL A O 1
ATOM 3262 N N . ILE A 1 428 ? 14.799 9.481 -7.063 1.00 86.12 428 ILE A N 1
ATOM 3263 C CA . ILE A 1 428 ? 14.757 8.241 -7.849 1.00 86.12 428 ILE A CA 1
ATOM 3264 C C . ILE A 1 428 ? 14.760 8.568 -9.345 1.00 86.12 428 ILE A C 1
ATOM 3266 O O . ILE A 1 428 ? 15.624 8.069 -10.056 1.00 86.12 428 ILE A O 1
ATOM 3270 N N . TYR A 1 429 ? 13.880 9.445 -9.830 1.00 88.81 429 TYR A N 1
ATOM 3271 C CA . TYR A 1 429 ? 13.796 9.765 -11.257 1.00 88.81 429 TYR A CA 1
ATOM 3272 C C . TYR A 1 429 ? 15.073 10.414 -11.799 1.00 88.81 429 TYR A C 1
ATOM 3274 O O . TYR A 1 429 ? 15.630 9.937 -12.787 1.00 88.81 429 TYR A O 1
ATOM 3282 N N . VAL A 1 430 ? 15.583 11.458 -11.140 1.00 90.19 430 VAL A N 1
ATOM 3283 C CA . VAL A 1 430 ? 16.783 12.173 -11.599 1.00 90.19 430 VAL A CA 1
ATOM 3284 C C . VAL A 1 430 ? 18.022 11.286 -11.504 1.00 90.19 430 VAL A C 1
ATOM 3286 O O . VAL A 1 430 ? 18.796 11.225 -12.458 1.00 90.19 430 VAL A O 1
ATOM 3289 N N . SER A 1 431 ? 18.204 10.565 -10.392 1.00 89.88 431 SER A N 1
ATOM 3290 C CA . SER A 1 431 ? 19.347 9.655 -10.245 1.00 89.88 431 SER A CA 1
ATOM 3291 C C . SER A 1 431 ? 19.289 8.512 -11.256 1.00 89.88 431 SER A C 1
ATOM 3293 O O . SER A 1 431 ? 20.315 8.180 -11.837 1.00 89.88 431 SER A O 1
ATOM 3295 N N . THR A 1 432 ? 18.104 7.972 -11.551 1.00 91.12 432 THR A N 1
ATOM 3296 C CA . THR A 1 432 ? 17.933 6.922 -12.565 1.00 91.12 432 THR A CA 1
ATOM 3297 C C . THR A 1 432 ? 18.330 7.412 -13.943 1.00 91.12 432 THR A C 1
ATOM 3299 O O . THR A 1 432 ? 19.096 6.730 -14.619 1.00 91.12 432 THR A O 1
ATOM 3302 N N . LEU A 1 433 ? 17.854 8.589 -14.359 1.00 92.12 433 LEU A N 1
ATOM 3303 C CA . LEU A 1 433 ? 18.217 9.169 -15.652 1.00 92.12 433 LEU A CA 1
ATOM 3304 C C . LEU A 1 433 ? 19.727 9.430 -15.733 1.00 92.12 433 LEU A C 1
ATOM 3306 O O . LEU A 1 433 ? 20.364 9.035 -16.706 1.00 92.12 433 LEU A O 1
ATOM 3310 N N . LEU A 1 434 ? 20.314 10.020 -14.688 1.00 92.56 434 LEU A N 1
ATOM 3311 C CA . LEU A 1 434 ? 21.747 10.313 -14.633 1.00 92.56 434 LEU A CA 1
ATOM 3312 C C . LEU A 1 434 ? 22.602 9.039 -14.691 1.00 92.56 434 LEU A C 1
ATOM 3314 O O . LEU A 1 434 ? 23.521 8.951 -15.502 1.00 92.56 434 LEU A O 1
ATOM 3318 N N . VAL A 1 435 ? 22.297 8.045 -13.855 1.00 92.94 435 VAL A N 1
ATOM 3319 C CA . VAL A 1 435 ? 23.041 6.778 -13.811 1.00 92.94 435 VAL A CA 1
ATOM 3320 C C . VAL A 1 435 ? 22.857 6.011 -15.121 1.00 92.94 435 VAL A C 1
ATOM 3322 O O . VAL A 1 435 ? 23.838 5.499 -15.652 1.00 92.94 435 VAL A O 1
ATOM 3325 N N . SER A 1 436 ? 21.650 5.998 -15.699 1.00 92.75 436 SER A N 1
ATOM 3326 C CA . SER A 1 436 ? 21.395 5.375 -17.008 1.00 92.75 436 SER A CA 1
ATOM 3327 C C . SER A 1 436 ? 22.235 6.022 -18.113 1.00 92.75 436 SER A C 1
ATOM 3329 O O . SER A 1 436 ? 22.857 5.305 -18.895 1.00 92.75 436 SER A O 1
ATOM 3331 N N . CYS A 1 437 ? 22.326 7.359 -18.140 1.00 92.94 437 CYS A N 1
ATOM 3332 C CA . CYS A 1 437 ? 23.199 8.090 -19.062 1.00 92.94 437 CYS A CA 1
ATOM 3333 C C . CYS A 1 437 ? 24.664 7.677 -18.899 1.00 92.94 437 CYS A C 1
ATOM 3335 O O . CYS A 1 437 ? 25.314 7.306 -19.873 1.00 92.94 437 CYS A O 1
ATOM 3337 N N . VAL A 1 438 ? 25.188 7.725 -17.670 1.00 93.25 438 VAL A N 1
ATOM 3338 C CA . VAL A 1 438 ? 26.597 7.405 -17.392 1.00 93.25 438 VAL A CA 1
ATOM 3339 C C . VAL A 1 438 ? 26.916 5.968 -17.794 1.00 93.25 438 VAL A C 1
ATOM 3341 O O . VAL A 1 438 ? 27.901 5.731 -18.490 1.00 93.25 438 VAL A O 1
ATOM 3344 N N . MET A 1 439 ? 26.069 5.011 -17.408 1.00 92.25 439 MET A N 1
ATOM 3345 C CA . MET A 1 439 ? 26.258 3.602 -17.750 1.00 92.25 439 MET A CA 1
ATOM 3346 C C . MET A 1 439 ? 26.165 3.363 -19.255 1.00 92.25 439 MET A C 1
ATOM 3348 O O . MET A 1 439 ? 26.959 2.594 -19.790 1.00 92.25 439 MET A O 1
ATOM 3352 N N . GLY A 1 440 ? 25.222 4.011 -19.941 1.00 91.94 440 GLY A N 1
ATOM 3353 C CA . GLY A 1 440 ? 25.055 3.854 -21.380 1.00 91.94 440 GLY A CA 1
ATOM 3354 C C . GLY A 1 440 ? 26.210 4.428 -22.191 1.00 91.94 440 GLY A C 1
ATOM 3355 O O . GLY A 1 440 ? 26.670 3.782 -23.132 1.00 91.94 440 GLY A O 1
ATOM 3356 N N . LEU A 1 441 ? 26.711 5.602 -21.798 1.00 92.12 441 LEU A N 1
ATOM 3357 C CA . LEU A 1 441 ? 27.888 6.219 -22.409 1.00 92.12 441 LEU A CA 1
ATOM 3358 C C . LEU A 1 441 ? 29.139 5.375 -22.155 1.00 92.12 441 LEU A C 1
ATOM 3360 O O . LEU A 1 441 ? 29.897 5.107 -23.081 1.00 92.12 441 LEU A O 1
ATOM 3364 N N . HIS A 1 442 ? 29.326 4.900 -20.920 1.00 92.50 442 HIS A N 1
ATOM 3365 C CA . HIS A 1 442 ? 30.452 4.039 -20.562 1.00 92.50 442 HIS A CA 1
ATOM 3366 C C . HIS A 1 442 ? 30.421 2.695 -21.307 1.00 92.50 442 HIS A C 1
ATOM 3368 O O . HIS A 1 442 ? 31.457 2.195 -21.733 1.00 92.50 442 HIS A O 1
ATOM 3374 N N . ALA A 1 443 ? 29.236 2.105 -21.481 1.00 91.00 443 ALA A N 1
ATOM 3375 C CA . ALA A 1 443 ? 29.056 0.868 -22.239 1.00 91.00 443 ALA A CA 1
ATOM 3376 C C . ALA A 1 443 ? 29.076 1.075 -23.767 1.00 91.00 443 ALA A C 1
ATOM 3378 O O . ALA A 1 443 ? 29.094 0.097 -24.511 1.00 91.00 443 ALA A O 1
ATOM 3379 N N . GLY A 1 444 ? 29.061 2.325 -24.244 1.00 90.38 444 GLY A N 1
ATOM 3380 C CA . GLY A 1 444 ? 29.207 2.673 -25.658 1.00 90.38 444 GLY A CA 1
ATOM 3381 C C . GLY A 1 444 ? 27.998 2.366 -26.548 1.00 90.38 444 GLY A C 1
ATOM 3382 O O . GLY A 1 444 ? 28.148 2.352 -27.767 1.00 90.38 444 GLY A O 1
ATOM 3383 N N . TYR A 1 445 ? 26.806 2.116 -25.986 1.00 89.75 445 TYR A N 1
ATOM 3384 C CA . TYR A 1 445 ? 25.596 1.851 -26.786 1.00 89.75 445 TYR A CA 1
ATOM 3385 C C . TYR A 1 445 ? 24.718 3.091 -27.026 1.00 89.75 445 TYR A C 1
ATOM 3387 O O . TYR A 1 445 ? 23.781 3.028 -27.829 1.00 89.75 445 TYR A O 1
ATOM 3395 N N . ILE A 1 446 ? 25.020 4.214 -26.364 1.00 90.88 446 ILE A N 1
ATOM 3396 C CA . ILE A 1 446 ? 24.479 5.541 -26.685 1.00 90.88 446 ILE A CA 1
ATOM 3397 C C . ILE A 1 446 ? 25.621 6.509 -27.053 1.00 90.88 446 ILE A C 1
ATOM 3399 O O . ILE A 1 446 ? 26.676 6.451 -26.421 1.00 90.88 446 ILE A O 1
ATOM 3403 N N . PRO A 1 447 ? 25.426 7.407 -28.043 1.00 88.94 447 PRO A N 1
ATOM 3404 C CA . PRO A 1 447 ? 24.243 7.532 -28.901 1.00 88.94 447 PRO A CA 1
ATOM 3405 C C . PRO A 1 447 ? 24.110 6.377 -29.912 1.00 88.94 447 PRO A C 1
ATOM 3407 O O . PRO A 1 447 ? 25.093 5.856 -30.431 1.00 88.94 447 PRO A O 1
ATOM 3410 N N . ARG A 1 448 ? 22.870 5.987 -30.232 1.00 82.25 448 ARG A N 1
ATOM 3411 C CA . ARG A 1 448 ? 22.566 4.918 -31.204 1.00 82.25 448 ARG A CA 1
ATOM 3412 C C . ARG A 1 448 ? 22.681 5.430 -32.649 1.00 82.25 448 ARG A C 1
ATOM 3414 O O . ARG A 1 448 ? 22.150 6.499 -32.949 1.00 82.25 448 ARG A O 1
ATOM 3421 N N . ASN A 1 449 ? 23.224 4.616 -33.560 1.00 69.69 449 ASN A N 1
ATOM 3422 C CA . ASN A 1 449 ? 23.170 4.805 -35.024 1.00 69.69 449 ASN A CA 1
ATOM 3423 C C . ASN A 1 449 ? 23.687 6.170 -35.533 1.00 69.69 449 ASN A C 1
ATOM 3425 O O . ASN A 1 449 ? 22.959 6.884 -36.217 1.00 69.69 449 ASN A O 1
ATOM 3429 N N . HIS A 1 450 ? 24.928 6.545 -35.202 1.00 68.56 450 HIS A N 1
ATOM 3430 C CA . HIS A 1 450 ? 25.586 7.787 -35.663 1.00 68.56 450 HIS A CA 1
ATOM 3431 C C . HIS A 1 450 ? 24.855 9.111 -35.335 1.00 68.56 450 HIS A C 1
ATOM 3433 O O . HIS A 1 450 ? 25.217 10.159 -35.870 1.00 68.56 450 HIS A O 1
ATOM 3439 N N . ARG A 1 451 ? 23.848 9.093 -34.452 1.00 82.50 451 ARG A N 1
ATOM 3440 C CA . ARG A 1 451 ? 23.161 10.299 -33.964 1.00 82.50 451 ARG A CA 1
ATOM 3441 C C . ARG A 1 451 ? 24.043 11.100 -33.011 1.00 82.50 451 ARG A C 1
ATOM 3443 O O . ARG A 1 451 ? 24.939 10.544 -32.377 1.00 82.50 451 ARG A O 1
ATOM 3450 N N . ARG A 1 452 ? 23.775 12.404 -32.883 1.00 85.56 452 ARG A N 1
ATOM 3451 C CA . ARG A 1 452 ? 24.460 13.255 -31.894 1.00 85.56 452 ARG A CA 1
ATOM 3452 C C . ARG A 1 452 ? 23.787 13.189 -30.525 1.00 85.56 452 ARG A C 1
ATOM 3454 O O . ARG A 1 452 ? 24.465 13.388 -29.521 1.00 85.56 452 ARG A O 1
ATOM 3461 N N . PHE A 1 453 ? 22.486 12.898 -30.480 1.00 89.69 453 PHE A N 1
ATOM 3462 C CA . PHE A 1 453 ? 21.695 12.800 -29.253 1.00 89.69 453 PHE A CA 1
ATOM 3463 C C . PHE A 1 453 ? 20.915 11.474 -29.179 1.00 89.69 453 PHE A C 1
ATOM 3465 O O . PHE A 1 453 ? 20.770 10.761 -30.175 1.00 89.69 453 PHE A O 1
ATOM 3472 N 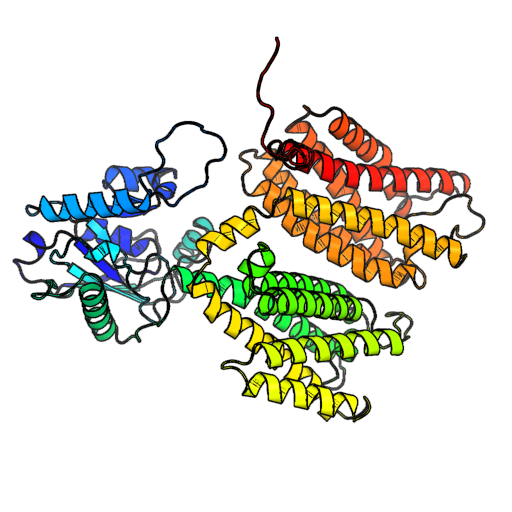N . TRP A 1 454 ? 20.429 11.110 -27.989 1.00 91.81 454 TRP A N 1
ATOM 3473 C CA . TRP A 1 454 ? 19.696 9.860 -27.743 1.00 91.81 454 TRP A CA 1
ATOM 3474 C C . TRP A 1 454 ? 18.343 10.117 -27.082 1.00 91.81 454 TRP A C 1
ATOM 3476 O O . TRP A 1 454 ? 18.185 11.057 -26.300 1.00 91.81 454 TRP A O 1
ATOM 3486 N N . PHE A 1 455 ? 17.364 9.268 -27.389 1.00 90.19 455 PHE A N 1
ATOM 3487 C CA . PHE A 1 455 ? 16.071 9.274 -26.708 1.00 90.19 455 PHE A CA 1
ATOM 3488 C C . PHE A 1 455 ? 16.206 8.687 -25.301 1.00 90.19 455 PHE A C 1
ATOM 3490 O O . PHE A 1 455 ? 17.152 7.950 -25.015 1.00 90.19 455 PHE A O 1
ATOM 3497 N N . ILE A 1 456 ? 15.255 8.982 -24.412 1.00 90.25 456 ILE A N 1
ATOM 3498 C CA . ILE A 1 456 ? 15.278 8.432 -23.047 1.00 90.25 456 ILE A CA 1
ATOM 3499 C C . ILE A 1 456 ? 15.201 6.902 -23.098 1.00 90.25 456 ILE A C 1
ATOM 3501 O O . ILE A 1 456 ? 15.969 6.222 -22.417 1.00 90.25 456 ILE A O 1
ATOM 3505 N N . SER A 1 457 ? 14.339 6.362 -23.966 1.00 87.12 457 SER A N 1
ATOM 3506 C CA . SER A 1 457 ? 14.180 4.917 -24.155 1.00 87.12 457 SER A CA 1
ATOM 3507 C C . SER A 1 457 ? 15.463 4.222 -24.625 1.00 87.12 457 SER A C 1
ATOM 3509 O O . SER A 1 457 ? 15.702 3.080 -24.233 1.00 87.12 457 SER A O 1
ATOM 3511 N N . ASP A 1 458 ? 16.336 4.900 -25.386 1.00 88.81 458 ASP A N 1
ATOM 3512 C CA . ASP A 1 458 ? 17.587 4.312 -25.888 1.00 88.81 458 ASP A CA 1
ATOM 3513 C C . ASP A 1 458 ? 18.494 3.834 -24.742 1.00 88.81 458 ASP A C 1
ATOM 3515 O O . ASP A 1 458 ? 19.168 2.809 -24.877 1.00 88.81 458 ASP A O 1
ATOM 3519 N N . MET A 1 459 ? 18.459 4.524 -23.594 1.00 90.69 459 MET A N 1
ATOM 3520 C CA . MET A 1 459 ? 19.246 4.178 -22.406 1.00 90.69 459 MET A CA 1
ATOM 3521 C C . MET A 1 459 ? 18.842 2.841 -21.773 1.00 90.69 459 MET A C 1
ATOM 3523 O O . MET A 1 459 ? 19.600 2.278 -20.991 1.00 90.69 459 MET A O 1
ATOM 3527 N N . TRP A 1 460 ? 17.643 2.334 -22.061 1.00 89.69 460 TRP A N 1
ATOM 3528 C CA . TRP A 1 460 ? 17.036 1.218 -21.326 1.00 89.69 460 TRP A CA 1
ATOM 3529 C C . TRP A 1 460 ? 16.853 -0.044 -22.170 1.00 89.69 460 TRP A C 1
ATOM 3531 O O . TRP A 1 460 ? 16.249 -1.017 -21.729 1.00 89.69 460 TRP A O 1
ATOM 3541 N N . THR A 1 461 ? 17.412 -0.063 -23.379 1.00 84.44 461 THR A N 1
ATOM 3542 C CA . THR A 1 461 ? 17.279 -1.193 -24.314 1.00 84.44 461 THR A CA 1
ATOM 3543 C C . THR A 1 461 ? 18.307 -2.303 -24.083 1.00 84.44 461 THR A C 1
ATOM 3545 O O . THR A 1 461 ? 18.045 -3.472 -24.401 1.00 84.44 461 THR A O 1
ATOM 3548 N N . GLN A 1 462 ? 19.467 -1.952 -23.516 1.00 87.31 462 GLN A N 1
ATOM 3549 C CA . GLN A 1 462 ? 20.610 -2.841 -23.297 1.00 87.31 462 GLN A CA 1
ATOM 3550 C C . GLN A 1 462 ? 21.012 -2.930 -21.821 1.00 87.31 462 GLN A C 1
ATOM 3552 O O . GLN A 1 462 ? 20.707 -2.047 -21.022 1.00 87.31 462 GLN A O 1
ATOM 3557 N N . ILE A 1 463 ? 21.723 -4.003 -21.467 1.00 88.81 463 ILE A N 1
ATOM 3558 C CA . ILE A 1 463 ? 22.308 -4.196 -20.134 1.00 88.81 463 ILE A CA 1
ATOM 3559 C C . ILE A 1 463 ? 23.489 -3.225 -19.965 1.00 88.81 463 ILE A C 1
ATOM 3561 O O . ILE A 1 463 ? 24.283 -3.085 -20.895 1.00 88.81 463 ILE A O 1
ATOM 3565 N N . PRO A 1 464 ? 23.647 -2.560 -18.804 1.00 87.62 464 PRO A N 1
ATOM 3566 C CA . PRO A 1 464 ? 22.847 -2.691 -17.576 1.00 87.62 464 PRO A CA 1
ATOM 3567 C C . PRO A 1 464 ? 21.654 -1.722 -17.473 1.00 87.62 464 PRO A C 1
ATOM 3569 O O . PRO A 1 464 ? 20.919 -1.763 -16.487 1.00 87.62 464 PRO A O 1
ATOM 3572 N N . GLY A 1 465 ? 21.444 -0.849 -18.463 1.00 88.44 465 GLY A N 1
ATOM 3573 C CA . GLY A 1 465 ? 20.397 0.177 -18.430 1.00 88.44 465 GLY A CA 1
ATOM 3574 C C . GLY A 1 465 ? 18.977 -0.394 -18.354 1.00 88.44 465 GLY A C 1
ATOM 3575 O O . GLY A 1 465 ? 18.135 0.131 -17.626 1.00 88.44 465 GLY A O 1
ATOM 3576 N N . ASN A 1 466 ? 18.719 -1.522 -19.021 1.00 87.44 466 ASN A N 1
ATOM 3577 C CA . ASN A 1 466 ? 17.437 -2.222 -18.935 1.00 87.44 466 ASN A CA 1
ATOM 3578 C C . ASN A 1 466 ? 17.131 -2.701 -17.501 1.00 87.44 466 ASN A C 1
ATOM 3580 O O . ASN A 1 466 ? 16.018 -2.496 -17.024 1.00 87.44 466 ASN A O 1
ATOM 3584 N N . TRP A 1 467 ? 18.104 -3.270 -16.782 1.00 89.25 467 TRP A N 1
ATOM 3585 C CA . TRP A 1 467 ? 17.948 -3.707 -15.390 1.00 89.25 467 TRP A CA 1
ATOM 3586 C C . TRP A 1 467 ? 17.634 -2.529 -14.472 1.00 89.25 467 TRP A C 1
ATOM 3588 O O . TRP A 1 467 ? 16.712 -2.607 -13.661 1.00 89.25 467 TRP A O 1
ATOM 3598 N N . LEU A 1 468 ? 18.363 -1.423 -14.644 1.00 89.25 468 LEU A N 1
ATOM 3599 C CA . LEU A 1 468 ? 18.152 -0.209 -13.864 1.00 89.25 468 LEU A CA 1
ATOM 3600 C C . LEU A 1 468 ? 16.754 0.374 -14.092 1.00 89.25 468 LEU A C 1
ATOM 3602 O O . LEU A 1 468 ? 16.087 0.739 -13.128 1.00 89.25 468 LEU A O 1
ATOM 3606 N N . SER A 1 469 ? 16.285 0.418 -15.341 1.00 87.19 469 SER A N 1
ATOM 3607 C CA . SER A 1 469 ? 14.949 0.930 -15.663 1.00 87.19 469 SER A CA 1
ATOM 3608 C C . SER A 1 469 ? 13.831 0.088 -15.045 1.00 87.19 469 SER A C 1
ATOM 3610 O O . SER A 1 469 ? 12.946 0.633 -14.389 1.00 87.19 469 SER A O 1
ATOM 3612 N N . ARG A 1 470 ? 13.915 -1.244 -15.160 1.00 88.75 470 ARG A N 1
ATOM 3613 C CA . ARG A 1 470 ? 12.917 -2.186 -14.626 1.00 88.75 470 ARG A CA 1
ATOM 3614 C C . ARG A 1 470 ? 12.797 -2.098 -13.113 1.00 88.75 470 ARG A C 1
ATOM 3616 O O . ARG A 1 470 ? 11.710 -2.270 -12.575 1.00 88.75 470 ARG A O 1
ATOM 3623 N N . TRP A 1 471 ? 13.898 -1.781 -12.441 1.00 89.25 471 TRP A N 1
ATOM 3624 C CA . TRP A 1 471 ? 13.903 -1.535 -11.008 1.00 89.25 471 TRP A CA 1
ATOM 3625 C C . TRP A 1 471 ? 13.384 -0.137 -10.665 1.00 89.25 471 TRP A C 1
ATOM 3627 O O . TRP A 1 471 ? 12.371 0.021 -9.981 1.00 89.25 471 TRP A O 1
ATOM 3637 N N . ALA A 1 472 ? 14.058 0.902 -11.151 1.00 89.12 472 ALA A N 1
ATOM 3638 C CA . ALA A 1 472 ? 13.850 2.253 -10.659 1.00 89.12 472 ALA A CA 1
ATOM 3639 C C . ALA A 1 472 ? 12.564 2.902 -11.176 1.00 89.12 472 ALA A C 1
ATOM 3641 O O . ALA A 1 472 ? 11.920 3.640 -10.430 1.00 89.12 472 ALA A O 1
ATOM 3642 N N . VAL A 1 473 ? 12.151 2.612 -12.416 1.00 88.69 473 VAL A N 1
ATOM 3643 C CA . VAL A 1 473 ? 10.883 3.123 -12.955 1.00 88.69 473 VAL A CA 1
ATOM 3644 C C . VAL A 1 473 ? 9.716 2.513 -12.179 1.00 88.69 473 VAL A C 1
ATOM 3646 O O . VAL A 1 473 ? 8.818 3.249 -11.787 1.00 88.69 473 VAL A O 1
ATOM 3649 N N . MET A 1 474 ? 9.756 1.213 -11.852 1.00 88.94 474 MET A N 1
ATOM 3650 C CA . MET A 1 474 ? 8.700 0.572 -11.050 1.00 88.94 474 MET A CA 1
ATOM 3651 C C . MET A 1 474 ? 8.620 1.144 -9.641 1.00 88.94 474 MET A C 1
ATOM 3653 O O . MET A 1 474 ? 7.537 1.511 -9.184 1.00 88.94 474 MET A O 1
ATOM 3657 N N . GLN A 1 475 ? 9.761 1.276 -8.961 1.00 86.38 475 GLN A N 1
ATOM 3658 C CA . GLN A 1 475 ? 9.783 1.857 -7.619 1.00 86.38 475 GLN A CA 1
ATOM 3659 C C . GLN A 1 475 ? 9.339 3.324 -7.621 1.00 86.38 475 GLN A C 1
ATOM 3661 O O . GLN A 1 475 ? 8.573 3.742 -6.751 1.00 86.38 475 GLN A O 1
ATOM 3666 N N . GLY A 1 476 ? 9.748 4.086 -8.636 1.00 86.62 476 GLY A N 1
ATOM 3667 C CA . GLY A 1 476 ? 9.295 5.454 -8.855 1.00 86.62 476 GLY A CA 1
ATOM 3668 C C . GLY A 1 476 ? 7.782 5.546 -9.071 1.00 86.62 476 GLY A C 1
ATOM 3669 O O . GLY A 1 476 ? 7.136 6.362 -8.418 1.00 86.62 476 GLY A O 1
ATOM 3670 N N . CYS A 1 477 ? 7.189 4.666 -9.888 1.00 88.25 477 CYS A N 1
ATOM 3671 C CA . CYS A 1 477 ? 5.739 4.614 -10.104 1.00 88.25 477 CYS A CA 1
ATOM 3672 C C . CYS A 1 477 ? 4.963 4.374 -8.808 1.00 88.25 477 CYS A C 1
ATOM 3674 O O . CYS A 1 477 ? 4.021 5.108 -8.509 1.00 88.25 477 CYS A O 1
ATOM 3676 N N . HIS A 1 478 ? 5.365 3.370 -8.022 1.00 84.31 478 HIS A N 1
ATOM 3677 C CA . HIS A 1 478 ? 4.695 3.055 -6.761 1.00 84.31 478 HIS A CA 1
ATOM 3678 C C . HIS A 1 478 ? 4.810 4.206 -5.761 1.00 84.31 478 HIS A C 1
ATOM 3680 O O . HIS A 1 478 ? 3.809 4.606 -5.163 1.00 84.31 478 HIS A O 1
ATOM 3686 N N . ALA A 1 479 ? 6.003 4.791 -5.620 1.00 79.62 479 ALA A N 1
ATOM 3687 C CA . ALA A 1 479 ? 6.199 5.966 -4.778 1.00 79.62 479 ALA A CA 1
ATOM 3688 C C . ALA A 1 479 ? 5.362 7.162 -5.273 1.00 79.62 479 ALA A C 1
ATOM 3690 O O . ALA A 1 479 ? 4.744 7.856 -4.465 1.00 79.62 479 ALA A O 1
ATOM 3691 N N . GLY A 1 480 ? 5.266 7.350 -6.593 1.00 80.31 480 GLY A N 1
ATOM 3692 C CA . GLY A 1 480 ? 4.463 8.384 -7.242 1.00 80.31 480 GLY A CA 1
ATOM 3693 C C . GLY A 1 480 ? 2.962 8.237 -6.988 1.00 80.31 480 GLY A C 1
ATOM 3694 O O . GLY A 1 480 ? 2.289 9.235 -6.732 1.00 80.31 480 GLY A O 1
ATOM 3695 N N . TRP A 1 481 ? 2.426 7.010 -6.984 1.00 79.88 481 TRP A N 1
ATOM 3696 C CA . TRP A 1 481 ? 1.025 6.761 -6.622 1.00 79.88 481 TRP A CA 1
ATOM 3697 C C . TRP A 1 481 ? 0.734 7.199 -5.192 1.00 79.88 481 TRP A C 1
ATOM 3699 O O . TRP A 1 481 ? -0.236 7.922 -4.955 1.00 79.88 481 TRP A O 1
ATOM 3709 N N . VAL A 1 482 ? 1.593 6.811 -4.247 1.00 74.75 482 VAL A N 1
ATOM 3710 C CA . VAL A 1 482 ? 1.440 7.206 -2.841 1.00 74.75 482 VAL A CA 1
ATOM 3711 C C . VAL A 1 482 ? 1.574 8.724 -2.696 1.00 74.75 482 VAL A C 1
ATOM 3713 O O . VAL A 1 482 ? 0.763 9.343 -2.008 1.00 74.75 482 VAL A O 1
ATOM 3716 N N . ALA A 1 483 ? 2.546 9.334 -3.379 1.00 75.25 483 ALA A N 1
ATOM 3717 C CA . ALA A 1 483 ? 2.779 10.773 -3.356 1.00 75.25 483 ALA A CA 1
ATOM 3718 C C . ALA A 1 483 ? 1.563 11.569 -3.855 1.00 75.25 483 ALA A C 1
ATOM 3720 O O . ALA A 1 483 ? 1.113 12.484 -3.164 1.00 75.25 483 ALA A O 1
ATOM 3721 N N . HIS A 1 484 ? 0.976 11.190 -4.996 1.00 76.56 484 HIS A N 1
ATOM 3722 C CA . HIS A 1 484 ? -0.223 11.857 -5.510 1.00 76.56 484 HIS A CA 1
ATOM 3723 C C . HIS A 1 484 ? -1.411 11.665 -4.579 1.00 76.56 484 HIS A C 1
ATOM 3725 O O . HIS A 1 484 ? -2.016 12.648 -4.159 1.00 76.56 484 HIS A O 1
ATOM 3731 N N . VAL A 1 485 ? -1.724 10.433 -4.168 1.00 72.31 485 VAL A N 1
ATOM 3732 C CA . VAL A 1 485 ? -2.831 10.195 -3.224 1.00 72.31 485 VAL A CA 1
ATOM 3733 C C . VAL A 1 485 ? -2.668 11.048 -1.959 1.00 72.31 485 VAL A C 1
ATOM 3735 O O . VAL A 1 485 ? -3.642 11.650 -1.502 1.00 72.31 485 VAL A O 1
ATOM 3738 N N . ALA A 1 486 ? -1.443 11.180 -1.443 1.00 65.94 486 ALA A N 1
ATOM 3739 C CA . ALA A 1 486 ? -1.144 12.028 -0.294 1.00 65.94 486 ALA A CA 1
ATOM 3740 C C . ALA A 1 486 ? -1.347 13.531 -0.574 1.00 65.94 486 ALA A C 1
ATOM 3742 O O . ALA A 1 486 ? -1.925 14.221 0.263 1.00 65.94 486 ALA 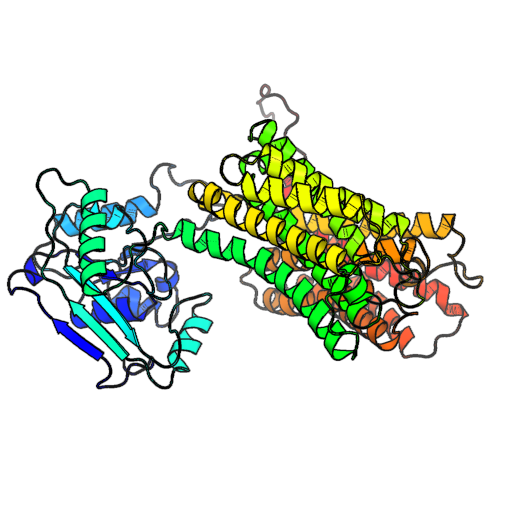A O 1
ATOM 3743 N N . MET A 1 487 ? -0.944 14.043 -1.744 1.00 66.19 487 MET A N 1
ATOM 3744 C CA . MET A 1 487 ? -1.188 15.442 -2.142 1.00 66.19 487 MET A CA 1
ATOM 3745 C C . MET A 1 487 ? -2.686 15.777 -2.233 1.00 66.19 487 MET A C 1
ATOM 3747 O O . MET A 1 487 ? -3.101 16.890 -1.906 1.00 66.19 487 MET A O 1
ATOM 3751 N N . PHE A 1 488 ? -3.515 14.823 -2.666 1.00 64.44 488 PHE A N 1
ATOM 3752 C CA . PHE A 1 488 ? -4.943 15.050 -2.911 1.00 64.44 488 PHE A CA 1
ATOM 3753 C C . PHE A 1 488 ? -5.856 14.699 -1.726 1.00 64.44 488 PHE A C 1
ATOM 3755 O O . PHE A 1 488 ? -7.017 15.116 -1.722 1.00 64.44 488 PHE A O 1
ATOM 3762 N N . ALA A 1 489 ? -5.359 13.993 -0.706 1.00 54.84 489 ALA A N 1
ATOM 3763 C CA . ALA A 1 489 ? -6.145 13.585 0.464 1.00 54.84 489 ALA A CA 1
ATOM 3764 C C . ALA A 1 489 ? -6.827 14.762 1.196 1.00 54.84 489 ALA A C 1
ATOM 3766 O O . ALA A 1 489 ? -7.910 14.593 1.759 1.00 54.84 489 ALA A O 1
ATOM 3767 N N . ASP A 1 490 ? -6.240 15.963 1.140 1.00 48.53 490 ASP A N 1
ATOM 3768 C CA . ASP A 1 490 ? -6.740 17.159 1.831 1.00 48.53 490 ASP A CA 1
ATOM 3769 C C . ASP A 1 490 ? -7.276 18.267 0.902 1.00 48.53 490 ASP A C 1
ATOM 3771 O O . ASP A 1 490 ? -7.725 19.307 1.393 1.00 48.53 490 ASP A O 1
ATOM 3775 N N . THR A 1 491 ? -7.301 18.074 -0.426 1.00 61.38 491 THR A N 1
ATOM 3776 C CA . THR A 1 491 ? -7.761 19.138 -1.339 1.00 61.38 491 THR A CA 1
ATOM 3777 C C . THR A 1 491 ? -9.288 19.276 -1.383 1.00 61.38 491 THR A C 1
ATOM 3779 O O . THR A 1 491 ? -10.048 18.301 -1.444 1.00 61.38 491 THR A O 1
ATOM 3782 N N . THR A 1 492 ? -9.770 20.520 -1.405 1.00 64.12 492 THR A N 1
ATOM 3783 C CA . THR A 1 492 ? -11.183 20.856 -1.644 1.00 64.12 492 THR A CA 1
ATOM 3784 C C . THR A 1 492 ? -11.479 21.145 -3.116 1.00 64.12 492 THR A C 1
ATOM 3786 O O . THR A 1 492 ? -12.647 21.096 -3.508 1.00 64.12 492 THR A O 1
ATOM 3789 N N . SER A 1 493 ? -10.454 21.383 -3.942 1.00 75.56 493 SER A N 1
ATOM 3790 C CA . SER A 1 493 ? -10.619 21.716 -5.359 1.00 75.56 493 SER A CA 1
ATOM 3791 C C . SER A 1 493 ? -11.094 20.511 -6.174 1.00 75.56 493 SER A C 1
ATOM 3793 O O . SER A 1 493 ? -10.528 19.415 -6.118 1.00 75.56 493 SER A O 1
ATOM 3795 N N . LYS A 1 494 ? -12.152 20.723 -6.966 1.00 80.12 494 LYS A N 1
ATOM 3796 C CA . LYS A 1 494 ? -12.663 19.723 -7.913 1.00 80.12 494 LYS A CA 1
ATOM 3797 C C . LYS A 1 494 ? -11.676 19.476 -9.054 1.00 80.12 494 LYS A C 1
ATOM 3799 O O . LYS A 1 494 ? -11.496 18.324 -9.436 1.00 80.12 494 LYS A O 1
ATOM 3804 N N . LEU A 1 495 ? -11.019 20.527 -9.550 1.00 80.88 495 LEU A N 1
ATOM 3805 C CA . LEU A 1 495 ? -10.055 20.430 -10.646 1.00 80.88 495 LEU A CA 1
ATOM 3806 C C . LEU A 1 495 ? -8.822 19.626 -10.221 1.00 80.88 495 LEU A C 1
ATOM 3808 O O . LEU A 1 495 ? -8.388 18.732 -10.943 1.00 80.88 495 LEU A O 1
ATOM 3812 N N . ARG A 1 496 ? -8.342 19.840 -8.990 1.00 78.88 496 ARG A N 1
ATOM 3813 C CA . ARG A 1 496 ? -7.286 19.016 -8.383 1.00 78.88 496 ARG A CA 1
ATOM 3814 C C . ARG A 1 496 ? -7.726 17.553 -8.240 1.00 78.88 496 ARG A C 1
ATOM 3816 O O . ARG A 1 496 ? -6.993 16.661 -8.647 1.00 78.88 496 ARG A O 1
ATOM 3823 N N . LYS A 1 497 ? -8.945 17.276 -7.760 1.00 76.62 497 LYS A N 1
ATOM 3824 C CA . LYS A 1 497 ? -9.467 15.892 -7.668 1.00 76.62 497 LYS A CA 1
ATOM 3825 C C . LYS A 1 497 ? -9.585 15.189 -9.022 1.00 76.62 497 LYS A C 1
ATOM 3827 O O . LYS A 1 497 ? -9.305 13.999 -9.099 1.00 76.62 497 LYS A O 1
ATOM 3832 N N . MET A 1 498 ? -9.982 15.902 -10.075 1.00 79.25 498 MET A N 1
ATOM 3833 C CA . MET A 1 498 ? -9.959 15.360 -11.438 1.00 79.25 498 MET A CA 1
ATOM 3834 C C . MET A 1 498 ? -8.521 15.102 -11.903 1.00 79.25 498 MET A C 1
ATOM 3836 O O . MET A 1 498 ? -8.238 14.038 -12.448 1.00 79.25 498 MET A O 1
ATOM 3840 N N . GLY A 1 499 ? -7.601 16.023 -11.600 1.00 83.50 499 GLY A N 1
ATOM 3841 C CA . GLY A 1 499 ? -6.171 15.866 -11.855 1.00 83.50 499 GLY A CA 1
ATOM 3842 C C . GLY A 1 499 ? -5.565 14.618 -11.203 1.00 83.50 499 GLY A C 1
ATOM 3843 O O . GLY A 1 499 ? -4.739 13.970 -11.833 1.00 83.50 499 GLY A O 1
ATOM 3844 N N . LEU A 1 500 ? -5.999 14.221 -9.999 1.00 82.88 500 LEU A N 1
ATOM 3845 C CA . LEU A 1 500 ? -5.554 12.965 -9.372 1.00 82.88 500 LEU A CA 1
ATOM 3846 C C . LEU A 1 500 ? -5.813 11.758 -10.277 1.00 82.88 500 LEU A C 1
ATOM 3848 O O . LEU A 1 500 ? -4.920 10.941 -10.469 1.00 82.88 500 LEU A O 1
ATOM 3852 N N . VAL A 1 501 ? -7.024 11.640 -10.828 1.00 85.38 501 VAL A N 1
ATOM 3853 C CA . VAL A 1 501 ? -7.383 10.504 -11.691 1.00 85.38 501 VAL A CA 1
ATOM 3854 C C . VAL A 1 501 ? -6.469 10.468 -12.909 1.00 85.38 501 VAL A C 1
ATOM 3856 O O . VAL A 1 501 ? -5.929 9.412 -13.231 1.00 85.38 501 VAL A O 1
ATOM 3859 N N . VAL A 1 502 ? -6.240 11.629 -13.528 1.00 90.75 502 VAL A N 1
ATOM 3860 C CA . VAL A 1 502 ? -5.318 11.763 -14.659 1.00 90.75 502 VAL A CA 1
ATOM 3861 C C . VAL A 1 502 ? -3.912 11.317 -14.254 1.00 90.75 502 VAL A C 1
ATOM 3863 O O . VAL A 1 502 ? -3.365 10.433 -14.895 1.00 90.75 502 VAL A O 1
ATOM 3866 N N . ALA A 1 503 ? -3.365 11.833 -13.152 1.00 89.00 503 ALA A N 1
ATOM 3867 C CA . ALA A 1 503 ? -2.022 11.492 -12.684 1.00 89.00 503 ALA A CA 1
ATOM 3868 C C . ALA A 1 503 ? -1.845 9.997 -12.363 1.00 89.00 503 ALA A C 1
ATOM 3870 O O . ALA A 1 503 ? -0.808 9.414 -12.682 1.00 89.00 503 ALA A O 1
ATOM 3871 N N . ILE A 1 504 ? -2.853 9.357 -11.759 1.00 87.75 504 ILE A N 1
ATOM 3872 C CA . ILE A 1 504 ? -2.826 7.914 -11.481 1.00 87.75 504 ILE A CA 1
ATOM 3873 C C . ILE A 1 504 ? -2.812 7.115 -12.786 1.00 87.75 504 ILE A C 1
ATOM 3875 O O . ILE A 1 504 ? -1.989 6.210 -12.920 1.00 87.75 504 ILE A O 1
ATOM 3879 N N . VAL A 1 505 ? -3.660 7.473 -13.756 1.00 90.94 505 VAL A N 1
ATOM 3880 C CA . VAL A 1 505 ? -3.668 6.846 -15.088 1.00 90.94 505 VAL A CA 1
ATOM 3881 C C . VAL A 1 505 ? -2.324 7.045 -15.793 1.00 90.94 505 VAL A C 1
ATOM 3883 O O . VAL A 1 505 ? -1.776 6.085 -16.332 1.00 90.94 505 VAL A O 1
ATOM 3886 N N . SER A 1 506 ? -1.729 8.237 -15.722 1.00 93.56 506 SER A N 1
ATOM 3887 C CA . SER A 1 506 ? -0.405 8.492 -16.295 1.00 93.56 506 SER A CA 1
ATOM 3888 C C . SER A 1 506 ? 0.670 7.593 -15.686 1.00 93.56 506 SER A C 1
ATOM 3890 O O . SER A 1 506 ? 1.497 7.033 -16.401 1.00 93.56 506 SER A O 1
ATOM 3892 N N . LEU A 1 507 ? 0.659 7.414 -14.362 1.00 91.62 507 LEU A N 1
ATOM 3893 C CA . LEU A 1 507 ? 1.610 6.539 -13.674 1.00 91.62 507 LEU A CA 1
ATOM 3894 C C . LEU A 1 507 ? 1.381 5.050 -13.975 1.00 91.62 507 LEU A C 1
ATOM 3896 O O . LEU A 1 507 ? 2.346 4.288 -13.970 1.00 91.62 507 LEU A O 1
ATOM 3900 N N . VAL A 1 508 ? 0.153 4.631 -14.308 1.00 91.12 508 VAL A N 1
ATOM 3901 C CA . VAL A 1 508 ? -0.077 3.306 -14.916 1.00 91.12 508 VAL A CA 1
ATOM 3902 C C . VAL A 1 508 ? 0.661 3.218 -16.256 1.00 91.12 508 VAL A C 1
ATOM 3904 O O . VAL A 1 508 ? 1.376 2.245 -16.487 1.00 91.12 508 VAL A O 1
ATOM 3907 N N . GLY A 1 509 ? 0.591 4.257 -17.093 1.00 92.56 509 GLY A N 1
ATOM 3908 C CA . GLY A 1 509 ? 1.386 4.352 -18.323 1.00 92.56 509 GLY A CA 1
ATOM 3909 C C . GLY A 1 509 ? 2.893 4.192 -18.083 1.00 92.56 509 GLY A C 1
ATOM 3910 O O . GLY A 1 509 ? 3.541 3.368 -18.728 1.00 92.56 509 GLY A O 1
ATOM 3911 N N . LEU A 1 510 ? 3.445 4.892 -17.085 1.00 92.31 510 LEU A N 1
ATOM 3912 C CA . LEU A 1 510 ? 4.865 4.777 -16.725 1.00 92.31 510 LEU A CA 1
ATOM 3913 C C . LEU A 1 510 ? 5.219 3.377 -16.205 1.00 92.31 510 LEU A C 1
ATOM 3915 O O . LEU A 1 510 ? 6.296 2.854 -16.495 1.00 92.31 510 LEU A O 1
ATOM 3919 N N . SER A 1 511 ? 4.302 2.739 -15.469 1.00 91.88 511 SER A N 1
ATOM 3920 C CA . SER A 1 511 ? 4.492 1.365 -14.997 1.00 91.88 511 SER A CA 1
ATOM 3921 C C . SER A 1 511 ? 4.564 0.353 -16.145 1.00 91.88 511 SER A C 1
ATOM 3923 O O . SER A 1 511 ? 5.347 -0.590 -16.088 1.00 91.88 511 SER A O 1
ATOM 3925 N N . ILE A 1 512 ? 3.838 0.591 -17.240 1.00 91.00 512 ILE A N 1
ATOM 3926 C CA . ILE A 1 512 ? 3.943 -0.232 -18.449 1.00 91.00 512 ILE A CA 1
ATOM 3927 C C . ILE A 1 512 ? 5.330 -0.066 -19.083 1.00 91.00 512 ILE A C 1
ATOM 3929 O O . ILE A 1 512 ? 5.980 -1.064 -19.388 1.00 91.00 512 ILE A O 1
ATOM 3933 N N . VAL A 1 513 ? 5.811 1.175 -19.213 1.00 90.12 513 VAL A N 1
ATOM 3934 C CA . VAL A 1 513 ? 7.125 1.495 -19.805 1.00 90.12 513 VAL A CA 1
ATOM 3935 C C . VAL A 1 513 ? 8.277 0.845 -19.041 1.00 90.12 513 VAL A C 1
ATOM 3937 O O . VAL A 1 513 ? 9.224 0.367 -19.656 1.00 90.12 513 VAL A O 1
ATOM 3940 N N . GLY A 1 514 ? 8.217 0.804 -17.708 1.00 88.50 514 GLY A N 1
ATOM 3941 C CA . GLY A 1 514 ? 9.262 0.132 -16.933 1.00 88.50 514 GLY A CA 1
ATOM 3942 C C . GLY A 1 514 ? 9.078 -1.387 -16.811 1.00 88.50 514 GLY A C 1
ATOM 3943 O O . GLY A 1 514 ? 10.051 -2.088 -16.540 1.00 88.50 514 GLY A O 1
ATOM 3944 N N . CYS A 1 515 ? 7.876 -1.926 -17.048 1.00 86.88 515 CYS A N 1
ATOM 3945 C CA . CYS A 1 515 ? 7.667 -3.374 -17.125 1.00 86.88 515 CYS A CA 1
ATOM 3946 C C . CYS A 1 515 ? 8.088 -3.957 -18.466 1.00 86.88 515 CYS A C 1
ATOM 3948 O O . CYS A 1 515 ? 8.529 -5.102 -18.491 1.00 86.88 515 CYS A O 1
ATOM 3950 N N . CYS A 1 516 ? 7.934 -3.213 -19.559 1.00 86.88 516 CYS A N 1
ATOM 3951 C CA . CYS A 1 516 ? 8.151 -3.708 -20.907 1.00 86.88 516 CYS A CA 1
ATOM 3952 C C . CYS A 1 516 ? 8.908 -2.690 -21.762 1.00 86.88 516 CYS A C 1
ATOM 3954 O O . CYS A 1 516 ? 8.466 -1.553 -21.905 1.00 86.88 516 CYS A O 1
ATOM 3956 N N . ASP A 1 517 ? 10.025 -3.110 -22.358 1.00 85.12 517 ASP A N 1
ATOM 3957 C CA . ASP A 1 517 ? 10.813 -2.288 -23.278 1.00 85.12 517 ASP A CA 1
ATOM 3958 C C . ASP A 1 517 ? 10.348 -2.408 -24.749 1.00 85.12 517 ASP A C 1
ATOM 3960 O O . ASP A 1 517 ? 9.635 -3.339 -25.136 1.00 85.12 517 ASP A O 1
ATOM 3964 N N . GLU A 1 518 ? 10.771 -1.459 -25.594 1.00 83.00 518 GLU A N 1
ATOM 3965 C CA . GLU A 1 518 ? 10.420 -1.398 -27.025 1.00 83.00 518 GLU A CA 1
ATOM 3966 C C . GLU A 1 518 ? 10.829 -2.648 -27.829 1.00 83.00 518 GLU A C 1
ATOM 3968 O O . GLU A 1 518 ? 10.232 -2.936 -28.865 1.00 83.00 518 GLU A O 1
ATOM 3973 N N . SER A 1 519 ? 11.831 -3.401 -27.361 1.00 82.00 519 SER A N 1
ATOM 3974 C CA . SER A 1 519 ? 12.305 -4.628 -28.011 1.00 82.00 519 SER A CA 1
ATOM 3975 C C . SER A 1 519 ? 11.535 -5.878 -27.575 1.00 82.00 519 SER A C 1
ATOM 3977 O O . SER A 1 519 ? 11.585 -6.891 -28.273 1.00 82.00 519 SER A O 1
ATOM 3979 N N . GLU A 1 520 ? 10.839 -5.812 -26.437 1.00 85.12 520 GLU A N 1
ATOM 3980 C CA . GLU A 1 520 ? 9.998 -6.881 -25.898 1.00 85.12 520 GLU A CA 1
ATOM 3981 C C . GLU A 1 520 ? 8.572 -6.816 -26.476 1.00 85.12 520 GLU A C 1
ATOM 3983 O O . GLU A 1 520 ? 8.094 -7.808 -27.025 1.00 85.12 520 GLU A O 1
ATOM 3988 N N . ASN A 1 521 ? 7.892 -5.666 -26.369 1.00 89.00 521 ASN A N 1
ATOM 3989 C CA . ASN A 1 521 ? 6.546 -5.451 -26.919 1.00 89.00 521 ASN A CA 1
ATOM 3990 C C . ASN A 1 521 ? 6.324 -3.967 -27.251 1.00 89.00 521 ASN A C 1
ATOM 3992 O O . ASN A 1 521 ? 5.877 -3.168 -26.426 1.00 89.00 521 ASN A O 1
ATOM 3996 N N . PHE A 1 522 ? 6.625 -3.609 -28.497 1.00 87.88 522 PHE A N 1
ATOM 3997 C CA . PHE A 1 522 ? 6.563 -2.234 -28.986 1.00 87.88 522 PHE A CA 1
ATOM 3998 C C . PHE A 1 522 ? 5.172 -1.573 -28.855 1.00 87.88 522 PHE A C 1
ATOM 4000 O O . PHE A 1 522 ? 5.112 -0.469 -28.306 1.00 87.88 522 PHE A O 1
ATOM 4007 N N . PRO A 1 523 ? 4.046 -2.207 -29.266 1.00 91.00 523 PRO A N 1
ATOM 4008 C CA . PRO A 1 523 ? 2.715 -1.622 -29.078 1.00 91.00 523 PRO A CA 1
ATOM 4009 C C . PRO A 1 523 ? 2.382 -1.308 -27.616 1.00 91.00 523 PRO A C 1
ATOM 4011 O O . PRO A 1 523 ? 1.856 -0.233 -27.316 1.00 91.00 523 PRO A O 1
ATOM 4014 N N . LEU A 1 524 ? 2.702 -2.228 -26.701 1.00 91.00 524 LEU A N 1
ATOM 4015 C CA . LEU A 1 524 ? 2.439 -2.051 -25.275 1.00 91.00 524 LEU A CA 1
ATOM 4016 C C . LEU A 1 524 ? 3.296 -0.920 -24.693 1.00 91.00 524 LEU A C 1
ATOM 4018 O O . LEU A 1 524 ? 2.766 -0.035 -24.021 1.00 91.00 524 LEU A O 1
ATOM 4022 N N . HIS A 1 525 ? 4.593 -0.913 -25.008 1.00 90.50 525 HIS A N 1
ATOM 4023 C CA . HIS A 1 525 ? 5.532 0.113 -24.559 1.00 90.50 525 HIS A CA 1
ATOM 4024 C C . HIS A 1 525 ? 5.101 1.519 -24.998 1.00 90.50 525 HIS A C 1
ATOM 4026 O O . HIS A 1 525 ? 5.003 2.423 -24.168 1.00 90.50 525 HIS A O 1
ATOM 4032 N N . ILE A 1 526 ? 4.780 1.704 -26.284 1.00 89.88 526 ILE A N 1
ATOM 4033 C CA . ILE A 1 526 ? 4.343 3.008 -26.806 1.00 89.88 526 ILE A CA 1
ATOM 4034 C C . ILE A 1 526 ? 3.021 3.438 -26.190 1.00 89.88 526 ILE A C 1
ATOM 4036 O O . ILE A 1 526 ? 2.881 4.600 -25.821 1.00 89.88 526 ILE A O 1
ATOM 4040 N N . THR A 1 527 ? 2.065 2.521 -26.037 1.00 91.62 527 THR A N 1
ATOM 4041 C CA . THR A 1 527 ? 0.794 2.841 -25.378 1.00 91.62 527 THR A CA 1
ATOM 4042 C C . THR A 1 527 ? 1.044 3.361 -23.961 1.00 91.62 527 THR A C 1
ATOM 4044 O O . THR A 1 527 ? 0.504 4.400 -23.587 1.00 91.62 527 THR A O 1
ATOM 4047 N N . GLY A 1 528 ? 1.922 2.700 -23.199 1.00 92.31 528 GLY A N 1
ATOM 4048 C CA . GLY A 1 528 ? 2.335 3.154 -21.871 1.00 92.31 528 GLY A CA 1
ATOM 4049 C C . GLY A 1 528 ? 2.987 4.539 -21.883 1.00 92.31 528 GLY A C 1
ATOM 4050 O O . GLY A 1 528 ? 2.602 5.408 -21.100 1.00 92.31 528 GLY A O 1
ATOM 4051 N N . ALA A 1 529 ? 3.923 4.772 -22.806 1.00 90.88 529 ALA A N 1
ATOM 4052 C CA . ALA A 1 529 ? 4.621 6.048 -22.936 1.00 90.88 529 ALA A CA 1
ATOM 4053 C C . ALA A 1 529 ? 3.661 7.200 -23.276 1.00 90.88 529 ALA A C 1
ATOM 4055 O O . ALA A 1 529 ? 3.702 8.244 -22.625 1.00 90.88 529 ALA A O 1
ATOM 4056 N N . LEU A 1 530 ? 2.750 7.001 -24.235 1.00 91.75 530 LEU A N 1
ATOM 4057 C CA . LEU A 1 530 ? 1.754 8.005 -24.623 1.00 91.75 530 LEU A CA 1
ATOM 4058 C C . LEU A 1 530 ? 0.800 8.325 -23.468 1.00 91.75 530 LEU A C 1
ATOM 4060 O O . LEU A 1 530 ? 0.537 9.498 -23.205 1.00 91.75 530 LEU A O 1
ATOM 4064 N N . VAL A 1 531 ? 0.318 7.301 -22.752 1.00 93.75 531 VAL A N 1
ATOM 4065 C CA . VAL A 1 531 ? -0.535 7.481 -21.566 1.00 93.75 531 VAL A CA 1
ATOM 4066 C C . VAL A 1 531 ? 0.195 8.279 -20.486 1.00 93.75 531 VAL A C 1
ATOM 4068 O O . VAL A 1 531 ? -0.396 9.181 -19.895 1.00 93.75 531 VAL A O 1
ATOM 4071 N N . PHE A 1 532 ? 1.475 7.984 -20.244 1.00 93.62 532 PHE A N 1
ATOM 4072 C CA . PHE A 1 532 ? 2.270 8.704 -19.255 1.00 93.62 532 PHE A CA 1
ATOM 4073 C C . PHE A 1 532 ? 2.469 10.171 -19.626 1.00 93.62 532 PHE A C 1
ATOM 4075 O O . PHE A 1 532 ? 2.076 11.042 -18.850 1.00 93.62 532 PHE A O 1
ATOM 4082 N N . PHE A 1 533 ? 3.063 10.447 -20.789 1.00 92.69 533 PHE A N 1
ATOM 4083 C CA . PHE A 1 533 ? 3.444 11.806 -21.160 1.00 92.69 533 PHE A CA 1
ATOM 4084 C C . PHE A 1 533 ? 2.219 12.701 -21.351 1.00 92.69 533 PHE A C 1
ATOM 4086 O O . PHE A 1 533 ? 2.102 13.703 -20.653 1.00 92.69 533 PHE A O 1
ATOM 4093 N N . TYR A 1 534 ? 1.246 12.309 -22.183 1.00 92.56 534 TYR A N 1
ATOM 4094 C CA . TYR A 1 534 ? 0.056 13.141 -22.389 1.00 92.56 534 TYR A CA 1
ATOM 4095 C C . TYR A 1 534 ? -0.782 13.289 -21.125 1.00 92.56 534 TYR A C 1
ATOM 4097 O O . TYR A 1 534 ? -1.312 14.367 -20.857 1.00 92.56 534 TYR A O 1
ATOM 4105 N N . GLY A 1 535 ? -0.900 12.226 -20.329 1.00 93.38 535 GLY A N 1
ATOM 4106 C CA . GLY A 1 535 ? -1.611 12.304 -19.065 1.00 93.38 535 GLY A CA 1
ATOM 4107 C C . GLY A 1 535 ? -0.934 13.279 -18.095 1.00 93.38 535 GLY A C 1
ATOM 4108 O O . GLY A 1 535 ? -1.609 14.118 -17.500 1.00 93.38 535 GLY A O 1
ATOM 4109 N N . TYR A 1 536 ? 0.394 13.225 -17.938 1.00 92.25 536 TYR A N 1
ATOM 4110 C CA . TYR A 1 536 ? 1.106 14.185 -17.088 1.00 92.25 536 TYR A CA 1
ATOM 4111 C C . TYR A 1 536 ? 1.044 15.610 -17.636 1.00 92.25 536 TYR A C 1
ATOM 4113 O O . TYR A 1 536 ? 0.834 16.530 -16.848 1.00 92.25 536 TYR A O 1
ATOM 4121 N N . ASP A 1 537 ? 1.124 15.801 -18.952 1.00 92.25 537 ASP A N 1
ATOM 4122 C CA . ASP A 1 537 ? 0.972 17.114 -19.584 1.00 92.25 537 ASP A CA 1
ATOM 4123 C C . ASP A 1 537 ? -0.403 17.718 -19.246 1.00 92.25 537 ASP A C 1
ATOM 4125 O O . ASP A 1 537 ? -0.484 18.845 -18.750 1.00 92.25 537 ASP A O 1
ATOM 4129 N N . ILE A 1 538 ? -1.484 16.938 -19.386 1.00 91.50 538 ILE A N 1
ATOM 4130 C CA . ILE A 1 538 ? -2.843 17.339 -18.978 1.00 91.50 538 ILE A CA 1
ATOM 4131 C C . ILE A 1 538 ? -2.889 17.661 -17.481 1.00 91.50 538 ILE A C 1
ATOM 4133 O O . ILE A 1 538 ? -3.470 18.672 -17.079 1.00 91.50 538 ILE A O 1
ATOM 4137 N N . TRP A 1 539 ? -2.264 16.832 -16.643 1.00 91.62 539 TRP A N 1
ATOM 4138 C CA . TRP A 1 539 ? -2.218 17.066 -15.203 1.00 91.62 539 TRP A CA 1
ATOM 4139 C C . TRP A 1 539 ? -1.512 18.380 -14.845 1.00 91.62 539 TRP A C 1
ATOM 4141 O O . TRP A 1 539 ? -2.036 19.125 -14.012 1.00 91.62 539 TRP A O 1
ATOM 4151 N N . THR A 1 540 ? -0.381 18.710 -15.485 1.00 92.06 540 THR A N 1
ATOM 4152 C CA . THR A 1 540 ? 0.318 19.988 -15.248 1.00 92.06 540 THR A CA 1
ATOM 4153 C C . THR A 1 540 ? -0.566 21.184 -15.598 1.00 92.06 540 THR A C 1
ATOM 4155 O O . THR A 1 540 ? -0.624 22.151 -14.837 1.00 92.06 540 THR A O 1
ATOM 4158 N N . VAL A 1 541 ? -1.342 21.095 -16.684 1.00 89.69 541 VAL A N 1
ATOM 4159 C CA . VAL A 1 541 ? -2.309 22.130 -17.072 1.00 89.69 541 VAL A CA 1
ATOM 4160 C C . VAL A 1 541 ? -3.422 22.248 -16.033 1.00 89.69 541 VAL A C 1
ATOM 4162 O O . VAL A 1 541 ? -3.690 23.351 -15.560 1.00 89.69 541 VAL A O 1
ATOM 4165 N N . CYS A 1 542 ? -4.037 21.139 -15.607 1.00 88.12 542 CYS A N 1
ATOM 4166 C CA . CYS A 1 542 ? -5.054 21.162 -14.549 1.00 88.12 542 CYS A CA 1
ATOM 4167 C C . CYS A 1 542 ? -4.518 21.776 -13.246 1.00 88.12 542 CYS A C 1
ATOM 4169 O O . CYS A 1 542 ? -5.227 22.526 -12.580 1.00 88.12 542 CYS A O 1
ATOM 4171 N N . ALA A 1 543 ? -3.273 21.465 -12.886 1.00 87.50 543 ALA A N 1
ATOM 4172 C CA . ALA A 1 543 ? -2.604 21.993 -11.705 1.00 87.50 543 ALA A CA 1
ATOM 4173 C C . ALA A 1 543 ? -2.347 23.508 -11.791 1.00 87.50 543 ALA A C 1
ATOM 4175 O O . ALA A 1 543 ? -2.592 24.218 -10.819 1.00 87.50 543 ALA A O 1
ATOM 4176 N N . VAL A 1 544 ? -1.900 24.014 -12.945 1.00 90.38 544 VAL A N 1
ATOM 4177 C CA . VAL A 1 544 ? -1.671 25.455 -13.162 1.00 90.38 544 VAL A CA 1
ATOM 4178 C C . VAL A 1 544 ? -2.975 26.239 -13.256 1.00 90.38 544 VAL A C 1
ATOM 4180 O O . VAL A 1 544 ? -3.054 27.342 -12.725 1.00 90.38 544 VAL A O 1
ATOM 4183 N N . LEU A 1 545 ? -3.998 25.684 -13.910 1.00 89.38 545 LEU A N 1
ATOM 4184 C CA . LEU A 1 545 ? -5.320 26.311 -13.993 1.00 89.38 545 LEU A CA 1
ATOM 4185 C C . LEU A 1 545 ? -5.993 26.421 -12.621 1.00 89.38 545 LEU A C 1
ATOM 4187 O O . LEU A 1 545 ? -6.772 27.344 -12.400 1.00 89.38 545 LEU A O 1
ATOM 4191 N N . ASP A 1 546 ? -5.697 25.492 -11.710 1.00 85.81 546 ASP A N 1
ATOM 4192 C CA . ASP A 1 546 ? -6.133 25.579 -10.317 1.00 85.81 546 ASP A CA 1
ATOM 4193 C C . ASP A 1 546 ? -5.355 26.649 -9.541 1.00 85.81 546 ASP A C 1
ATOM 4195 O O . ASP A 1 546 ? -5.951 27.442 -8.814 1.00 85.81 546 ASP A O 1
ATOM 4199 N N . ASP A 1 547 ? -4.030 26.689 -9.708 1.00 84.12 547 ASP A N 1
ATOM 4200 C CA . ASP A 1 547 ? -3.160 27.632 -9.012 1.00 84.12 547 ASP A CA 1
ATOM 4201 C C . ASP A 1 547 ? -1.920 28.015 -9.845 1.00 84.12 547 ASP A C 1
ATOM 4203 O O . ASP A 1 547 ? -0.917 27.296 -9.916 1.00 84.12 547 ASP A O 1
ATOM 4207 N N . ALA A 1 548 ? -1.949 29.220 -10.413 1.00 86.50 548 ALA A N 1
ATOM 4208 C CA . ALA A 1 548 ? -0.864 29.786 -11.215 1.00 86.50 548 ALA A CA 1
ATOM 4209 C C . ALA A 1 548 ? 0.124 30.656 -10.406 1.00 86.50 548 ALA A C 1
ATOM 4211 O O . ALA A 1 548 ? 0.932 31.377 -10.993 1.00 86.50 548 ALA A O 1
ATOM 4212 N N . SER A 1 549 ? 0.089 30.612 -9.067 1.00 84.56 549 SER A N 1
ATOM 4213 C CA . SER A 1 549 ? 0.905 31.487 -8.203 1.00 84.56 549 SER A CA 1
ATOM 4214 C C . SER A 1 549 ? 2.422 31.332 -8.385 1.00 84.56 549 SER A C 1
ATOM 4216 O O . SER A 1 549 ? 3.175 32.287 -8.191 1.00 84.56 549 SER A O 1
ATOM 4218 N N . SER A 1 550 ? 2.893 30.149 -8.790 1.00 88.12 550 SER A N 1
ATOM 4219 C CA . SER A 1 550 ? 4.315 29.873 -9.011 1.00 88.12 550 SER A CA 1
ATOM 4220 C C . SER A 1 550 ? 4.692 29.988 -10.485 1.00 88.12 550 SER A C 1
ATOM 4222 O O . SER A 1 550 ? 4.381 29.106 -11.288 1.00 88.12 550 SER A O 1
ATOM 4224 N N . ARG A 1 551 ? 5.458 31.035 -10.825 1.00 89.12 551 ARG A N 1
ATOM 4225 C CA . ARG A 1 551 ? 6.017 31.231 -12.176 1.00 89.12 551 ARG A CA 1
ATOM 4226 C C . ARG A 1 551 ? 6.830 30.024 -12.646 1.00 89.12 551 ARG A C 1
ATOM 4228 O O . ARG A 1 551 ? 6.727 29.652 -13.804 1.00 89.12 551 ARG A O 1
ATOM 4235 N N . ALA A 1 552 ? 7.581 29.382 -11.750 1.00 88.62 552 ALA A N 1
ATOM 4236 C CA . ALA A 1 552 ? 8.369 28.197 -12.084 1.00 88.62 552 ALA A CA 1
ATOM 4237 C C . ALA A 1 552 ? 7.484 27.018 -12.528 1.00 88.62 552 ALA A C 1
ATOM 4239 O O . ALA A 1 552 ? 7.786 26.381 -13.534 1.00 88.62 552 ALA A O 1
ATOM 4240 N N . ARG A 1 553 ? 6.356 26.770 -11.842 1.00 91.81 553 ARG A N 1
ATOM 4241 C CA . ARG A 1 553 ? 5.386 25.743 -12.267 1.00 91.81 553 ARG A CA 1
ATOM 4242 C C . ARG A 1 553 ? 4.774 26.080 -13.620 1.00 91.81 553 ARG A C 1
ATOM 4244 O O . ARG A 1 553 ? 4.699 25.209 -14.478 1.00 91.81 553 ARG A O 1
ATOM 4251 N N . VAL A 1 554 ? 4.371 27.3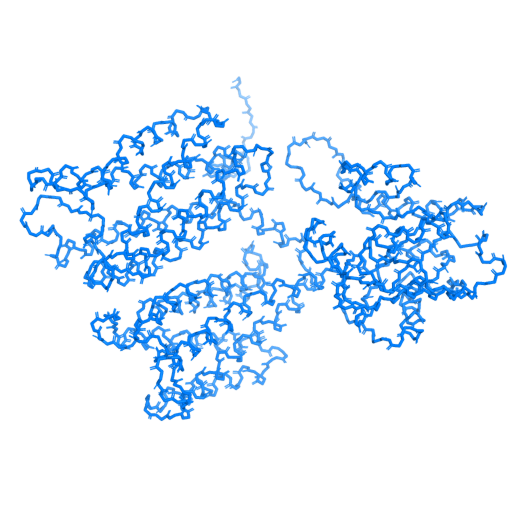36 -13.817 1.00 92.56 554 VAL A N 1
ATOM 4252 C CA . VAL A 1 554 ? 3.807 27.798 -15.094 1.00 92.56 554 VAL A CA 1
ATOM 4253 C C . VAL A 1 554 ? 4.806 27.568 -16.229 1.00 92.56 554 VAL A C 1
ATOM 4255 O O . VAL A 1 554 ? 4.442 26.989 -17.247 1.00 92.56 554 VAL A O 1
ATOM 4258 N N . THR A 1 555 ? 6.078 27.929 -16.036 1.00 92.81 555 THR A N 1
ATOM 4259 C CA . THR A 1 555 ? 7.137 27.678 -17.021 1.00 92.81 555 THR A CA 1
ATOM 4260 C C . THR A 1 555 ? 7.297 26.189 -17.317 1.00 92.81 555 THR A C 1
ATOM 4262 O O . THR A 1 555 ? 7.326 25.814 -18.486 1.00 92.81 555 THR A O 1
ATOM 4265 N N . CYS A 1 556 ? 7.354 25.325 -16.296 1.00 92.81 556 CYS A N 1
ATOM 4266 C CA . CYS A 1 556 ? 7.439 23.879 -16.512 1.00 92.81 556 CYS A CA 1
ATOM 4267 C C . CYS A 1 556 ? 6.230 23.343 -17.296 1.00 92.81 556 CYS A C 1
ATOM 4269 O O . CYS A 1 556 ? 6.430 22.584 -18.238 1.00 92.81 556 CYS A O 1
ATOM 4271 N N . ALA A 1 557 ? 5.004 23.769 -16.975 1.00 93.25 557 ALA A N 1
ATOM 4272 C CA . ALA A 1 557 ? 3.804 23.355 -17.707 1.00 93.25 557 ALA A CA 1
ATOM 4273 C C . ALA A 1 557 ? 3.820 23.821 -19.173 1.00 93.25 557 ALA A C 1
ATOM 4275 O O . ALA A 1 557 ? 3.460 23.054 -20.063 1.00 93.25 557 ALA A O 1
ATOM 4276 N N . ILE A 1 558 ? 4.286 25.048 -19.443 1.00 93.62 558 ILE A N 1
ATOM 4277 C CA . ILE A 1 558 ? 4.467 25.552 -20.814 1.00 93.62 558 ILE A CA 1
ATOM 4278 C C . ILE A 1 558 ? 5.472 24.680 -21.572 1.00 93.62 558 ILE A C 1
ATOM 4280 O O . ILE A 1 558 ? 5.200 24.288 -22.703 1.00 93.62 558 ILE A O 1
ATOM 4284 N N . VAL A 1 559 ? 6.610 24.343 -20.956 1.00 94.19 559 VAL A N 1
ATOM 4285 C CA . VAL A 1 559 ? 7.617 23.468 -21.577 1.00 94.19 559 VAL A CA 1
ATOM 4286 C C . VAL A 1 559 ? 7.038 22.083 -21.866 1.00 94.19 559 VAL A C 1
ATOM 4288 O O . VAL A 1 559 ? 7.211 21.599 -22.982 1.00 94.19 559 VAL A O 1
ATOM 4291 N N . CYS A 1 560 ? 6.313 21.481 -20.914 1.00 93.38 560 CYS A N 1
ATOM 4292 C CA . CYS A 1 560 ? 5.632 20.195 -21.108 1.00 93.38 560 CYS A CA 1
ATOM 4293 C C . CYS A 1 560 ? 4.705 20.258 -22.330 1.00 93.38 560 CYS A C 1
ATOM 4295 O O . CYS A 1 560 ? 4.845 19.479 -23.270 1.00 93.38 560 CYS A O 1
ATOM 4297 N N . TRP A 1 561 ? 3.830 21.268 -22.380 1.00 89.56 561 TRP A N 1
ATOM 4298 C CA . TRP A 1 561 ? 2.835 21.413 -23.441 1.00 89.56 561 TRP A CA 1
ATOM 4299 C C . TRP A 1 561 ? 3.445 21.693 -24.823 1.00 89.56 561 TRP A C 1
ATOM 4301 O O . TRP A 1 561 ? 3.003 21.121 -25.817 1.00 89.56 561 TRP A O 1
ATOM 4311 N N . LEU A 1 562 ? 4.491 22.524 -24.898 1.00 91.12 562 LEU A N 1
ATOM 4312 C CA . LEU A 1 562 ? 5.209 22.795 -26.149 1.00 91.12 562 LEU A CA 1
ATOM 4313 C C . LEU A 1 562 ? 5.975 21.571 -26.658 1.00 91.12 562 LEU A C 1
ATOM 4315 O O . LEU A 1 562 ? 6.115 21.395 -27.867 1.00 91.12 562 LEU A O 1
ATOM 4319 N N . CYS A 1 563 ? 6.470 20.728 -25.750 1.00 91.00 563 CYS A N 1
ATOM 4320 C CA . CYS A 1 563 ? 7.190 19.519 -26.120 1.00 91.00 563 CYS A CA 1
ATOM 4321 C C . CYS A 1 563 ? 6.247 18.345 -26.408 1.00 91.00 563 CYS A C 1
ATOM 4323 O O . CYS A 1 563 ? 6.627 17.491 -27.195 1.00 91.00 563 CYS A O 1
ATOM 4325 N N . ALA A 1 564 ? 5.026 18.303 -25.863 1.00 85.81 564 ALA A N 1
ATOM 4326 C CA . ALA A 1 564 ? 4.057 17.205 -25.998 1.00 85.81 564 ALA A CA 1
ATOM 4327 C C . ALA A 1 564 ? 3.848 16.642 -27.427 1.00 85.81 564 ALA A C 1
ATOM 4329 O O . ALA A 1 564 ? 3.743 15.417 -27.573 1.00 85.81 564 ALA A O 1
ATOM 4330 N N . PRO A 1 565 ? 3.827 17.456 -28.510 1.00 85.44 565 PRO A N 1
ATOM 4331 C CA . PRO A 1 565 ? 3.698 16.943 -29.877 1.00 85.44 565 PRO A CA 1
ATOM 4332 C C . PRO A 1 565 ? 4.815 15.975 -30.290 1.00 85.44 565 PRO A C 1
ATOM 4334 O O . PRO A 1 565 ? 4.618 15.186 -31.214 1.00 85.44 565 PRO A O 1
ATOM 4337 N N . ILE A 1 566 ? 5.959 15.984 -29.591 1.00 84.38 566 ILE A N 1
ATOM 4338 C CA . ILE A 1 566 ? 7.084 15.075 -29.829 1.00 84.38 566 ILE A CA 1
ATOM 4339 C C . ILE A 1 566 ? 6.666 13.606 -29.860 1.00 84.38 566 ILE A C 1
ATOM 4341 O O . ILE A 1 566 ? 7.173 12.825 -30.665 1.00 84.38 566 ILE A O 1
ATOM 4345 N N . HIS A 1 567 ? 5.716 13.232 -29.006 1.00 81.38 567 HIS A N 1
ATOM 4346 C CA . HIS A 1 567 ? 5.318 11.842 -28.813 1.00 81.38 567 HIS A CA 1
ATOM 4347 C C . HIS A 1 567 ? 4.487 11.298 -29.981 1.00 81.38 567 HIS A C 1
ATOM 4349 O O . HIS A 1 567 ? 4.427 10.086 -30.180 1.00 81.38 567 HIS A O 1
ATOM 4355 N N . MET A 1 568 ? 3.969 12.170 -30.857 1.00 75.19 568 MET A N 1
ATOM 4356 C CA . MET A 1 568 ? 3.338 11.755 -32.116 1.00 75.19 568 MET A CA 1
ATOM 4357 C C . MET A 1 568 ? 4.335 11.162 -33.123 1.00 75.19 568 MET A C 1
ATOM 4359 O O . MET A 1 568 ? 3.911 10.512 -34.079 1.00 75.19 568 MET A O 1
ATOM 4363 N N . ARG A 1 569 ? 5.655 11.301 -32.910 1.00 81.81 569 ARG A N 1
ATOM 4364 C CA . ARG A 1 569 ? 6.692 10.656 -33.746 1.00 81.81 569 ARG A CA 1
ATOM 4365 C C . ARG A 1 569 ? 6.539 9.137 -33.848 1.00 81.81 569 ARG A C 1
ATOM 4367 O O . ARG A 1 569 ? 7.053 8.528 -34.774 1.00 81.81 569 ARG A O 1
ATOM 4374 N N . HIS A 1 570 ? 5.871 8.527 -32.872 1.00 71.31 570 HIS A N 1
ATOM 4375 C CA . HIS A 1 570 ? 5.637 7.088 -32.826 1.00 71.31 570 HIS A CA 1
ATOM 4376 C C . HIS A 1 570 ? 4.536 6.632 -33.793 1.00 71.31 570 HIS A C 1
ATOM 4378 O O . HIS A 1 570 ? 4.416 5.441 -34.063 1.00 71.31 570 HIS A O 1
ATOM 4384 N N . ILE A 1 571 ? 3.741 7.573 -34.309 1.00 71.75 571 ILE A N 1
ATOM 4385 C CA . ILE A 1 571 ? 2.585 7.320 -35.180 1.00 71.75 571 ILE A CA 1
ATOM 4386 C C . ILE A 1 571 ? 2.759 8.028 -36.537 1.00 71.75 571 ILE A C 1
ATOM 4388 O O . ILE A 1 571 ? 2.168 7.620 -37.533 1.00 71.75 571 ILE A O 1
ATOM 4392 N N . MET A 1 572 ? 3.598 9.066 -36.603 1.00 77.56 572 MET A N 1
ATOM 4393 C CA . MET A 1 572 ? 3.884 9.833 -37.817 1.00 77.56 572 MET A CA 1
ATOM 4394 C C . MET A 1 572 ? 5.265 9.511 -38.393 1.00 77.56 572 MET A C 1
ATOM 4396 O O . MET A 1 572 ? 6.209 9.216 -37.665 1.00 77.56 572 MET A O 1
ATOM 4400 N N . HIS A 1 573 ? 5.407 9.630 -39.713 1.00 80.44 573 HIS A N 1
ATOM 4401 C CA . HIS A 1 573 ? 6.702 9.484 -40.373 1.00 80.44 573 HIS A CA 1
ATOM 4402 C C . HIS A 1 573 ? 7.575 10.719 -40.103 1.00 80.44 573 HIS A C 1
ATOM 4404 O O . HIS A 1 573 ? 7.205 11.832 -40.480 1.00 80.44 573 HIS A O 1
ATOM 4410 N N . VAL A 1 574 ? 8.727 10.536 -39.448 1.00 81.75 574 VAL A N 1
ATOM 4411 C CA . VAL A 1 574 ? 9.643 11.632 -39.095 1.00 81.75 574 VAL A CA 1
ATOM 4412 C C . VAL A 1 574 ? 10.929 11.548 -39.925 1.00 81.75 574 VAL A C 1
ATOM 4414 O O . VAL A 1 574 ? 11.588 10.507 -39.912 1.00 81.75 574 VAL A O 1
ATOM 4417 N N . PRO A 1 575 ? 11.340 12.637 -40.603 1.00 84.88 575 PRO A N 1
ATOM 4418 C CA . PRO A 1 575 ? 12.628 12.711 -41.285 1.00 84.88 575 PRO A CA 1
ATOM 4419 C C . PRO A 1 575 ? 13.812 12.450 -40.334 1.00 84.88 575 PRO A C 1
ATOM 4421 O O . PRO A 1 575 ? 13.853 13.039 -39.249 1.00 84.88 575 PRO A O 1
ATOM 4424 N N . PRO A 1 576 ? 14.836 11.672 -40.740 1.00 83.25 576 PRO A N 1
ATOM 4425 C CA . PRO A 1 576 ? 16.012 11.404 -39.908 1.00 83.25 576 PRO A CA 1
ATOM 4426 C C . PRO A 1 576 ? 16.737 12.663 -39.407 1.00 83.25 576 PRO A C 1
ATOM 4428 O O . PRO A 1 576 ? 17.287 12.662 -38.309 1.00 83.25 576 PRO A O 1
ATOM 4431 N N . SER A 1 577 ? 16.693 13.753 -40.182 1.00 85.06 577 SER A N 1
ATOM 4432 C CA . SER A 1 577 ? 17.298 15.046 -39.837 1.00 85.06 577 SER A CA 1
ATOM 4433 C C . SER A 1 577 ? 16.702 15.705 -38.591 1.00 85.06 577 SER A C 1
ATOM 4435 O O . SER A 1 577 ? 17.362 16.543 -37.983 1.00 85.06 577 SER A O 1
ATOM 4437 N N . LEU A 1 578 ? 15.481 15.336 -38.193 1.00 87.44 578 LEU A N 1
ATOM 4438 C CA . LEU A 1 578 ? 14.814 15.894 -37.015 1.00 87.44 578 LEU A CA 1
ATOM 4439 C C . LEU A 1 578 ? 15.037 15.060 -35.748 1.00 87.44 578 LEU A C 1
ATOM 4441 O O . LEU A 1 578 ? 14.692 15.523 -34.665 1.00 87.44 578 LEU A O 1
ATOM 4445 N N . LEU A 1 579 ? 15.616 13.857 -35.844 1.00 85.62 579 LEU A N 1
ATOM 4446 C CA . LEU A 1 579 ? 15.695 12.914 -34.719 1.00 85.62 579 LEU A CA 1
ATOM 4447 C C . LEU A 1 579 ? 16.483 13.455 -33.517 1.00 85.62 579 LEU A C 1
ATOM 4449 O O . LEU A 1 579 ? 16.064 13.233 -32.384 1.00 85.62 579 LEU A O 1
ATOM 4453 N N . ASP A 1 580 ? 17.574 14.192 -33.743 1.00 88.12 580 ASP A N 1
ATOM 4454 C CA . ASP A 1 580 ? 18.347 14.807 -32.654 1.00 88.12 580 ASP A CA 1
ATOM 4455 C C . ASP A 1 580 ? 17.531 15.903 -31.942 1.00 88.12 580 ASP A C 1
ATOM 4457 O O . ASP A 1 580 ? 17.474 15.940 -30.713 1.00 88.12 580 ASP A O 1
ATOM 4461 N N . THR A 1 581 ? 16.831 16.759 -32.697 1.00 89.31 581 THR A N 1
ATOM 4462 C CA . THR A 1 581 ? 15.930 17.783 -32.137 1.00 89.31 581 THR A CA 1
ATOM 4463 C C . THR A 1 581 ? 14.794 17.143 -31.349 1.00 89.31 581 THR A C 1
ATOM 4465 O O . THR A 1 581 ? 14.486 17.560 -30.235 1.00 89.31 581 THR A O 1
ATOM 4468 N N . LEU A 1 582 ? 14.198 16.096 -31.911 1.00 89.81 582 LEU A N 1
ATOM 4469 C CA . LEU A 1 582 ? 13.142 15.323 -31.279 1.00 89.81 582 LEU A CA 1
ATOM 4470 C C . LEU A 1 582 ? 13.607 14.703 -29.952 1.00 89.81 582 LEU A C 1
ATOM 4472 O O . LEU A 1 582 ? 12.859 14.688 -28.974 1.00 89.81 582 LEU A O 1
ATOM 4476 N N . ALA A 1 583 ? 14.847 14.223 -29.894 1.00 89.31 583 ALA A N 1
ATOM 4477 C CA . ALA A 1 583 ? 15.405 13.659 -28.677 1.00 89.31 583 ALA A CA 1
ATOM 4478 C C . ALA A 1 583 ? 15.593 14.726 -27.590 1.00 89.31 583 ALA A C 1
ATOM 4480 O O . ALA A 1 583 ? 15.199 14.507 -26.446 1.00 89.31 583 ALA A O 1
ATOM 4481 N N . VAL A 1 584 ? 16.080 15.917 -27.947 1.00 91.81 584 VAL A N 1
ATOM 4482 C CA . VAL A 1 584 ? 16.168 17.053 -27.013 1.00 91.81 584 VAL A CA 1
ATOM 4483 C C . VAL A 1 584 ? 14.792 17.437 -26.454 1.00 91.81 584 VAL A C 1
ATOM 4485 O O . VAL A 1 584 ? 14.670 17.667 -25.251 1.00 91.81 584 VAL A O 1
ATOM 4488 N N . LEU A 1 585 ? 13.750 17.467 -27.291 1.00 92.50 585 LEU A N 1
ATOM 4489 C CA . LEU A 1 585 ? 12.385 17.795 -26.857 1.00 92.50 585 LEU A CA 1
ATOM 4490 C C . LEU A 1 585 ? 11.803 16.759 -25.885 1.00 92.50 585 LEU A C 1
ATOM 4492 O O . LEU A 1 585 ? 11.121 17.131 -24.934 1.00 92.50 585 LEU A O 1
ATOM 4496 N N . GLU A 1 586 ? 12.087 15.470 -26.078 1.00 91.19 586 GLU A N 1
ATOM 4497 C CA . GLU A 1 586 ? 11.658 14.430 -25.135 1.00 91.19 586 GLU A CA 1
ATOM 4498 C C . GLU A 1 586 ? 12.325 14.592 -23.764 1.00 91.19 586 GLU A C 1
ATOM 4500 O O . GLU A 1 586 ? 11.645 14.538 -22.737 1.00 91.19 586 GLU A O 1
ATOM 4505 N N . TRP A 1 587 ? 13.637 14.843 -23.741 1.00 93.25 587 TRP A N 1
ATOM 4506 C CA . TRP A 1 587 ? 14.371 15.127 -22.506 1.00 93.25 587 TRP A CA 1
ATOM 4507 C C . TRP A 1 587 ? 13.847 16.378 -21.803 1.00 93.25 587 TRP A C 1
ATOM 4509 O O . TRP A 1 587 ? 13.638 16.359 -20.588 1.00 93.25 587 TRP A O 1
ATOM 4519 N N . ALA A 1 588 ? 13.590 17.447 -22.560 1.00 94.38 588 ALA A N 1
ATOM 4520 C CA . ALA A 1 588 ? 13.006 18.672 -22.028 1.00 94.38 588 ALA A CA 1
ATOM 4521 C C . ALA A 1 588 ? 11.628 18.411 -21.403 1.00 94.38 588 ALA A C 1
ATOM 4523 O O . ALA A 1 588 ? 11.379 18.876 -20.291 1.00 94.38 588 ALA A O 1
ATOM 4524 N N . ASN A 1 589 ? 10.772 17.621 -22.064 1.00 93.81 589 ASN A N 1
ATOM 4525 C CA . ASN A 1 589 ? 9.464 17.250 -21.526 1.00 93.81 589 ASN A CA 1
ATOM 4526 C C . ASN A 1 589 ? 9.600 16.454 -20.215 1.00 93.81 589 ASN A C 1
ATOM 4528 O O . ASN A 1 589 ? 9.074 16.856 -19.180 1.00 93.81 589 ASN A O 1
ATOM 4532 N N . ALA A 1 590 ? 10.380 15.369 -20.214 1.00 92.12 590 ALA A N 1
ATOM 4533 C CA . ALA A 1 590 ? 10.538 14.518 -19.033 1.00 92.12 590 ALA A CA 1
ATOM 4534 C C . ALA A 1 590 ? 11.093 15.282 -17.816 1.00 92.12 590 ALA A C 1
ATOM 4536 O O . ALA A 1 590 ? 10.584 15.141 -16.702 1.00 92.12 590 ALA A O 1
ATOM 4537 N N . LEU A 1 591 ? 12.109 16.127 -18.019 1.00 93.69 591 LEU A N 1
ATOM 4538 C CA . LEU A 1 591 ? 12.677 16.951 -16.950 1.00 93.69 591 LEU A CA 1
ATOM 4539 C C . LEU A 1 591 ? 11.698 18.031 -16.473 1.00 93.69 591 LEU A C 1
ATOM 4541 O O . LEU A 1 591 ? 11.635 18.300 -15.271 1.00 93.69 591 LEU A O 1
ATOM 4545 N N . ALA A 1 592 ? 10.910 18.618 -17.377 1.00 94.62 592 ALA A N 1
ATOM 4546 C CA . ALA A 1 592 ? 9.868 19.572 -17.017 1.00 94.62 592 ALA A CA 1
ATOM 4547 C C . ALA A 1 592 ? 8.748 18.914 -16.198 1.00 94.62 592 ALA A C 1
ATOM 4549 O O . ALA A 1 592 ? 8.321 19.508 -15.211 1.00 94.62 592 ALA A O 1
ATOM 4550 N N . ILE A 1 593 ? 8.345 17.679 -16.520 1.00 92.94 593 ILE A N 1
ATOM 4551 C CA . ILE A 1 593 ? 7.376 16.897 -15.736 1.00 92.94 593 ILE A CA 1
ATOM 4552 C C . ILE A 1 593 ? 7.906 16.635 -14.320 1.00 92.94 593 ILE A C 1
ATOM 4554 O O . ILE A 1 593 ? 7.208 16.904 -13.339 1.00 92.94 593 ILE A O 1
ATOM 4558 N N . ILE A 1 594 ? 9.149 16.150 -14.188 1.00 91.25 594 ILE A N 1
ATOM 4559 C CA . ILE A 1 594 ? 9.771 15.886 -12.877 1.00 91.25 594 ILE A CA 1
ATOM 4560 C C . ILE A 1 594 ? 9.877 17.1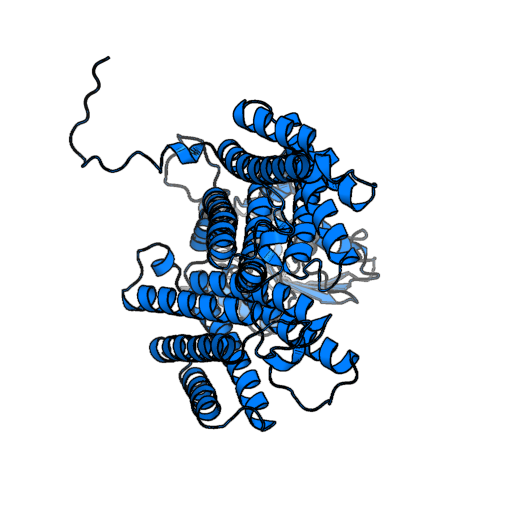83 -12.066 1.00 91.25 594 ILE A C 1
ATOM 4562 O O . ILE A 1 594 ? 9.499 17.220 -10.892 1.00 91.25 594 ILE A O 1
ATOM 4566 N N . GLY A 1 595 ? 10.356 18.259 -12.695 1.00 91.12 595 GLY A N 1
ATOM 4567 C CA . GLY A 1 595 ? 10.469 19.576 -12.076 1.00 91.12 595 GLY A CA 1
ATOM 4568 C C . GLY A 1 595 ? 9.114 20.117 -11.626 1.00 91.12 595 GLY A C 1
ATOM 4569 O O . GLY A 1 595 ? 8.979 20.559 -10.485 1.00 91.12 595 GLY A O 1
ATOM 4570 N N . PHE A 1 596 ? 8.090 20.013 -12.476 1.00 91.75 596 PHE A N 1
ATOM 4571 C CA . PHE A 1 596 ? 6.729 20.420 -12.144 1.00 91.75 596 PHE A CA 1
ATOM 4572 C C . PHE A 1 596 ? 6.201 19.647 -10.937 1.00 91.75 596 PHE A C 1
ATOM 4574 O O . PHE A 1 596 ? 5.700 20.261 -9.999 1.00 91.75 596 PHE A O 1
ATOM 4581 N N . MET A 1 597 ? 6.338 18.318 -10.932 1.00 87.50 597 MET A N 1
ATOM 4582 C CA . MET A 1 597 ? 5.870 17.462 -9.839 1.00 87.50 597 MET A CA 1
ATOM 4583 C C . MET A 1 597 ? 6.488 17.869 -8.493 1.00 87.50 597 MET A C 1
ATOM 4585 O O . MET A 1 597 ? 5.776 17.997 -7.497 1.00 87.50 597 MET A O 1
ATOM 4589 N N . LEU A 1 598 ? 7.799 18.123 -8.466 1.00 85.56 598 LEU A N 1
ATOM 4590 C CA . LEU A 1 598 ? 8.499 18.576 -7.262 1.00 85.56 598 LEU A CA 1
ATOM 4591 C C . LEU A 1 598 ? 8.039 19.970 -6.815 1.00 85.56 598 LEU A C 1
ATOM 4593 O O . LEU A 1 598 ? 7.758 20.179 -5.635 1.00 85.56 598 LEU A O 1
ATOM 4597 N N . LEU A 1 599 ? 7.924 20.915 -7.751 1.00 86.25 599 LEU A N 1
ATOM 4598 C CA . LEU A 1 599 ? 7.472 22.279 -7.469 1.00 86.25 599 LEU A CA 1
ATOM 4599 C C . LEU A 1 599 ? 6.022 22.321 -6.976 1.00 86.25 599 LEU A C 1
ATOM 4601 O O . LEU A 1 599 ? 5.690 23.105 -6.089 1.00 86.25 599 LEU A O 1
ATOM 4605 N N . ASP A 1 600 ? 5.152 21.484 -7.532 1.00 83.00 600 ASP A N 1
ATOM 4606 C CA . ASP A 1 600 ? 3.754 21.407 -7.127 1.00 83.00 600 ASP A CA 1
ATOM 4607 C C . ASP A 1 600 ? 3.590 20.815 -5.723 1.00 83.00 600 ASP A C 1
ATOM 4609 O O . ASP A 1 600 ? 2.786 21.316 -4.935 1.00 83.00 600 ASP A O 1
ATOM 4613 N N . GLY A 1 601 ? 4.433 19.844 -5.359 1.00 74.31 601 GLY A N 1
ATOM 4614 C CA . GLY A 1 601 ? 4.564 19.367 -3.982 1.00 74.31 601 GLY A CA 1
ATOM 4615 C C . GLY A 1 601 ? 4.896 20.473 -2.981 1.00 74.31 601 GLY A C 1
ATOM 4616 O O . GLY A 1 601 ? 4.289 20.550 -1.910 1.00 74.31 601 GLY A O 1
ATOM 4617 N N . LEU A 1 602 ? 5.828 21.359 -3.347 1.00 72.62 602 LEU A N 1
ATOM 4618 C CA . LEU A 1 602 ? 6.238 22.487 -2.506 1.00 72.62 602 LEU A CA 1
ATOM 4619 C C . LEU A 1 602 ? 5.108 23.506 -2.311 1.00 72.62 602 LEU A C 1
ATOM 4621 O O . LEU A 1 602 ? 4.914 23.996 -1.198 1.00 72.62 602 LEU A O 1
ATOM 4625 N N . VAL A 1 603 ? 4.340 23.806 -3.363 1.00 72.31 603 VAL A N 1
ATOM 4626 C CA . VAL A 1 603 ? 3.222 24.762 -3.274 1.00 72.31 603 VAL A CA 1
ATOM 4627 C C . VAL A 1 603 ? 2.028 24.178 -2.522 1.00 72.31 603 VAL A C 1
ATOM 4629 O O . VAL A 1 603 ? 1.400 24.887 -1.739 1.00 72.31 603 VAL A O 1
ATOM 4632 N N . ALA A 1 604 ? 1.733 22.886 -2.686 1.00 62.78 604 ALA A N 1
ATOM 4633 C CA . ALA A 1 604 ? 0.683 22.220 -1.917 1.00 62.78 604 ALA A CA 1
ATOM 4634 C C . ALA A 1 604 ? 0.975 22.212 -0.398 1.00 62.78 604 ALA A C 1
ATOM 4636 O O . ALA A 1 604 ? 0.048 22.144 0.415 1.00 62.78 604 ALA A O 1
ATOM 4637 N N . HIS A 1 605 ? 2.250 22.315 0.005 1.00 58.25 605 HIS A N 1
ATOM 4638 C CA . HIS A 1 605 ? 2.681 22.231 1.404 1.00 58.25 605 HIS A CA 1
ATOM 4639 C C . HIS A 1 605 ? 3.782 23.256 1.788 1.00 58.25 605 HIS A C 1
ATOM 4641 O O . HIS A 1 605 ? 4.894 22.867 2.155 1.00 58.25 605 HIS A O 1
ATOM 4647 N N . PRO A 1 606 ? 3.471 24.568 1.855 1.00 46.28 606 PRO A N 1
ATOM 4648 C CA . PRO A 1 606 ? 4.464 25.640 2.040 1.00 46.28 606 PRO A CA 1
ATOM 4649 C C . PRO A 1 606 ? 5.193 25.634 3.399 1.00 46.28 606 PRO A C 1
ATOM 4651 O O . PRO A 1 606 ? 6.269 26.211 3.535 1.00 46.28 606 PRO A O 1
ATOM 4654 N N . SER A 1 607 ? 4.669 24.933 4.414 1.00 40.84 607 SER A N 1
ATOM 4655 C CA . SER A 1 607 ? 5.286 24.807 5.753 1.00 40.84 607 SER A CA 1
ATOM 4656 C C . SER A 1 607 ? 6.654 24.088 5.790 1.00 40.84 607 SER A C 1
ATOM 4658 O O . SER A 1 607 ? 7.220 23.919 6.867 1.00 40.84 607 SER A O 1
ATOM 4660 N N . ALA A 1 608 ? 7.183 23.643 4.646 1.00 38.41 608 ALA A N 1
ATOM 4661 C CA . ALA A 1 608 ? 8.431 22.886 4.536 1.00 38.41 608 ALA A CA 1
ATOM 4662 C C . ALA A 1 608 ? 9.699 23.749 4.348 1.00 38.41 608 ALA A C 1
ATOM 4664 O O . ALA A 1 608 ? 10.802 23.238 4.535 1.00 38.41 608 ALA A O 1
ATOM 4665 N N . LEU A 1 609 ? 9.581 25.054 4.066 1.00 32.81 609 LEU A N 1
ATOM 4666 C CA . LEU A 1 609 ? 10.743 25.964 4.041 1.00 32.81 609 LEU A CA 1
ATOM 4667 C C . LEU A 1 609 ? 11.367 26.179 5.435 1.00 32.81 609 LEU A C 1
ATOM 4669 O O . LEU A 1 609 ? 12.534 26.543 5.538 1.00 32.81 609 LEU A O 1
ATOM 4673 N N . ALA A 1 610 ? 10.628 25.891 6.512 1.00 31.36 610 ALA A N 1
ATOM 4674 C CA . ALA A 1 610 ? 11.084 26.113 7.885 1.00 31.36 610 ALA A CA 1
ATOM 4675 C C . ALA A 1 610 ? 11.957 24.984 8.472 1.00 31.36 610 ALA A C 1
ATOM 4677 O O . ALA A 1 610 ? 12.506 25.160 9.553 1.00 31.36 610 ALA A O 1
ATOM 4678 N N . VAL A 1 611 ? 12.097 23.828 7.806 1.00 32.62 611 VAL A N 1
ATOM 4679 C CA . VAL A 1 611 ? 12.792 22.651 8.389 1.00 32.62 611 VAL A CA 1
ATOM 4680 C C . VAL A 1 611 ? 14.036 22.226 7.590 1.00 32.62 611 VAL A C 1
ATOM 4682 O O . VAL A 1 611 ? 14.799 21.380 8.042 1.00 32.62 611 VAL A O 1
ATOM 4685 N N . GLY A 1 612 ? 14.305 22.847 6.436 1.00 27.92 612 GLY A N 1
ATOM 4686 C CA . GLY A 1 612 ? 15.471 22.525 5.599 1.00 27.92 612 GLY A CA 1
ATOM 4687 C C . GLY A 1 612 ? 16.694 23.437 5.756 1.00 27.92 612 GLY A C 1
ATOM 4688 O O . GLY A 1 612 ? 17.762 23.064 5.286 1.00 27.92 612 GLY A O 1
ATOM 4689 N N . VAL A 1 613 ? 16.564 24.617 6.381 1.00 27.56 613 VAL A N 1
ATOM 4690 C CA . VAL A 1 613 ? 17.663 25.612 6.471 1.00 27.56 613 VAL A CA 1
ATOM 4691 C C . VAL A 1 613 ? 17.852 26.207 7.879 1.00 27.56 613 VAL A C 1
ATOM 4693 O O . VAL A 1 613 ? 18.843 26.880 8.129 1.00 27.56 613 VAL A O 1
ATOM 4696 N N . VAL A 1 614 ? 16.992 25.916 8.863 1.00 28.75 614 VAL A N 1
ATOM 4697 C CA . VAL A 1 614 ? 17.131 26.487 10.219 1.00 28.75 614 VAL A CA 1
ATOM 4698 C C . VAL A 1 614 ? 17.037 25.400 11.286 1.00 28.75 614 VAL A C 1
ATOM 4700 O O . VAL A 1 614 ? 15.951 25.063 11.744 1.00 28.75 614 VAL A O 1
ATOM 4703 N N . ARG A 1 615 ? 18.195 24.843 11.665 1.00 27.75 615 ARG A N 1
ATOM 4704 C CA . ARG A 1 615 ? 18.573 24.445 13.042 1.00 27.75 615 ARG A CA 1
ATOM 4705 C C . ARG A 1 615 ? 19.995 23.870 13.056 1.00 27.75 615 ARG A C 1
ATOM 4707 O O . ARG A 1 615 ? 20.242 22.727 13.416 1.00 27.75 615 ARG A O 1
ATOM 4714 N N . ALA A 1 616 ? 20.936 24.714 12.652 1.00 26.88 616 ALA A N 1
ATOM 4715 C CA . ALA A 1 616 ? 22.321 24.658 13.103 1.00 26.88 616 ALA A CA 1
ATOM 4716 C C . ALA A 1 616 ? 22.664 26.039 13.678 1.00 26.88 616 ALA A C 1
ATOM 4718 O O . ALA A 1 616 ? 23.533 26.742 13.184 1.00 26.88 616 ALA A O 1
ATOM 4719 N N . VAL A 1 617 ? 21.896 26.470 14.677 1.00 26.50 617 VAL A N 1
ATOM 4720 C CA . VAL A 1 617 ? 22.268 27.588 15.543 1.00 26.50 617 VAL A CA 1
ATOM 4721 C C . VAL A 1 617 ? 22.098 27.053 16.963 1.00 26.50 617 VAL A C 1
ATOM 4723 O O . VAL A 1 617 ? 20.980 26.669 17.309 1.00 26.50 617 VAL A O 1
ATOM 4726 N N . PRO A 1 618 ? 23.184 26.907 17.740 1.00 28.23 618 PRO A N 1
ATOM 4727 C CA . PRO A 1 618 ? 23.092 26.571 19.154 1.00 28.23 618 PRO A CA 1
ATOM 4728 C C . PRO A 1 618 ? 22.276 27.648 19.871 1.00 28.23 618 PRO A C 1
ATOM 4730 O O . PRO A 1 618 ? 22.455 28.835 19.598 1.00 28.23 618 PRO A O 1
ATOM 4733 N N . ASP A 1 619 ? 21.382 27.236 20.766 1.00 30.44 619 ASP A N 1
ATOM 4734 C CA . ASP A 1 619 ? 20.560 28.141 21.566 1.00 30.44 619 ASP A CA 1
ATOM 4735 C C . ASP A 1 619 ? 21.450 29.119 22.349 1.00 30.44 619 ASP A C 1
ATOM 4737 O O . ASP A 1 619 ? 22.147 28.733 23.288 1.00 30.44 619 ASP A O 1
ATOM 4741 N N . GLY A 1 620 ? 21.441 30.390 21.945 1.00 32.72 620 GLY A N 1
ATOM 4742 C CA . GLY A 1 620 ? 22.165 31.444 22.650 1.00 32.72 620 GLY A CA 1
ATOM 4743 C C . GLY A 1 620 ? 22.586 32.611 21.771 1.00 32.72 620 GLY A C 1
ATOM 4744 O O . GLY A 1 620 ? 23.779 32.851 21.662 1.00 32.72 620 GLY A O 1
ATOM 4745 N N . LEU A 1 621 ? 21.632 33.319 21.152 1.00 30.91 621 LEU A N 1
ATOM 4746 C CA . LEU A 1 621 ? 21.754 34.730 20.736 1.00 30.91 621 LEU A CA 1
ATOM 4747 C C . LEU A 1 621 ? 20.417 35.203 20.133 1.00 30.91 621 LEU A C 1
ATOM 4749 O O . LEU A 1 621 ? 20.269 35.379 18.928 1.00 30.91 621 LEU A O 1
ATOM 4753 N N . GLU A 1 622 ? 19.417 35.411 20.989 1.00 32.78 622 GLU A N 1
ATOM 4754 C CA . GLU A 1 622 ? 18.279 36.272 20.657 1.00 32.78 622 GLU A CA 1
ATOM 4755 C C . GLU A 1 622 ? 18.625 37.708 21.058 1.00 32.78 622 GLU A C 1
ATOM 4757 O O . GLU A 1 622 ? 18.719 37.979 22.251 1.00 32.78 622 GLU A O 1
ATOM 4762 N N . LYS A 1 623 ? 18.771 38.623 20.090 1.00 28.20 623 LYS A N 1
ATOM 4763 C CA . LYS A 1 623 ? 18.155 39.965 20.131 1.00 28.20 623 LYS A CA 1
ATOM 4764 C C . LYS A 1 623 ? 18.004 40.518 18.704 1.00 28.20 623 LYS A C 1
ATOM 4766 O O . LYS A 1 623 ? 18.970 40.470 17.945 1.00 28.20 623 LYS A O 1
ATOM 4771 N N . PRO A 1 624 ? 16.830 41.065 18.343 1.00 30.91 624 PRO A N 1
ATOM 4772 C CA . PRO A 1 624 ? 16.623 41.742 17.072 1.00 30.91 624 PRO A CA 1
ATOM 4773 C C . PRO A 1 624 ? 17.119 43.192 17.165 1.00 30.91 624 PRO A C 1
ATOM 4775 O O . PRO A 1 624 ? 16.874 43.873 18.162 1.00 30.91 624 PRO A O 1
ATOM 4778 N N . LEU A 1 625 ? 17.782 43.679 16.119 1.00 26.34 625 LEU A N 1
ATOM 4779 C CA . LEU A 1 625 ? 17.911 45.109 15.859 1.00 26.34 625 LEU A CA 1
ATOM 4780 C C . LEU A 1 625 ? 17.306 45.394 14.484 1.00 26.34 625 LEU A C 1
ATOM 4782 O O . LEU A 1 625 ? 17.907 45.044 13.473 1.00 26.34 625 LEU A O 1
ATOM 4786 N N . LEU A 1 626 ? 16.145 46.057 14.562 1.00 29.16 626 LEU A N 1
ATOM 4787 C CA . LEU A 1 626 ? 15.369 46.771 13.538 1.00 29.16 626 LEU A CA 1
ATOM 4788 C C . LEU A 1 626 ? 14.659 45.942 12.461 1.00 29.16 626 LEU A C 1
ATOM 4790 O O . LEU A 1 626 ? 15.325 45.303 11.622 1.00 29.16 626 LEU A O 1
#